Protein AF-A0AAE1PTF6-F1 (afdb_monomer_lite)

Foldseek 3Di:
DVCQPVPLAFDDPVPDDWDKDKDKDKDAFDKAKDWDDPVPDADPDPRQTKIKIKTAGMKIKIWMFGRHDDQDQKGKIKIKIKGAFIWIKIAGGPPFPQLVVLLQCLQAAFDQDPVRDGDRDPDDPRDDDQQDSVNSIHTFKTARMKIKMKMKMDGDDRNDHDDPPDPPQDCVNVCVVCVVVDDPDDDDDVVNVVVPDDPVNDDPVVRFWIKMKMKMKGQAKMFGAAGLVCVLVNHHWDDHHPQAWHTWGKIWGIWIWIWMDTQFKIKIKIKTAKIKTKTAHGPVDDDDPVCPVQRMWIKIWGMKMKMKMWGWACPPHDPPDGTQRQEIEIEIETGEIAIEHAPRRVVNVVNTVVVSVCSNPPPVSDDDDPDPFAAAPNRHTQVPDPPRDPVDTRHHSVVNRHYYYHYDYHYYHYHHDDDPDPPVVQVVCVVLLVVLLVQLVPDPDPVSNLVSLLVNLVCLVVHDPVSCVVCVLSVVVSLLVLLVPQCPVVVPPPDDDDPPPSNVSSVVSLLSSLVSLLVNLQVPVVSCLVVVVSLCVRLLVQLADDPDNSSNVSSVSNVVSNVPDDPVSCVVCVWQNVQQLPDDDAWFPQDDDDDDDTDTIGGGGGDGD

InterPro domains:
  IPR011989 Armadillo-like helical [G3DSA:1.25.10.10] (401-577)
  IPR016024 Armadillo-type fold [SSF48371] (425-565)
  IPR024687 MMS19, C-terminal [PF12460] (422-562)
  IPR033616 Bridge-like lipid transfer protein family member 1 [PTHR31640] (1-238)
  IPR047104 Bridge-like lipid transfer protein family member 1, N-terminal [PF20413] (1-239)
  IPR047104 Bridge-like lipid transfer protein family member 1, N-terminal [PF20413] (240-421)

Secondary structure (DSSP, 8-state):
--HHHHS-SPP-TTT---EEEEEEEEEEEEEEEEE--GGG---SSS----EEEEEEEEEEEEEEEEE-SSS-S-EEEEEEEEEEEEEEEEE--TTSTHHHHHHHHHHH--EE-TTS-EE-TT-S----SS--GGGT-EEEEEEEEEEEEEEEEE---PPPPPP----S--HHHHHHHHGGGS-S-PPPPHHHHHTT--GGG--GGGSPPPEEEEEEEE-S-EEE---TTTGGGS-------TTSPPP-EEEEEEEEEEEEE-SSEEEEEEEEEEEEEEEE--TT----GGGGGGSEEEEEES-EEEEEEEEEE-TT--TTSPPEEEEEEEEEEEEEEEEEE-HHHHHHHHHHHHHHHHHHS-STT-PPPSSSSPBBTTSSBGGG-TT--SS-PPPBHHHHSEEEEEEEEEEEEEEE--SS-SHHHHHHHHHHHHHHHHHHHH---HHHHHHHHHHHHHHGGGS-HHHHHHHHHHHHHHHHHHHHTT-GGGGTTSS-S-TTTHHHHHHHHHHHHHHHHHHHHHH--GGGGGGHHHHHHHHHHHHH--S-HHHHHHHHHHHHHHTTS-HHHHGGGHHHHHHHHT-SSS-------SSS-------------

Sequence (609 aa):
MIEDWSSRVPPDLLHFVPYSWNFIIRMQEFELITLANGYNWVDCEHQANAHIAFCGELFDLRFTLPFTDFLPETVLLKFIIVGENVDLSLFLPPTNTSSNIITALSRNARLIEKEDRPKHSFSSEKWRKFCKLSSGWVDCWHVPELQLSISYTYHPVPPVGPSPQANVSTPEKEEPLLSPIRAPHRKKSPMEIIKNLTPEQFDPTSVTADCINVDLRITKPSEIKLYGSVLRMFINLKDCTEQYPPCPTVALDRLIFEMNKRYSETQLQVVVSPLILTTSDDPNHQRLSAHQHLHTGFLMLSGLQMRGDAMFSAEERSLDEETLEYAWLVELTVGTLSGKLTTPQLQNIITALEAFVFTVEDAENSLRHPRPYLYCYHGTPQPQCPQTTSEHFCPTTDTIKYKMVRASLDGISLNLVESGTILCFQRFFESVVGPLVELFSTTNDIKTKSCALVAIASLLPWLPHIVLNAHIQKLLPVLLQGLYTSDFSKIGEVSINLERHDARCGSETRLSTLTTLASLLKQNASPAERHTSTLISFLMPLTTYHPLQTVGVKALECLAALVTLPVSVILPYRNESWSIFGQPDSGLFVQTVWGTTTTLIYTTPSVGY

Structure (mmCIF, N/CA/C/O backbone):
data_AF-A0AAE1PTF6-F1
#
_entry.id   AF-A0AAE1PTF6-F1
#
loop_
_atom_site.group_PDB
_atom_site.id
_atom_site.type_symbol
_atom_site.label_atom_id
_atom_site.label_alt_id
_atom_site.label_comp_id
_atom_site.label_asym_id
_atom_site.label_entity_id
_atom_site.label_seq_id
_atom_site.pdbx_PDB_ins_code
_atom_site.Cartn_x
_atom_site.Cartn_y
_atom_site.Cartn_z
_atom_site.occupancy
_atom_site.B_iso_or_equiv
_atom_site.auth_seq_id
_atom_site.auth_comp_id
_atom_site.auth_asym_id
_atom_site.auth_atom_id
_atom_site.pdbx_PDB_model_num
ATOM 1 N N . MET A 1 1 ? -8.781 6.251 42.626 1.00 61.22 1 MET A N 1
ATOM 2 C CA . MET A 1 1 ? -8.155 6.830 41.414 1.00 61.22 1 MET A CA 1
ATOM 3 C C . MET A 1 1 ? -8.019 5.870 40.230 1.00 61.22 1 MET A C 1
ATOM 5 O O . MET A 1 1 ? -8.382 6.289 39.143 1.00 61.22 1 MET A O 1
ATOM 9 N N . ILE A 1 2 ? -7.477 4.642 40.353 1.00 72.00 2 ILE A N 1
ATOM 10 C CA . ILE A 1 2 ? -7.522 3.666 39.228 1.00 72.00 2 ILE A CA 1
ATOM 11 C C . ILE A 1 2 ? -8.889 2.971 39.166 1.00 72.00 2 ILE A C 1
ATOM 13 O O . ILE A 1 2 ? -9.478 2.841 38.097 1.00 72.00 2 ILE A O 1
ATOM 17 N N . GLU A 1 3 ? -9.421 2.553 40.316 1.00 73.81 3 GLU A N 1
ATOM 18 C CA . GLU A 1 3 ? -10.745 1.915 40.426 1.00 73.81 3 GLU A CA 1
ATOM 19 C C . GLU A 1 3 ? -11.878 2.826 39.918 1.00 73.81 3 GLU A C 1
ATOM 21 O O . GLU A 1 3 ? -12.851 2.348 39.349 1.00 73.81 3 GLU A O 1
ATOM 26 N N . ASP A 1 4 ? -11.708 4.141 40.022 1.00 70.44 4 ASP A N 1
ATOM 27 C CA . ASP A 1 4 ? -12.671 5.175 39.628 1.00 70.44 4 ASP A CA 1
ATOM 28 C C . ASP A 1 4 ? -13.029 5.139 38.127 1.00 70.44 4 ASP A C 1
ATOM 30 O O . ASP A 1 4 ? -14.103 5.598 37.751 1.00 70.44 4 ASP A O 1
ATOM 34 N N . TRP A 1 5 ? -12.150 4.590 37.276 1.00 74.56 5 TRP A N 1
ATOM 35 C CA . TRP A 1 5 ? -12.386 4.408 35.834 1.00 74.56 5 TRP A CA 1
ATOM 36 C C . TRP A 1 5 ? -12.216 2.962 35.340 1.00 74.56 5 TRP A C 1
ATOM 38 O O . TRP A 1 5 ? -12.544 2.667 34.194 1.00 74.56 5 TRP A O 1
ATOM 48 N N . SER A 1 6 ? -11.712 2.050 36.180 1.00 78.56 6 SER A N 1
ATOM 49 C CA . SER A 1 6 ? -11.577 0.617 35.853 1.00 78.56 6 SER A CA 1
ATOM 50 C C . SER A 1 6 ? -12.618 -0.280 36.533 1.00 78.56 6 SER A C 1
ATOM 52 O O . SER A 1 6 ? -12.822 -1.418 36.104 1.00 78.56 6 SER A O 1
ATOM 54 N N . SER A 1 7 ? -13.295 0.203 37.578 1.00 74.88 7 SER A N 1
ATOM 55 C CA . SER A 1 7 ? -14.404 -0.515 38.204 1.00 74.88 7 SER A CA 1
ATOM 56 C C . SER A 1 7 ? -15.687 -0.385 37.380 1.00 74.88 7 SER A C 1
ATOM 58 O O . SER A 1 7 ? -15.868 0.537 36.590 1.00 74.88 7 SER A O 1
ATOM 60 N N . ARG A 1 8 ? -16.614 -1.323 37.591 1.00 72.62 8 ARG A N 1
ATOM 61 C CA . ARG A 1 8 ? -17.965 -1.290 37.003 1.00 72.62 8 ARG A CA 1
ATOM 62 C C . ARG A 1 8 ? -18.984 -0.600 37.918 1.00 72.62 8 ARG A C 1
ATOM 64 O O . ARG A 1 8 ? -20.182 -0.833 37.778 1.00 72.62 8 ARG A O 1
ATOM 71 N N . VAL A 1 9 ? -18.517 0.171 38.900 1.00 73.88 9 VAL A N 1
ATOM 72 C CA . VAL A 1 9 ? -19.389 0.888 39.836 1.00 73.88 9 VAL A CA 1
ATOM 73 C C . VAL A 1 9 ? -19.980 2.106 39.110 1.00 73.88 9 VAL A C 1
ATOM 75 O O . VAL A 1 9 ? -19.237 2.804 38.420 1.00 73.88 9 VAL A O 1
ATOM 78 N N . PRO A 1 10 ? -21.292 2.377 39.228 1.00 73.25 10 PRO A N 1
ATOM 79 C CA . PRO A 1 10 ? -21.889 3.590 38.678 1.00 73.25 10 PRO A CA 1
ATOM 80 C C . PRO A 1 10 ? -21.211 4.849 39.242 1.00 73.25 10 PRO A C 1
ATOM 82 O O . PRO A 1 10 ? -20.988 4.912 40.454 1.00 73.25 10 PRO A O 1
ATOM 85 N N . PRO A 1 11 ? -20.892 5.853 38.408 1.00 75.31 11 PRO A N 1
ATOM 86 C CA . PRO A 1 11 ? -20.259 7.080 38.877 1.00 75.31 11 PRO A CA 1
ATOM 87 C C . PRO A 1 11 ? -21.213 7.872 39.783 1.00 75.31 11 PRO A C 1
ATOM 89 O O . PRO A 1 11 ? -22.356 8.141 39.415 1.00 75.31 11 PRO A O 1
ATOM 92 N N . ASP A 1 12 ? -20.728 8.274 40.958 1.00 78.25 12 ASP A N 1
ATOM 93 C CA . ASP A 1 12 ? -21.477 9.059 41.945 1.00 78.25 12 ASP A CA 1
ATOM 94 C C . ASP A 1 12 ? -20.922 10.486 42.042 1.00 78.25 12 ASP A C 1
ATOM 96 O O . ASP A 1 12 ? -19.728 10.691 42.265 1.00 78.25 12 ASP A O 1
ATOM 100 N N . LEU A 1 13 ? -21.809 11.475 41.916 1.00 81.62 13 LEU A N 1
ATOM 101 C CA . LEU A 1 13 ? -21.486 12.897 41.998 1.00 81.62 13 LEU A CA 1
ATOM 102 C C . LEU A 1 13 ? -20.914 13.291 43.369 1.00 81.62 13 LEU A C 1
ATOM 104 O O . LEU A 1 13 ? -20.078 14.187 43.436 1.00 81.62 13 LEU A O 1
ATOM 108 N N . LEU A 1 14 ? -21.328 12.628 44.457 1.00 82.31 14 LEU A N 1
ATOM 109 C CA . LEU A 1 14 ? -20.819 12.914 45.808 1.00 82.31 14 LEU A CA 1
ATOM 110 C C . LEU A 1 14 ? -19.364 12.469 46.006 1.00 82.31 14 LEU A C 1
ATOM 112 O O . LEU A 1 14 ? -18.666 13.018 46.859 1.00 82.31 14 LEU A O 1
ATOM 116 N N . HIS A 1 15 ? -18.915 11.491 45.219 1.00 78.56 15 HIS A N 1
ATOM 117 C CA . HIS A 1 15 ? -17.558 10.947 45.252 1.00 78.56 15 HIS A CA 1
ATOM 118 C C . HIS A 1 15 ? -16.704 11.417 44.061 1.00 78.56 15 HIS A C 1
ATOM 120 O O . HIS A 1 15 ? -15.515 11.102 43.998 1.00 78.56 15 HIS A O 1
ATOM 126 N N . PHE A 1 16 ? -17.280 12.179 43.126 1.00 84.12 16 PHE A N 1
ATOM 127 C CA . PHE A 1 16 ? -16.565 12.694 41.967 1.00 84.12 16 PHE A CA 1
ATOM 128 C C . PHE A 1 16 ? -15.564 13.784 42.363 1.00 84.12 16 PHE A C 1
ATOM 130 O O . PHE A 1 16 ? -15.916 14.821 42.926 1.00 84.12 16 PHE A O 1
ATOM 137 N N . VAL A 1 17 ? -14.306 13.563 41.993 1.00 86.50 17 VAL A N 1
ATOM 138 C CA . VAL A 1 17 ? -13.226 14.545 42.075 1.00 86.50 17 VAL A CA 1
ATOM 139 C C . VAL A 1 17 ? -12.642 14.675 40.669 1.00 86.50 17 VAL A C 1
ATOM 141 O O . VAL A 1 17 ? -12.319 13.645 40.081 1.00 86.50 17 VAL A O 1
ATOM 144 N N . PRO A 1 18 ? -12.485 15.887 40.112 1.00 90.12 18 PRO A N 1
ATOM 145 C CA . PRO A 1 18 ? -11.924 16.046 38.779 1.00 90.12 18 PRO A CA 1
ATOM 146 C C . PRO A 1 18 ? -10.424 15.722 38.774 1.00 90.12 18 PRO A C 1
ATOM 148 O O . PRO A 1 18 ? -9.655 16.267 39.569 1.00 90.12 18 PRO A O 1
ATOM 151 N N . TYR A 1 19 ? -9.990 14.853 37.861 1.00 89.38 19 TYR A N 1
ATOM 152 C CA . TYR A 1 19 ? -8.579 14.502 37.670 1.00 89.38 19 TYR A CA 1
ATOM 153 C C . TYR A 1 19 ? -8.259 14.212 36.198 1.00 89.38 19 TYR A C 1
ATOM 155 O O . TYR A 1 19 ? -9.118 14.191 35.319 1.00 89.38 19 TYR A O 1
ATOM 163 N N . SER A 1 20 ? -6.981 14.013 35.882 1.00 91.00 20 SER A N 1
ATOM 164 C CA . SER A 1 20 ? -6.556 13.582 34.548 1.00 91.00 20 SER A CA 1
ATOM 165 C C . SER A 1 20 ? -5.369 12.641 34.660 1.00 91.00 20 SER A C 1
ATOM 167 O O . SER A 1 20 ? -4.411 12.929 35.377 1.00 91.00 20 SER A O 1
ATOM 169 N N . TRP A 1 21 ? -5.426 11.520 33.945 1.00 92.69 21 TRP A N 1
ATOM 170 C CA . TRP A 1 21 ? -4.317 10.570 33.879 1.00 92.69 21 TRP A CA 1
ATOM 171 C C . TRP A 1 21 ? -3.494 10.827 32.629 1.00 92.69 21 TRP A C 1
ATOM 173 O O . TRP A 1 21 ? -4.015 10.707 31.525 1.00 92.69 21 TRP A O 1
ATOM 183 N N . ASN A 1 22 ? -2.211 11.141 32.797 1.00 94.94 22 ASN A N 1
ATOM 184 C CA . ASN A 1 22 ? -1.264 11.269 31.693 1.00 94.94 22 ASN A CA 1
ATOM 185 C C . ASN A 1 22 ? -0.422 9.995 31.611 1.00 94.94 22 ASN A C 1
ATOM 187 O O . ASN A 1 22 ? 0.356 9.707 32.520 1.00 94.94 22 ASN A O 1
ATOM 191 N N . PHE A 1 23 ? -0.572 9.247 30.523 1.00 95.75 23 PHE A N 1
ATOM 192 C CA . PHE A 1 23 ? 0.187 8.035 30.253 1.00 95.75 23 PHE A CA 1
ATOM 193 C C . PHE A 1 23 ? 1.283 8.319 29.228 1.00 95.75 23 PHE A C 1
ATOM 195 O O . PHE A 1 23 ? 1.039 8.926 28.185 1.00 95.75 23 PHE A O 1
ATOM 202 N N . ILE A 1 24 ? 2.495 7.855 29.533 1.00 96.62 24 ILE A N 1
ATOM 203 C CA . ILE A 1 24 ? 3.647 7.856 28.631 1.00 96.62 24 ILE A CA 1
ATOM 204 C C . ILE A 1 24 ? 4.232 6.446 28.685 1.00 96.62 24 ILE A C 1
ATOM 206 O O . ILE A 1 24 ? 4.820 6.051 29.690 1.00 96.62 24 ILE A O 1
ATOM 210 N N . ILE A 1 25 ? 4.031 5.677 27.619 1.00 95.75 25 ILE A N 1
ATOM 211 C CA . ILE A 1 25 ? 4.556 4.323 27.459 1.00 95.75 25 ILE A CA 1
ATOM 212 C C . ILE A 1 25 ? 5.724 4.417 26.487 1.00 95.75 25 ILE A C 1
ATOM 214 O O . ILE A 1 25 ? 5.528 4.630 25.291 1.00 95.75 25 ILE A O 1
ATOM 218 N N . ARG A 1 26 ? 6.942 4.266 27.012 1.00 95.62 26 ARG A N 1
ATOM 219 C CA . ARG A 1 26 ? 8.171 4.282 26.221 1.00 95.62 26 ARG A CA 1
ATOM 220 C C . ARG A 1 26 ? 8.838 2.914 26.250 1.00 95.62 26 ARG A C 1
ATOM 222 O O . ARG A 1 26 ? 9.080 2.376 27.327 1.00 95.62 26 ARG A O 1
ATOM 229 N N . MET A 1 27 ? 9.154 2.383 25.075 1.00 94.44 27 MET A N 1
ATOM 230 C CA . MET A 1 27 ? 9.891 1.133 24.901 1.00 94.44 27 MET A CA 1
ATOM 231 C C . MET A 1 27 ? 11.135 1.406 24.056 1.00 94.44 27 MET A C 1
ATOM 233 O O . MET A 1 27 ? 11.058 2.121 23.059 1.00 94.44 27 MET A O 1
ATOM 237 N N . GLN A 1 28 ? 12.270 0.852 24.475 1.00 92.81 28 GLN A N 1
ATOM 238 C CA . GLN A 1 28 ? 13.488 0.769 23.669 1.00 92.81 28 GLN A CA 1
ATOM 239 C C . GLN A 1 28 ? 13.568 -0.635 23.071 1.00 92.81 28 GLN A C 1
ATOM 241 O O . GLN A 1 28 ? 13.150 -1.576 23.744 1.00 92.81 28 GLN A O 1
ATOM 246 N N . GLU A 1 29 ? 14.090 -0.757 21.849 1.00 92.44 29 GLU A N 1
ATOM 247 C CA . GLU A 1 29 ? 14.264 -2.036 21.138 1.00 92.44 29 GLU A CA 1
ATOM 248 C C . GLU A 1 29 ? 12.973 -2.883 21.160 1.00 92.44 29 GLU A C 1
ATOM 250 O O . GLU A 1 29 ? 12.864 -3.903 21.842 1.00 92.44 29 GLU A O 1
ATOM 255 N N . PHE A 1 30 ? 11.938 -2.414 20.459 1.00 91.75 30 PHE A N 1
ATOM 256 C CA . PHE A 1 30 ? 10.600 -3.009 20.513 1.00 91.75 30 PHE A CA 1
ATOM 257 C C . PHE A 1 30 ? 10.295 -3.886 19.291 1.00 91.75 30 PHE A C 1
ATOM 259 O O . PHE A 1 30 ? 10.755 -3.621 18.183 1.00 91.75 30 PHE A O 1
ATOM 266 N N . GLU A 1 31 ? 9.451 -4.902 19.488 1.00 92.94 31 GLU A N 1
ATOM 267 C CA . GLU A 1 31 ? 8.793 -5.672 18.425 1.00 92.94 31 GLU A CA 1
ATOM 268 C C . GLU A 1 31 ? 7.291 -5.753 18.749 1.00 92.94 31 GLU A C 1
ATOM 270 O O . GLU A 1 31 ? 6.888 -6.440 19.689 1.00 92.94 31 GLU A O 1
ATOM 275 N N . LEU A 1 32 ? 6.455 -5.046 17.986 1.00 91.06 32 LEU A N 1
ATOM 276 C CA . LEU A 1 32 ? 4.996 -5.096 18.086 1.00 91.06 32 LEU A CA 1
ATOM 277 C C . LEU A 1 32 ? 4.447 -5.989 16.970 1.00 91.06 32 LEU A C 1
ATOM 279 O O . LEU A 1 32 ? 4.337 -5.550 15.827 1.00 91.06 32 LEU A O 1
ATOM 283 N N . ILE A 1 33 ? 4.108 -7.235 17.301 1.00 90.38 33 ILE A N 1
ATOM 284 C CA . ILE A 1 33 ? 3.579 -8.222 16.350 1.00 90.38 33 ILE A CA 1
ATOM 285 C C . ILE A 1 33 ? 2.048 -8.171 16.333 1.00 90.38 33 ILE A C 1
ATOM 287 O O . ILE A 1 33 ? 1.398 -8.238 17.375 1.00 90.38 33 ILE A O 1
ATOM 291 N N . THR A 1 34 ? 1.477 -8.105 15.134 1.00 88.00 34 THR A N 1
ATOM 292 C CA . THR A 1 34 ? 0.035 -8.091 14.860 1.00 88.00 34 THR A CA 1
ATOM 293 C C . THR A 1 34 ? -0.352 -9.232 13.913 1.00 88.00 34 THR A C 1
ATOM 295 O O . THR A 1 34 ? 0.494 -9.826 13.238 1.00 88.00 34 THR A O 1
ATOM 298 N N . LEU A 1 35 ? -1.638 -9.579 13.892 1.00 83.94 35 LEU A N 1
ATOM 299 C CA . LEU A 1 35 ? -2.216 -10.530 12.941 1.00 83.94 35 LEU A CA 1
ATOM 300 C C . LEU A 1 35 ? -2.638 -9.781 11.672 1.00 83.94 35 LEU A C 1
ATOM 302 O O . LEU A 1 35 ? -3.240 -8.714 11.761 1.00 83.94 35 LEU A O 1
ATOM 306 N N . ALA A 1 36 ? -2.333 -10.351 10.508 1.00 78.12 36 ALA A N 1
ATOM 307 C CA . ALA A 1 36 ? -2.551 -9.740 9.194 1.00 78.12 36 ALA A CA 1
ATOM 308 C C . ALA A 1 36 ? -3.366 -10.652 8.255 1.00 78.12 36 ALA A C 1
ATOM 310 O O . ALA A 1 36 ? -3.190 -10.648 7.037 1.00 78.12 36 ALA A O 1
ATOM 311 N N . ASN A 1 37 ? -4.244 -11.477 8.829 1.00 73.75 37 ASN A N 1
ATOM 312 C CA . ASN A 1 37 ? -5.060 -12.426 8.079 1.00 73.75 37 ASN A CA 1
ATOM 313 C C . ASN A 1 37 ? -6.193 -11.736 7.311 1.00 73.75 37 ASN A C 1
ATOM 315 O O . ASN A 1 37 ? -6.876 -10.849 7.829 1.00 73.75 37 ASN A O 1
ATOM 319 N N . GLY A 1 38 ? -6.470 -12.229 6.101 1.00 68.12 38 GLY A N 1
ATOM 320 C CA . GLY A 1 38 ? -7.670 -11.846 5.359 1.00 68.12 38 GLY A CA 1
ATOM 321 C C . GLY A 1 38 ? -8.946 -12.174 6.144 1.00 68.12 38 GLY A C 1
ATOM 322 O O . GLY A 1 38 ? -9.007 -13.162 6.876 1.00 68.12 38 GLY A O 1
ATOM 323 N N . TYR A 1 39 ? -9.961 -11.318 6.007 1.00 68.06 39 TYR A N 1
ATOM 324 C CA . TYR A 1 39 ? -11.228 -11.381 6.756 1.00 68.06 39 TYR A CA 1
ATOM 325 C C . TYR A 1 39 ? -11.088 -11.327 8.291 1.00 68.06 39 TYR A C 1
ATOM 327 O O . TYR A 1 39 ? -12.052 -11.624 8.991 1.00 68.06 39 TYR A O 1
ATOM 335 N N . ASN A 1 40 ? -9.913 -10.953 8.820 1.00 67.12 40 ASN A N 1
ATOM 336 C CA . ASN A 1 40 ? -9.607 -10.929 10.257 1.00 67.12 40 ASN A CA 1
ATOM 337 C C . ASN A 1 40 ? -9.859 -12.278 10.976 1.00 67.12 40 ASN A C 1
ATOM 339 O O . ASN A 1 40 ? -10.066 -12.325 12.189 1.00 67.12 40 ASN A O 1
ATOM 343 N N . TRP A 1 41 ? -9.859 -13.395 10.237 1.00 72.06 41 TRP A N 1
ATOM 344 C CA . TRP A 1 41 ? -10.024 -14.729 10.815 1.00 72.06 41 TRP A CA 1
ATOM 345 C C . TRP A 1 41 ? -8.674 -15.237 11.318 1.00 72.06 41 TRP A C 1
ATOM 347 O O . TRP A 1 41 ? -7.728 -15.355 10.547 1.00 72.06 41 TRP A O 1
ATOM 357 N N . VAL A 1 42 ? -8.584 -15.546 12.611 1.00 77.19 42 VAL A N 1
ATOM 358 C CA . VAL A 1 42 ? -7.419 -16.181 13.242 1.00 77.19 42 VAL A CA 1
ATOM 359 C C . VAL A 1 42 ? -7.571 -17.704 13.224 1.00 77.19 42 VAL A C 1
ATOM 361 O O . VAL A 1 42 ? -8.553 -18.231 13.748 1.00 77.19 42 VAL A O 1
ATOM 364 N N . ASP A 1 43 ? -6.593 -18.414 12.659 1.00 69.88 43 ASP A N 1
ATOM 365 C CA . ASP A 1 43 ? -6.468 -19.865 12.809 1.00 69.88 43 ASP A CA 1
ATOM 366 C C . ASP A 1 43 ? -5.740 -20.180 14.123 1.00 69.88 43 ASP A C 1
ATOM 368 O O . ASP A 1 43 ? -4.541 -19.926 14.282 1.00 69.88 43 ASP A O 1
ATOM 372 N N . CYS A 1 44 ? -6.487 -20.728 15.078 1.00 76.56 44 CYS A N 1
ATOM 373 C CA . CYS A 1 44 ? -5.977 -21.129 16.385 1.00 76.56 44 CYS A CA 1
ATOM 374 C C . CYS A 1 44 ? -5.490 -22.588 16.429 1.00 76.56 44 CYS A C 1
ATOM 376 O O . CYS A 1 44 ? -4.853 -22.965 17.411 1.00 76.56 44 CYS A O 1
ATOM 378 N N . GLU A 1 45 ? -5.796 -23.407 15.417 1.00 70.62 45 GLU A N 1
ATOM 379 C CA . GLU A 1 45 ? -5.527 -24.852 15.424 1.00 70.62 45 GLU A CA 1
ATOM 380 C C . GLU A 1 45 ? -4.199 -25.190 14.743 1.00 70.62 45 GLU A C 1
ATOM 382 O O . GLU A 1 45 ? -3.361 -25.868 15.335 1.00 70.62 45 GLU A O 1
ATOM 387 N N . HIS A 1 46 ? -3.986 -24.691 13.521 1.00 67.38 46 HIS A N 1
ATOM 388 C CA . HIS A 1 46 ? -2.790 -24.994 12.722 1.00 67.38 46 HIS A CA 1
ATOM 389 C C . HIS A 1 46 ? -1.789 -23.829 12.705 1.00 67.38 46 HIS A C 1
ATOM 391 O O . HIS A 1 46 ? -0.692 -23.964 12.162 1.00 67.38 46 HIS A O 1
ATOM 397 N N . GLN A 1 47 ? -2.153 -22.699 13.326 1.00 69.25 47 GLN A N 1
ATOM 398 C CA . GLN A 1 47 ? -1.381 -21.454 13.375 1.00 69.25 47 GLN A CA 1
ATOM 399 C C . GLN A 1 47 ? -0.944 -20.951 11.987 1.00 69.25 47 GLN A C 1
ATOM 401 O O . GLN A 1 47 ? 0.093 -20.300 11.853 1.00 69.25 47 GLN A O 1
ATOM 406 N N . ALA A 1 48 ? -1.748 -21.206 10.948 1.00 75.00 48 ALA A N 1
ATOM 407 C CA . ALA A 1 48 ? -1.504 -20.766 9.575 1.00 75.00 48 ALA A CA 1
ATOM 408 C C . ALA A 1 48 ? -1.816 -19.266 9.381 1.00 75.00 48 ALA A C 1
ATOM 410 O O . ALA A 1 48 ? -2.529 -18.870 8.460 1.00 75.00 48 ALA A O 1
ATOM 411 N N . ASN A 1 49 ? -1.277 -18.423 10.263 1.00 78.81 49 ASN A N 1
ATOM 412 C CA . ASN A 1 49 ? -1.540 -16.992 10.321 1.00 78.81 49 ASN A CA 1
ATOM 413 C C . ASN A 1 49 ? -0.428 -16.189 9.632 1.00 78.81 49 ASN A C 1
ATOM 415 O O . ASN A 1 49 ? 0.762 -16.408 9.865 1.00 78.81 49 ASN A O 1
ATOM 419 N N . ALA A 1 50 ? -0.825 -15.221 8.811 1.00 82.50 50 ALA A N 1
ATOM 420 C CA . ALA A 1 50 ? 0.033 -14.134 8.373 1.00 82.50 50 ALA A CA 1
ATOM 421 C C . ALA A 1 50 ? 0.181 -13.111 9.507 1.00 82.50 50 ALA A C 1
ATOM 423 O O . ALA A 1 50 ? -0.783 -12.770 10.202 1.00 82.50 50 ALA A O 1
ATOM 424 N N . HIS A 1 51 ? 1.392 -12.592 9.673 1.00 85.12 51 HIS A N 1
ATOM 425 C CA . HIS A 1 51 ? 1.716 -11.621 10.708 1.00 85.12 51 HIS A CA 1
ATOM 426 C C . HIS A 1 51 ? 2.448 -10.420 10.121 1.00 85.12 51 HIS A C 1
ATOM 428 O O . HIS A 1 51 ? 3.283 -10.558 9.230 1.00 85.12 51 HIS A O 1
ATOM 434 N N . ILE A 1 52 ? 2.165 -9.245 10.674 1.00 87.00 52 ILE A N 1
ATOM 435 C CA . ILE A 1 52 ? 2.909 -8.012 10.415 1.00 87.00 52 ILE A CA 1
ATOM 436 C C . ILE A 1 52 ? 3.489 -7.543 11.744 1.00 87.00 52 ILE A C 1
ATOM 438 O O . ILE A 1 52 ? 2.785 -7.536 12.755 1.00 87.00 52 ILE A O 1
ATOM 442 N N . ALA A 1 53 ? 4.757 -7.150 11.753 1.00 89.44 53 ALA A N 1
ATOM 443 C CA . ALA A 1 53 ? 5.423 -6.613 12.929 1.00 89.44 53 ALA A CA 1
ATOM 444 C C . ALA A 1 53 ? 5.984 -5.216 12.670 1.00 89.44 53 ALA A C 1
ATOM 446 O O . ALA A 1 53 ? 6.481 -4.935 11.583 1.00 89.44 53 ALA A O 1
ATOM 447 N N . PHE A 1 54 ? 5.925 -4.367 13.693 1.00 90.62 54 PHE A N 1
ATOM 448 C CA . PHE A 1 54 ? 6.619 -3.085 13.744 1.00 90.62 54 PHE A CA 1
ATOM 449 C C . PHE A 1 54 ? 7.791 -3.226 14.714 1.00 90.62 54 PHE A C 1
ATOM 451 O O . PHE A 1 54 ? 7.580 -3.501 15.898 1.00 90.62 54 PHE A O 1
ATOM 458 N N . CYS A 1 55 ? 9.016 -3.071 14.223 1.00 92.00 55 CYS A N 1
ATOM 459 C CA . CYS A 1 55 ? 10.239 -3.339 14.974 1.00 92.00 55 CYS A CA 1
ATOM 460 C C . CYS A 1 55 ? 11.156 -2.115 14.935 1.00 92.00 55 CYS A C 1
ATOM 462 O O . CYS A 1 55 ? 11.585 -1.732 13.854 1.00 92.00 55 CYS A O 1
ATOM 464 N N . GLY A 1 56 ? 11.486 -1.494 16.067 1.00 91.75 56 GLY A N 1
ATOM 465 C CA . GLY A 1 56 ? 12.250 -0.239 16.057 1.00 91.75 56 GLY A CA 1
ATOM 466 C C . GLY A 1 56 ? 13.050 0.031 17.325 1.00 91.75 56 GLY A C 1
ATOM 467 O O . GLY A 1 56 ? 12.953 -0.692 18.317 1.00 91.75 56 GLY A O 1
ATOM 468 N N . GLU A 1 57 ? 13.858 1.087 17.284 1.00 91.62 57 GLU A N 1
ATOM 469 C CA . GLU A 1 57 ? 14.780 1.442 18.372 1.00 91.62 57 GLU A CA 1
ATOM 470 C C . GLU A 1 57 ? 14.067 2.171 19.514 1.00 91.62 57 GLU A C 1
ATOM 472 O O . GLU A 1 57 ? 14.361 1.915 20.683 1.00 91.62 57 GLU A O 1
ATOM 477 N N . LEU A 1 58 ? 13.089 3.023 19.188 1.00 92.75 58 LEU A N 1
ATOM 478 C CA . LEU A 1 58 ? 12.272 3.745 20.160 1.00 92.75 58 LEU A CA 1
ATOM 479 C C . LEU A 1 58 ? 10.796 3.725 19.760 1.00 92.75 58 LEU A C 1
ATOM 481 O O . LEU A 1 58 ? 10.448 4.041 18.625 1.00 92.75 58 LEU A O 1
ATOM 485 N N . PHE A 1 59 ? 9.933 3.426 20.728 1.00 95.25 59 PHE A N 1
ATOM 486 C CA . PHE A 1 59 ? 8.488 3.638 20.672 1.00 95.25 59 PHE A CA 1
ATOM 487 C C . PHE A 1 59 ? 8.076 4.536 21.838 1.00 95.25 59 PHE A C 1
ATOM 489 O O . PHE A 1 59 ? 8.443 4.264 22.981 1.00 95.25 59 PHE A O 1
ATOM 496 N N . ASP A 1 60 ? 7.305 5.586 21.567 1.00 96.12 60 ASP A N 1
ATOM 497 C CA . ASP A 1 60 ? 6.794 6.530 22.562 1.00 96.12 60 ASP A CA 1
ATOM 498 C C . ASP A 1 60 ? 5.304 6.800 22.300 1.00 96.12 60 ASP A C 1
ATOM 500 O O . ASP A 1 60 ? 4.944 7.544 21.387 1.00 96.12 60 ASP A O 1
ATOM 504 N N . LEU A 1 61 ? 4.438 6.160 23.089 1.00 96.88 61 LEU A N 1
ATOM 505 C CA . LEU A 1 61 ? 2.989 6.359 23.085 1.00 96.88 61 LEU A CA 1
ATOM 506 C C . LEU A 1 61 ? 2.594 7.277 24.243 1.00 96.88 61 LEU A C 1
ATOM 508 O O . LEU A 1 61 ? 2.813 6.952 25.412 1.00 96.88 61 LEU A O 1
ATOM 512 N N . ARG A 1 62 ? 1.939 8.392 23.921 1.00 97.69 62 ARG A N 1
ATOM 513 C CA . ARG A 1 62 ? 1.444 9.384 24.880 1.00 97.69 62 ARG A CA 1
ATOM 514 C C . ARG A 1 62 ? -0.053 9.579 24.715 1.00 97.69 62 ARG A C 1
ATOM 516 O O . ARG A 1 62 ? -0.522 9.796 23.599 1.00 97.69 62 ARG A O 1
ATOM 523 N N . PHE A 1 63 ? -0.792 9.542 25.817 1.00 96.56 63 PHE A N 1
ATOM 524 C CA . PHE A 1 63 ? -2.217 9.869 25.833 1.00 96.56 63 PHE A CA 1
ATOM 525 C C . PHE A 1 63 ? -2.664 10.372 27.205 1.00 96.56 63 PHE A C 1
ATOM 527 O O . PHE A 1 63 ? -2.029 10.098 28.225 1.00 96.56 63 PHE A O 1
ATOM 534 N N . THR A 1 64 ? -3.781 11.092 27.221 1.00 95.00 64 THR A N 1
ATOM 535 C CA . THR A 1 64 ? -4.404 11.607 28.443 1.00 95.00 64 THR A CA 1
ATOM 536 C C . THR A 1 64 ? -5.835 11.093 28.539 1.00 95.00 64 THR A C 1
ATOM 538 O O . THR A 1 64 ? -6.561 11.131 27.547 1.00 95.00 64 THR A O 1
ATOM 541 N N . LEU A 1 65 ? -6.247 10.638 29.725 1.00 93.12 65 LEU A N 1
ATOM 542 C CA . LEU A 1 65 ? -7.650 10.377 30.056 1.00 93.12 65 LEU A CA 1
ATOM 543 C C . LEU A 1 65 ? -8.195 11.573 30.867 1.00 93.12 65 LEU A C 1
ATOM 545 O O . LEU A 1 65 ? -7.750 11.761 32.009 1.00 93.12 65 LEU A O 1
ATOM 549 N N . PRO A 1 66 ? -9.089 12.407 30.299 1.00 91.44 66 PRO A N 1
ATOM 550 C CA . PRO A 1 66 ? -9.594 13.613 30.950 1.00 91.44 66 PRO A CA 1
ATOM 551 C C . PRO A 1 66 ? -10.883 13.323 31.735 1.00 91.44 66 PRO A C 1
ATOM 553 O O . PRO A 1 66 ? -11.971 13.270 31.171 1.00 91.44 66 PRO A O 1
ATOM 556 N N . PHE A 1 67 ? -10.771 13.170 33.054 1.00 88.75 67 PHE A N 1
ATOM 557 C CA . PHE A 1 67 ? -11.911 13.017 33.968 1.00 88.75 67 PHE A CA 1
ATOM 558 C C . PHE A 1 67 ? -12.195 14.351 34.678 1.00 88.75 67 PHE A C 1
ATOM 560 O O . PHE A 1 67 ? -12.197 14.435 35.905 1.00 88.75 67 PHE A O 1
ATOM 567 N N . THR A 1 68 ? -12.340 15.425 33.898 1.00 89.75 68 THR A N 1
ATOM 568 C CA . THR A 1 68 ? -12.530 16.800 34.396 1.00 89.75 68 THR A CA 1
ATOM 569 C C . THR A 1 68 ? -13.969 17.110 34.782 1.00 89.75 68 THR A C 1
ATOM 571 O O . THR A 1 68 ? -14.199 17.918 35.678 1.00 89.75 68 THR A O 1
ATOM 574 N N . ASP A 1 69 ? -14.923 16.441 34.143 1.00 89.31 69 ASP A N 1
ATOM 575 C CA . ASP A 1 69 ? -16.349 16.725 34.241 1.00 89.31 69 ASP A CA 1
ATOM 576 C C . ASP A 1 69 ? -17.111 15.463 34.664 1.00 89.31 69 ASP A C 1
ATOM 578 O O . ASP A 1 69 ? -16.739 14.342 34.306 1.00 89.31 69 ASP A O 1
ATOM 582 N N . PHE A 1 70 ? -18.177 15.634 35.446 1.00 86.50 70 PHE A N 1
ATOM 583 C CA . PHE A 1 70 ? -19.032 14.524 35.861 1.00 86.50 70 PHE A CA 1
ATOM 584 C C . PHE A 1 70 ? -20.059 14.222 34.767 1.00 86.50 70 PHE A C 1
ATOM 586 O O . PHE A 1 70 ? -20.898 15.073 34.477 1.00 86.50 70 PHE A O 1
ATOM 593 N N . LEU A 1 71 ? -20.008 13.010 34.202 1.00 85.06 71 LEU A N 1
ATOM 594 C CA . LEU A 1 71 ? -20.870 12.563 33.095 1.00 85.06 71 LEU A CA 1
ATOM 595 C C . LEU A 1 71 ? -20.908 13.563 31.914 1.00 85.06 71 LEU A C 1
ATOM 597 O O . LEU A 1 71 ? -21.971 14.105 31.603 1.00 85.06 71 LEU A O 1
ATOM 601 N N . PRO A 1 72 ? -19.762 13.833 31.256 1.00 89.38 72 PRO A N 1
ATOM 602 C CA . PRO A 1 72 ? -19.729 14.696 30.081 1.00 89.38 72 PRO A CA 1
ATOM 603 C C . PRO A 1 72 ? -20.494 14.061 28.914 1.00 89.38 72 PRO A C 1
ATOM 605 O O . PRO A 1 72 ? -20.515 12.842 28.763 1.00 89.38 72 PRO A O 1
ATOM 608 N N . GLU A 1 73 ? -21.074 14.897 28.054 1.00 86.81 73 GLU A N 1
ATOM 609 C CA . GLU A 1 73 ? -21.799 14.460 26.852 1.00 86.81 73 GLU A CA 1
ATOM 610 C C . GLU A 1 73 ? -20.884 13.723 25.860 1.00 86.81 73 GLU A C 1
ATOM 612 O O . GLU A 1 73 ? -21.275 12.710 25.288 1.00 86.81 73 GLU A O 1
ATOM 617 N N . THR A 1 74 ? -19.638 14.187 25.710 1.00 91.12 74 THR A N 1
ATOM 618 C CA . THR A 1 74 ? -18.598 13.528 24.908 1.00 91.12 74 THR A CA 1
ATOM 619 C C . THR A 1 74 ? -17.241 13.569 25.606 1.00 91.12 74 THR A C 1
ATOM 621 O O . THR A 1 74 ? -16.938 14.492 26.364 1.00 91.12 74 THR A O 1
ATOM 624 N N . VAL A 1 75 ? -16.394 12.579 25.324 1.00 92.38 75 VAL A N 1
ATOM 625 C CA . VAL A 1 75 ? -15.003 12.503 25.789 1.00 92.38 75 VAL A CA 1
ATOM 626 C C . VAL A 1 75 ? -14.073 12.409 24.583 1.00 92.38 75 VAL A C 1
ATOM 628 O O . VAL A 1 75 ? -14.230 11.529 23.739 1.00 92.38 75 VAL A O 1
ATOM 631 N N . LEU A 1 76 ? -13.072 13.292 24.524 1.00 93.88 76 LEU A N 1
ATOM 632 C CA . LEU A 1 76 ? -12.001 13.257 23.526 1.00 93.88 76 LEU A CA 1
ATOM 633 C C . LEU A 1 76 ? -10.761 12.555 24.094 1.00 93.88 76 LEU A C 1
ATOM 635 O O . LEU A 1 76 ? -10.119 13.055 25.019 1.00 93.88 76 LEU A O 1
ATOM 639 N N . LEU A 1 77 ? -10.376 11.438 23.483 1.00 95.12 77 LEU A N 1
ATOM 640 C CA . LEU A 1 77 ? -9.104 10.758 23.716 1.00 95.12 77 LEU A CA 1
ATOM 641 C C . LEU A 1 77 ? -8.143 11.063 22.570 1.00 95.12 77 LEU A C 1
ATOM 643 O O . LEU A 1 77 ? -8.469 10.843 21.404 1.00 95.12 77 LEU A O 1
ATOM 647 N N . LYS A 1 78 ? -6.940 11.543 22.897 1.00 96.12 78 LYS A N 1
ATOM 648 C CA . LYS A 1 78 ? -5.877 11.799 21.919 1.00 96.12 78 LYS A CA 1
ATOM 649 C C . LYS A 1 78 ? -4.651 10.951 22.233 1.00 96.12 78 LYS A C 1
ATOM 651 O O . LYS A 1 78 ? -4.014 11.139 23.268 1.00 96.12 78 LYS A O 1
ATOM 656 N N . PHE A 1 79 ? -4.314 10.062 21.308 1.00 97.00 79 PHE A N 1
ATOM 657 C CA . PHE A 1 79 ? -3.121 9.229 21.328 1.00 97.00 79 PHE A CA 1
ATOM 658 C C . PHE A 1 79 ? -2.106 9.788 20.333 1.00 97.00 79 PHE A C 1
ATOM 660 O O . PHE A 1 79 ? -2.442 10.073 19.184 1.00 97.00 79 PHE A O 1
ATOM 667 N N . ILE A 1 80 ? -0.862 9.940 20.774 1.00 96.81 80 ILE A N 1
ATOM 668 C CA . ILE A 1 80 ? 0.273 10.332 19.940 1.00 96.81 80 ILE A CA 1
ATOM 669 C C . ILE A 1 80 ? 1.316 9.231 20.074 1.00 96.81 80 ILE A C 1
ATOM 671 O O . ILE A 1 80 ? 1.811 8.985 21.171 1.00 96.81 80 ILE A O 1
ATOM 675 N N . ILE A 1 81 ? 1.633 8.578 18.965 1.00 95.81 81 ILE A N 1
ATOM 676 C CA . ILE A 1 81 ? 2.665 7.551 18.852 1.00 95.81 81 ILE A CA 1
ATOM 677 C C . ILE A 1 81 ? 3.801 8.140 18.021 1.00 95.81 81 ILE A C 1
ATOM 679 O O . ILE A 1 81 ? 3.576 8.628 16.912 1.00 95.81 81 ILE A O 1
ATOM 683 N N . VAL A 1 82 ? 5.016 8.087 18.557 1.00 95.06 82 VAL A N 1
ATOM 684 C CA . VAL A 1 82 ? 6.252 8.397 17.834 1.00 95.06 82 VAL A CA 1
ATOM 685 C C . VAL A 1 82 ? 7.121 7.145 17.810 1.00 95.06 82 VAL A C 1
ATOM 687 O O . VAL A 1 82 ? 7.287 6.488 18.839 1.00 95.06 82 VAL A O 1
ATOM 690 N N . GLY A 1 83 ? 7.650 6.812 16.636 1.00 93.19 83 GLY A N 1
ATOM 691 C CA . GLY A 1 83 ? 8.578 5.704 16.436 1.00 93.19 83 GLY A CA 1
ATOM 692 C C . GLY A 1 83 ? 9.854 6.165 15.738 1.00 93.19 83 GLY A C 1
ATOM 693 O O . GLY A 1 83 ? 9.783 6.910 14.761 1.00 93.19 83 GLY A O 1
ATOM 694 N N . GLU A 1 84 ? 11.008 5.702 16.215 1.00 92.44 84 GLU A N 1
ATOM 695 C CA . GLU A 1 84 ? 12.319 5.969 15.607 1.00 92.44 84 GLU A CA 1
ATOM 696 C C . GLU A 1 84 ? 12.917 4.677 15.036 1.00 92.44 84 GLU A C 1
ATOM 698 O O . GLU A 1 84 ? 12.858 3.617 15.670 1.00 92.44 84 GLU A O 1
ATOM 703 N N . ASN A 1 85 ? 13.487 4.779 13.830 1.00 90.06 85 ASN A N 1
ATOM 704 C CA . ASN A 1 85 ? 14.109 3.678 13.086 1.00 90.06 85 ASN A CA 1
ATOM 705 C C . ASN A 1 85 ? 13.223 2.417 13.004 1.00 90.06 85 ASN A C 1
ATOM 707 O O . ASN A 1 85 ? 13.688 1.297 13.217 1.00 90.06 85 ASN A O 1
ATOM 711 N N . VAL A 1 86 ? 11.938 2.618 12.696 1.00 90.38 86 VAL A N 1
ATOM 712 C CA . VAL A 1 86 ? 10.912 1.571 12.653 1.00 90.38 86 VAL A CA 1
ATOM 713 C C . VAL A 1 86 ? 10.986 0.804 11.340 1.00 90.38 86 VAL A C 1
ATOM 715 O O . VAL A 1 86 ? 10.910 1.383 10.260 1.00 90.38 86 VAL A O 1
ATOM 718 N N . ASP A 1 87 ? 11.066 -0.513 11.440 1.00 88.81 87 ASP A N 1
ATOM 719 C CA . ASP A 1 87 ? 10.946 -1.444 10.332 1.00 88.81 87 ASP A CA 1
ATOM 720 C C . ASP A 1 87 ? 9.575 -2.138 10.369 1.00 88.81 87 ASP A C 1
ATOM 722 O O . ASP A 1 87 ? 9.107 -2.547 11.433 1.00 88.81 87 ASP A O 1
ATOM 726 N N . LEU A 1 88 ? 8.939 -2.295 9.208 1.00 86.81 88 LEU A N 1
ATOM 727 C CA . LEU A 1 88 ? 7.797 -3.182 9.004 1.00 86.81 88 LEU A CA 1
ATOM 728 C C . LEU A 1 88 ? 8.313 -4.542 8.530 1.00 86.81 88 LEU A C 1
ATOM 730 O O . LEU A 1 88 ? 8.962 -4.625 7.484 1.00 86.81 88 LEU A O 1
ATOM 734 N N . SER A 1 89 ? 7.978 -5.611 9.243 1.00 87.31 89 SER A N 1
ATOM 735 C CA . SER A 1 89 ? 8.340 -6.984 8.884 1.00 87.31 89 SER A CA 1
ATOM 736 C C . SER A 1 89 ? 7.083 -7.802 8.575 1.00 87.31 89 SER A C 1
ATOM 738 O O . SER A 1 89 ? 6.138 -7.810 9.362 1.00 87.31 89 SER A O 1
ATOM 740 N N . LEU A 1 90 ? 7.071 -8.521 7.451 1.00 85.94 90 LEU A N 1
ATOM 741 C CA . LEU A 1 90 ? 6.036 -9.500 7.107 1.00 85.94 90 LEU A CA 1
ATOM 742 C C . LEU A 1 90 ? 6.502 -10.908 7.498 1.00 85.94 90 LEU A C 1
ATOM 744 O O . LEU A 1 90 ? 7.653 -11.275 7.264 1.00 85.94 90 LEU A O 1
ATOM 748 N N . PHE A 1 91 ? 5.584 -11.724 8.003 1.00 85.88 91 PHE A N 1
ATOM 749 C CA . PHE A 1 91 ? 5.715 -13.175 8.054 1.00 85.88 91 PHE A CA 1
ATOM 750 C C . PHE A 1 91 ? 4.495 -13.825 7.399 1.00 85.88 91 PHE A C 1
ATOM 752 O O . PHE A 1 91 ? 3.352 -13.446 7.665 1.00 85.88 91 PHE A O 1
ATOM 759 N N . LEU A 1 92 ? 4.748 -14.832 6.564 1.00 83.94 92 LEU A N 1
ATOM 760 C CA . LEU A 1 92 ? 3.719 -15.691 5.987 1.00 83.94 92 LEU A CA 1
ATOM 761 C C . LEU A 1 92 ? 3.898 -17.125 6.484 1.00 83.94 92 LEU A C 1
ATOM 763 O O . LEU A 1 92 ? 5.032 -17.613 6.523 1.00 83.94 92 LEU A O 1
ATOM 767 N N . PRO A 1 93 ? 2.801 -17.840 6.777 1.00 83.50 93 PRO A N 1
ATOM 768 C CA . PRO A 1 93 ? 2.884 -19.235 7.167 1.00 83.50 93 PRO A CA 1
ATOM 769 C C . PRO A 1 93 ? 3.419 -20.077 5.989 1.00 83.50 93 PRO A C 1
ATOM 771 O O . PRO A 1 93 ? 3.133 -19.754 4.833 1.00 83.50 93 PRO A O 1
ATOM 774 N N . PRO A 1 94 ? 4.144 -21.185 6.235 1.00 82.38 94 PRO A N 1
ATOM 775 C CA . PRO A 1 94 ? 4.668 -22.053 5.170 1.00 82.38 94 PRO A CA 1
ATOM 776 C C . PRO A 1 94 ? 3.600 -22.677 4.254 1.00 82.38 94 PRO A C 1
ATOM 778 O O . PRO A 1 94 ? 3.930 -23.194 3.192 1.00 82.38 94 PRO A O 1
ATOM 781 N N . THR A 1 95 ? 2.331 -22.648 4.668 1.00 78.62 95 THR A N 1
ATOM 782 C CA . THR A 1 95 ? 1.164 -23.081 3.885 1.00 78.62 95 THR A CA 1
ATOM 783 C C . THR A 1 95 ? 0.761 -22.095 2.785 1.00 78.62 95 THR A C 1
ATOM 785 O O . THR A 1 95 ? 0.042 -22.481 1.869 1.00 78.62 95 THR A O 1
ATOM 788 N N . ASN A 1 96 ? 1.201 -20.836 2.859 1.00 76.81 96 ASN A N 1
ATOM 789 C CA . ASN A 1 96 ? 0.931 -19.814 1.852 1.00 76.81 96 ASN A CA 1
ATOM 790 C C . ASN A 1 96 ? 1.931 -19.950 0.691 1.00 76.81 96 ASN A C 1
ATOM 792 O O . ASN A 1 96 ? 3.146 -19.913 0.913 1.00 76.81 96 ASN A O 1
ATOM 796 N N . THR A 1 97 ? 1.446 -20.073 -0.549 1.00 77.31 97 THR A N 1
ATOM 797 C CA . THR A 1 97 ? 2.316 -20.367 -1.705 1.00 77.31 97 THR A CA 1
ATOM 798 C C . THR A 1 97 ? 3.277 -19.217 -2.034 1.00 77.31 97 THR A C 1
ATOM 800 O O . THR A 1 97 ? 4.397 -19.458 -2.492 1.00 77.31 97 THR A O 1
ATOM 803 N N . SER A 1 98 ? 2.930 -17.981 -1.656 1.00 77.44 98 SER A N 1
ATOM 804 C CA . SER A 1 98 ? 3.814 -16.813 -1.764 1.00 77.44 98 SER A CA 1
ATOM 805 C C . SER A 1 98 ? 4.983 -16.818 -0.765 1.00 77.44 98 SER A C 1
ATOM 807 O O . SER A 1 98 ? 5.972 -16.122 -0.997 1.00 77.44 98 SER A O 1
ATOM 809 N N . SER A 1 99 ? 4.931 -17.597 0.327 1.00 79.75 99 SER A N 1
ATOM 810 C CA . SER A 1 99 ? 5.965 -17.595 1.384 1.00 79.75 99 SER A CA 1
ATOM 811 C C . SER A 1 99 ? 7.368 -17.914 0.843 1.00 79.75 99 SER A C 1
ATOM 813 O O . SER A 1 99 ? 8.341 -17.202 1.121 1.00 79.75 99 SER A O 1
ATOM 815 N N . ASN A 1 100 ? 7.466 -18.920 -0.031 1.00 78.56 100 ASN A N 1
ATOM 816 C CA . ASN A 1 100 ? 8.725 -19.298 -0.676 1.00 78.56 100 ASN A CA 1
ATOM 817 C C . ASN A 1 100 ? 9.227 -18.219 -1.648 1.00 78.56 100 ASN A C 1
ATOM 819 O O . ASN A 1 100 ? 10.425 -17.937 -1.683 1.00 78.56 100 ASN A O 1
ATOM 823 N N . ILE A 1 101 ? 8.316 -17.585 -2.395 1.00 75.44 101 ILE A N 1
ATOM 824 C CA . ILE A 1 101 ? 8.632 -16.532 -3.370 1.00 75.44 101 ILE A CA 1
ATOM 825 C C . ILE A 1 101 ? 9.204 -15.306 -2.648 1.00 75.44 101 ILE A C 1
ATOM 827 O O . ILE A 1 101 ? 10.285 -14.837 -2.993 1.00 75.44 101 ILE A O 1
ATOM 831 N N . ILE A 1 102 ? 8.544 -14.830 -1.588 1.00 74.81 102 ILE A N 1
ATOM 832 C CA . ILE A 1 102 ? 9.009 -13.683 -0.789 1.00 74.81 102 ILE A CA 1
ATOM 833 C C . ILE A 1 102 ? 10.344 -13.986 -0.091 1.00 74.81 102 ILE A C 1
ATOM 835 O O . ILE A 1 102 ? 11.232 -13.132 -0.033 1.00 74.81 102 ILE A O 1
ATOM 839 N N . THR A 1 103 ? 10.530 -15.214 0.399 1.00 76.50 103 THR A N 1
ATOM 840 C CA . THR A 1 103 ? 11.792 -15.636 1.026 1.00 76.50 103 THR A CA 1
ATOM 841 C C . THR A 1 103 ? 12.943 -15.721 0.015 1.00 76.50 103 THR A C 1
ATOM 843 O O . THR A 1 103 ? 14.079 -15.396 0.356 1.00 76.50 103 THR A O 1
ATOM 846 N N . ALA A 1 104 ? 12.675 -16.121 -1.231 1.00 75.19 104 ALA A N 1
ATOM 847 C CA . ALA A 1 104 ? 13.667 -16.110 -2.305 1.00 75.19 104 ALA A CA 1
ATOM 848 C C . ALA A 1 104 ? 14.001 -14.676 -2.750 1.00 75.19 104 ALA A C 1
ATOM 850 O O . ALA A 1 104 ? 15.176 -14.309 -2.797 1.00 75.19 104 ALA A O 1
ATOM 851 N N . LEU A 1 105 ? 12.980 -13.844 -2.989 1.00 72.06 105 LEU A N 1
ATOM 852 C CA . LEU A 1 105 ? 13.146 -12.439 -3.371 1.00 72.06 105 LEU A CA 1
ATOM 853 C C . LEU A 1 105 ? 13.936 -11.660 -2.313 1.00 72.06 105 LEU A C 1
ATOM 855 O O . LEU A 1 105 ? 14.896 -10.986 -2.661 1.00 72.06 105 LEU A O 1
ATOM 859 N N . SER A 1 106 ? 13.616 -11.787 -1.023 1.00 72.81 106 SER A N 1
ATOM 860 C CA . SER A 1 106 ? 14.314 -11.033 0.035 1.00 72.81 106 SER A CA 1
ATOM 861 C C . SER A 1 106 ? 15.794 -11.395 0.195 1.00 72.81 106 SER A C 1
ATOM 863 O O . SER A 1 106 ? 16.596 -10.544 0.581 1.00 72.81 106 SER A O 1
ATOM 865 N N . ARG A 1 107 ? 16.175 -12.638 -0.129 1.00 72.75 107 ARG A N 1
ATOM 866 C CA . ARG A 1 107 ? 17.571 -13.108 -0.105 1.00 72.75 107 ARG A CA 1
ATOM 867 C C . ARG A 1 107 ? 18.358 -12.691 -1.345 1.00 72.75 107 ARG A C 1
ATOM 869 O O . ARG A 1 107 ? 19.543 -12.387 -1.225 1.00 72.75 107 ARG A O 1
ATOM 876 N N . ASN A 1 108 ? 17.710 -12.689 -2.510 1.00 67.94 108 ASN A N 1
ATOM 877 C CA . ASN A 1 108 ? 18.370 -12.495 -3.801 1.00 67.94 108 ASN A CA 1
ATOM 878 C C . ASN A 1 108 ? 18.303 -11.045 -4.312 1.00 67.94 108 ASN A C 1
ATOM 880 O O . ASN A 1 108 ? 19.171 -10.643 -5.084 1.00 67.94 108 ASN A O 1
ATOM 884 N N . ALA A 1 109 ? 17.317 -10.249 -3.879 1.00 64.88 109 ALA A N 1
ATOM 885 C CA . ALA A 1 109 ? 17.083 -8.895 -4.375 1.00 64.88 109 ALA A CA 1
ATOM 886 C C . ALA A 1 109 ? 18.310 -7.987 -4.209 1.00 64.88 109 ALA A C 1
ATOM 888 O O . ALA A 1 109 ? 18.754 -7.665 -3.103 1.00 64.88 109 ALA A O 1
ATOM 889 N N . ARG A 1 110 ? 18.819 -7.522 -5.351 1.00 60.66 110 ARG A N 1
ATOM 890 C CA . ARG A 1 110 ? 19.913 -6.555 -5.450 1.00 60.66 110 ARG A CA 1
ATOM 891 C C . ARG A 1 110 ? 19.328 -5.152 -5.534 1.00 60.66 110 ARG A C 1
ATOM 893 O O . ARG A 1 110 ? 18.720 -4.803 -6.544 1.00 60.66 110 ARG A O 1
ATOM 900 N N . LEU A 1 111 ? 19.513 -4.377 -4.468 1.00 59.59 111 LEU A N 1
ATOM 901 C CA . LEU A 1 111 ? 19.142 -2.964 -4.397 1.00 59.59 111 LEU A CA 1
ATOM 902 C C . LEU A 1 111 ? 20.343 -2.079 -4.748 1.00 59.59 111 LEU A C 1
ATOM 904 O O . LEU A 1 111 ? 21.482 -2.393 -4.395 1.00 59.59 111 LEU A O 1
ATOM 908 N N . ILE A 1 112 ? 20.064 -0.967 -5.427 1.00 54.38 112 ILE A N 1
ATOM 909 C CA . ILE A 1 112 ? 21.056 0.009 -5.890 1.00 54.38 112 ILE A CA 1
ATOM 910 C C . ILE A 1 112 ? 21.036 1.231 -4.958 1.00 54.38 112 ILE A C 1
ATOM 912 O O . ILE A 1 112 ? 20.061 1.984 -4.952 1.00 54.38 112 ILE A O 1
ATOM 916 N N . GLU A 1 113 ? 22.104 1.456 -4.188 1.00 51.03 113 GLU A N 1
ATOM 917 C CA . GLU A 1 113 ? 22.351 2.759 -3.545 1.00 51.03 113 GLU A CA 1
ATOM 918 C C . GLU A 1 113 ? 22.933 3.764 -4.561 1.00 51.03 113 GLU A C 1
ATOM 920 O O . GLU A 1 113 ? 23.494 3.381 -5.586 1.00 51.03 113 GLU A O 1
ATOM 925 N N . LYS A 1 114 ? 22.873 5.070 -4.252 1.00 47.09 114 LYS A N 1
ATOM 926 C CA . LYS A 1 114 ? 23.398 6.171 -5.098 1.00 47.09 114 LYS A CA 1
ATOM 927 C C . LYS A 1 114 ? 24.893 6.074 -5.478 1.00 47.09 114 LYS A C 1
ATOM 929 O O . LYS A 1 114 ? 25.341 6.881 -6.286 1.00 47.09 114 LYS A O 1
ATOM 934 N N . GLU A 1 115 ? 25.648 5.130 -4.914 1.00 43.81 115 GLU A N 1
ATOM 935 C CA . GLU A 1 115 ? 27.085 4.917 -5.159 1.00 43.81 115 GLU A CA 1
ATOM 936 C C . GLU A 1 115 ? 27.422 3.580 -5.861 1.00 43.81 115 GLU A C 1
ATOM 938 O O . GLU A 1 115 ? 28.557 3.115 -5.769 1.00 43.81 115 GLU A O 1
ATOM 943 N N . ASP A 1 116 ? 26.464 2.942 -6.549 1.00 46.12 116 ASP A N 1
ATOM 944 C CA . ASP A 1 116 ? 26.677 1.722 -7.367 1.00 46.12 116 ASP A CA 1
ATOM 945 C C . ASP A 1 116 ? 27.215 0.493 -6.583 1.00 46.12 116 ASP A C 1
ATOM 947 O O . ASP A 1 116 ? 27.686 -0.491 -7.160 1.00 46.12 116 ASP A O 1
ATOM 951 N N . ARG A 1 117 ? 27.127 0.508 -5.243 1.00 42.62 117 ARG A N 1
ATOM 952 C CA . ARG A 1 117 ? 27.512 -0.626 -4.386 1.00 42.62 117 ARG A CA 1
ATOM 953 C C . ARG A 1 117 ? 26.306 -1.528 -4.099 1.00 42.62 117 ARG A C 1
ATOM 955 O O . ARG A 1 117 ? 25.323 -1.039 -3.539 1.00 42.62 117 ARG A O 1
ATOM 962 N N . PRO A 1 118 ? 26.374 -2.841 -4.389 1.00 42.97 118 PRO A N 1
ATOM 963 C CA . PRO A 1 118 ? 25.339 -3.777 -3.974 1.00 42.97 118 PRO A CA 1
ATOM 964 C C . PRO A 1 118 ? 25.420 -3.980 -2.458 1.00 42.97 118 PRO A C 1
ATOM 966 O O . PRO A 1 118 ? 26.404 -4.505 -1.934 1.00 42.97 118 PRO A O 1
ATOM 969 N N . LYS A 1 119 ? 24.373 -3.567 -1.746 1.00 49.00 119 LYS A N 1
ATOM 970 C CA . LYS A 1 119 ? 24.256 -3.728 -0.295 1.00 49.00 119 LYS A CA 1
ATOM 971 C C . LYS A 1 119 ? 23.189 -4.769 0.008 1.00 49.00 119 LYS A C 1
ATOM 973 O O . LYS A 1 119 ? 22.087 -4.713 -0.540 1.00 49.00 119 LYS A O 1
ATOM 978 N N . HIS A 1 120 ? 23.479 -5.698 0.915 1.00 49.50 120 HIS A N 1
ATOM 979 C CA . HIS A 1 120 ? 22.428 -6.545 1.465 1.00 49.50 120 HIS A CA 1
ATOM 980 C C . HIS A 1 120 ? 21.483 -5.678 2.312 1.00 49.50 120 HIS A C 1
ATOM 982 O O . HIS A 1 120 ? 21.830 -5.237 3.403 1.00 49.50 120 HIS A O 1
ATOM 988 N N . SER A 1 121 ? 20.289 -5.421 1.771 1.00 50.94 121 SER A N 1
ATOM 989 C CA . SER A 1 121 ? 19.008 -5.436 2.489 1.00 50.94 121 SER A CA 1
ATOM 990 C C . SER A 1 121 ? 19.076 -5.109 3.999 1.00 50.94 121 SER A C 1
ATOM 992 O O . SER A 1 121 ? 19.260 -6.016 4.806 1.00 50.94 121 SER A O 1
ATOM 994 N N . PHE A 1 122 ? 18.854 -3.841 4.381 1.00 55.75 122 PHE A N 1
ATOM 995 C CA . PHE A 1 122 ? 18.742 -3.361 5.780 1.00 55.75 122 PHE A CA 1
ATOM 996 C C . PHE A 1 122 ? 19.858 -3.807 6.754 1.00 55.75 122 PHE A C 1
ATOM 998 O O . PHE A 1 122 ? 19.658 -3.813 7.965 1.00 55.75 122 PHE A O 1
ATOM 1005 N N . SER A 1 123 ? 21.046 -4.143 6.241 1.00 51.75 123 SER A N 1
ATOM 1006 C CA . SER A 1 123 ? 22.186 -4.618 7.031 1.00 51.75 123 SER A CA 1
ATOM 1007 C C . SER A 1 123 ? 22.828 -3.525 7.902 1.00 51.75 123 SER A C 1
ATOM 1009 O O . SER A 1 123 ? 23.889 -2.986 7.576 1.00 51.75 123 SER A O 1
ATOM 1011 N N . SER A 1 124 ? 22.237 -3.283 9.066 1.00 50.66 124 SER A N 1
ATOM 1012 C CA . SER A 1 124 ? 22.971 -3.084 10.319 1.00 50.66 124 SER A CA 1
ATOM 1013 C C . SER A 1 124 ? 22.545 -4.173 11.312 1.00 50.66 124 SER A C 1
ATOM 1015 O O . SER A 1 124 ? 21.500 -4.800 11.134 1.00 50.66 124 SER A O 1
ATOM 1017 N N . GLU A 1 125 ? 23.347 -4.437 12.347 1.00 60.91 125 GLU A N 1
ATOM 1018 C CA . GLU A 1 125 ? 23.002 -5.386 13.419 1.00 60.91 125 GLU A CA 1
ATOM 1019 C C . GLU A 1 125 ? 21.904 -4.801 14.329 1.00 60.91 125 GLU A C 1
ATOM 1021 O O . GLU A 1 125 ? 22.138 -4.468 15.489 1.00 60.91 125 GLU A O 1
ATOM 1026 N N . LYS A 1 126 ? 20.693 -4.627 13.786 1.00 74.19 126 LYS A N 1
ATOM 1027 C CA . LYS A 1 126 ? 19.526 -4.156 14.537 1.00 74.19 126 LYS A CA 1
ATOM 1028 C C . LYS A 1 126 ? 19.053 -5.236 15.504 1.00 74.19 126 LYS A C 1
ATOM 1030 O O . LYS A 1 126 ? 18.992 -6.419 15.155 1.00 74.19 126 LYS A O 1
ATOM 1035 N N . TRP A 1 127 ? 18.648 -4.828 16.703 1.00 83.44 127 TRP A N 1
ATOM 1036 C CA . TRP A 1 127 ? 18.082 -5.749 17.681 1.00 83.44 127 TRP A CA 1
ATOM 1037 C C . TRP A 1 127 ? 16.793 -6.398 17.152 1.00 83.44 127 TRP A C 1
ATOM 1039 O O . TRP A 1 127 ? 15.889 -5.722 16.650 1.00 83.44 127 TRP A O 1
ATOM 1049 N N . ARG A 1 128 ? 16.724 -7.730 17.266 1.00 86.25 128 ARG A N 1
ATOM 1050 C CA . ARG A 1 128 ? 15.564 -8.566 16.928 1.00 86.25 128 ARG A CA 1
ATOM 1051 C C . ARG A 1 128 ? 15.487 -9.759 17.872 1.00 86.25 128 ARG A C 1
ATOM 1053 O O . ARG A 1 128 ? 16.467 -10.496 18.040 1.00 86.25 128 ARG A O 1
ATOM 1060 N N . LYS A 1 129 ? 14.309 -10.027 18.431 1.00 87.44 129 LYS A N 1
ATOM 1061 C CA . LYS A 1 129 ? 14.048 -11.199 19.277 1.00 87.44 129 LYS A CA 1
ATOM 1062 C C . LYS A 1 129 ? 13.325 -12.283 18.487 1.00 87.44 129 LYS A C 1
ATOM 1064 O O . LYS A 1 129 ? 13.873 -13.385 18.360 1.00 87.44 129 LYS A O 1
ATOM 1069 N N . PHE A 1 130 ? 12.158 -11.955 17.941 1.00 87.44 130 PHE A N 1
ATOM 1070 C CA . PHE A 1 130 ? 11.290 -12.841 17.169 1.00 87.44 130 PHE A CA 1
ATOM 1071 C C . PHE A 1 130 ? 11.382 -12.584 15.661 1.00 87.44 130 PHE A C 1
ATOM 1073 O O . PHE A 1 130 ? 11.409 -13.547 14.892 1.00 87.44 130 PHE A O 1
ATOM 1080 N N . CYS A 1 131 ? 11.480 -11.318 15.239 1.00 88.06 131 CYS A N 1
ATOM 1081 C CA . CYS A 1 131 ? 11.326 -10.911 13.838 1.00 88.06 131 CYS A CA 1
ATOM 1082 C C . CYS A 1 131 ? 12.640 -11.075 13.054 1.00 88.06 131 CYS A C 1
ATOM 1084 O O . CYS A 1 131 ? 13.283 -10.112 12.642 1.00 88.06 131 CYS A O 1
ATOM 1086 N N . LYS A 1 132 ? 13.083 -12.331 12.916 1.00 87.12 132 LYS A N 1
ATOM 1087 C CA . LYS A 1 132 ? 14.366 -12.727 12.315 1.00 87.12 132 LYS A CA 1
ATOM 1088 C C . LYS A 1 132 ? 14.179 -13.389 10.953 1.00 87.12 132 LYS A C 1
ATOM 1090 O O . LYS A 1 132 ? 13.356 -14.294 10.814 1.00 87.12 132 LYS A O 1
ATOM 1095 N N . LEU A 1 133 ? 15.053 -13.056 10.001 1.00 82.38 133 LEU A N 1
ATOM 1096 C CA . LEU A 1 133 ? 15.099 -13.681 8.669 1.00 82.38 133 LEU A CA 1
ATOM 1097 C C . LEU A 1 133 ? 15.324 -15.202 8.714 1.00 82.38 133 LEU A C 1
ATOM 1099 O O . LEU A 1 133 ? 14.786 -15.940 7.890 1.00 82.38 133 LEU A O 1
ATOM 1103 N N . SER A 1 134 ? 16.057 -15.697 9.718 1.00 82.56 134 SER A N 1
ATOM 1104 C CA . SER A 1 134 ? 16.213 -17.136 9.983 1.00 82.56 134 SER A CA 1
ATOM 1105 C C . SER A 1 134 ? 14.894 -17.846 10.302 1.00 82.56 134 SER A C 1
ATOM 1107 O O . SER A 1 134 ? 14.784 -19.049 10.099 1.00 82.56 134 SER A O 1
ATOM 1109 N N . SER A 1 135 ? 13.914 -17.102 10.818 1.00 85.88 135 SER A N 1
ATOM 1110 C CA . SER A 1 135 ? 12.604 -17.586 11.258 1.00 85.88 135 SER A CA 1
ATOM 1111 C C . SER A 1 135 ? 11.495 -17.298 10.234 1.00 85.88 135 SER A C 1
ATOM 1113 O O . SER A 1 135 ? 10.323 -17.444 10.562 1.00 85.88 135 SER A O 1
ATOM 1115 N N . GLY A 1 136 ? 11.846 -16.866 9.014 1.00 84.62 136 GLY A N 1
ATOM 1116 C CA . GLY A 1 136 ? 10.893 -16.568 7.936 1.00 84.62 136 GLY A CA 1
ATOM 1117 C C . GLY A 1 136 ? 10.326 -15.144 7.925 1.00 84.62 136 GLY A C 1
ATOM 1118 O O . GLY A 1 136 ? 9.467 -14.852 7.099 1.00 84.62 136 GLY A O 1
ATOM 1119 N N . TRP A 1 137 ? 10.792 -14.250 8.804 1.00 87.19 137 TRP A N 1
ATOM 1120 C CA . TRP A 1 137 ? 10.398 -12.836 8.772 1.00 87.19 137 TRP A CA 1
ATOM 1121 C C . TRP A 1 137 ? 11.158 -12.065 7.699 1.00 87.19 137 TRP A C 1
ATOM 1123 O O . TRP A 1 137 ? 12.363 -12.242 7.535 1.00 87.19 137 TRP A O 1
ATOM 1133 N N . VAL A 1 138 ? 10.468 -11.171 7.001 1.00 84.31 138 VAL A N 1
ATOM 1134 C CA . VAL A 1 138 ? 11.025 -10.402 5.892 1.00 84.31 138 VAL A CA 1
ATOM 1135 C C . VAL A 1 138 ? 10.694 -8.922 6.063 1.00 84.31 138 VAL A C 1
ATOM 1137 O O . VAL A 1 138 ? 9.536 -8.516 5.994 1.00 84.31 138 VAL A O 1
ATOM 1140 N N . ASP A 1 139 ? 11.728 -8.107 6.261 1.00 83.00 139 ASP A N 1
ATOM 1141 C CA . ASP A 1 139 ? 11.600 -6.653 6.366 1.00 83.00 139 ASP A CA 1
ATOM 1142 C C . ASP A 1 139 ? 11.217 -6.024 5.013 1.00 83.00 139 ASP A C 1
ATOM 1144 O O . ASP A 1 139 ? 11.913 -6.196 3.999 1.00 83.00 139 ASP A O 1
ATOM 1148 N N . CYS A 1 140 ? 10.117 -5.270 5.028 1.00 77.00 140 CYS A N 1
ATOM 1149 C CA . CYS A 1 140 ? 9.419 -4.707 3.871 1.00 77.00 140 CYS A CA 1
ATOM 1150 C C . CYS A 1 140 ? 9.278 -3.173 3.890 1.00 77.00 140 CYS A C 1
ATOM 1152 O O . CYS A 1 140 ? 9.082 -2.566 2.846 1.00 77.00 140 CYS A O 1
ATOM 1154 N N . TRP A 1 141 ? 9.470 -2.494 5.017 1.00 81.50 141 TRP A N 1
ATOM 1155 C CA . TRP A 1 141 ? 9.528 -1.024 5.050 1.00 81.50 141 TRP A CA 1
ATOM 1156 C C . TRP A 1 141 ? 10.512 -0.591 6.124 1.00 81.50 141 TRP A C 1
ATOM 1158 O O . TRP A 1 141 ? 10.496 -1.171 7.199 1.00 81.50 141 TRP A O 1
ATOM 1168 N N . HIS A 1 142 ? 11.341 0.411 5.858 1.00 84.75 142 HIS A N 1
ATOM 1169 C CA . HIS A 1 142 ? 12.129 1.109 6.866 1.00 84.75 142 HIS A CA 1
ATOM 1170 C C . HIS A 1 142 ? 11.737 2.589 6.902 1.00 84.75 142 HIS A C 1
ATOM 1172 O O . HIS A 1 142 ? 11.806 3.282 5.884 1.00 84.75 142 HIS A O 1
ATOM 1178 N N . VAL A 1 143 ? 11.353 3.070 8.084 1.00 86.38 143 VAL A N 1
ATOM 1179 C CA . VAL A 1 143 ? 10.947 4.447 8.370 1.00 86.38 143 VAL A CA 1
ATOM 1180 C C . VAL A 1 143 ? 11.849 5.023 9.471 1.00 86.38 143 VAL A C 1
ATOM 1182 O O . VAL A 1 143 ? 11.742 4.604 10.626 1.00 86.38 143 VAL A O 1
ATOM 1185 N N . PRO A 1 144 ? 12.708 6.015 9.170 1.00 87.12 144 PRO A N 1
ATOM 1186 C CA . PRO A 1 144 ? 13.585 6.612 10.181 1.00 87.12 144 PRO A CA 1
ATOM 1187 C C . PRO A 1 144 ? 12.834 7.349 11.300 1.00 87.12 144 PRO A C 1
ATOM 1189 O O . PRO A 1 144 ? 13.289 7.372 12.440 1.00 87.12 144 PRO A O 1
ATOM 1192 N N . GLU A 1 145 ? 11.693 7.967 10.982 1.00 88.88 145 GLU A N 1
ATOM 1193 C CA . GLU A 1 145 ? 10.856 8.703 11.935 1.00 88.88 145 GLU A CA 1
ATOM 1194 C C . GLU A 1 145 ? 9.381 8.619 11.524 1.00 88.88 145 GLU A C 1
ATOM 1196 O O . GLU A 1 145 ? 9.007 9.004 10.412 1.00 88.88 145 GLU A O 1
ATOM 1201 N N . LEU A 1 146 ? 8.558 8.089 12.428 1.00 91.19 146 LEU A N 1
ATOM 1202 C CA . LEU A 1 146 ? 7.134 7.831 12.248 1.00 91.19 146 LEU A CA 1
ATOM 1203 C C . LEU A 1 146 ? 6.343 8.610 13.301 1.00 91.19 146 LEU A C 1
ATOM 1205 O O . LEU A 1 146 ? 6.599 8.454 14.495 1.00 91.19 146 LEU A O 1
ATOM 1209 N N . GLN A 1 147 ? 5.342 9.386 12.885 1.00 93.56 147 GLN A N 1
ATOM 1210 C CA . GLN A 1 147 ? 4.384 10.010 13.798 1.00 93.56 147 GLN A CA 1
ATOM 1211 C C . GLN A 1 147 ? 2.957 9.589 13.436 1.00 93.56 147 GLN A C 1
ATOM 1213 O O . GLN A 1 147 ? 2.489 9.843 12.330 1.00 93.56 147 GLN A O 1
ATOM 1218 N N . LEU A 1 148 ? 2.250 8.986 14.391 1.00 94.31 148 LEU A N 1
ATOM 1219 C CA . LEU A 1 148 ? 0.851 8.578 14.275 1.00 94.31 148 LEU A CA 1
ATOM 1220 C C . LEU A 1 148 ? 0.028 9.274 15.365 1.00 94.31 148 LEU A C 1
ATOM 1222 O O . LEU A 1 148 ? 0.296 9.121 16.556 1.00 94.31 148 LEU A O 1
ATOM 1226 N N . SER A 1 149 ? -0.984 10.038 14.966 1.00 96.00 149 SER A N 1
ATOM 1227 C CA . SER A 1 149 ? -1.950 10.675 15.861 1.00 96.00 149 SER A CA 1
ATOM 1228 C C . SER A 1 149 ? -3.324 10.044 15.661 1.00 96.00 149 SER A C 1
ATOM 1230 O O . SER A 1 149 ? -3.853 10.043 14.552 1.00 96.00 149 SER A O 1
ATOM 1232 N N . ILE A 1 150 ? -3.931 9.557 16.743 1.00 96.50 150 ILE A N 1
ATOM 1233 C CA . ILE A 1 150 ? -5.301 9.031 16.755 1.00 96.50 150 ILE A CA 1
ATOM 1234 C C . ILE A 1 150 ? -6.115 9.894 17.715 1.00 96.50 150 ILE A C 1
ATOM 1236 O O . ILE A 1 150 ? -5.727 10.077 18.868 1.00 96.50 150 ILE A O 1
ATOM 1240 N N . SER A 1 151 ? -7.232 10.442 17.247 1.00 96.38 151 SER A N 1
ATOM 1241 C CA . SER A 1 151 ? -8.175 11.204 18.073 1.00 96.38 151 SER A CA 1
ATOM 1242 C C . SER A 1 151 ? -9.546 10.545 18.006 1.00 96.38 151 SER A C 1
ATOM 1244 O O . SER A 1 151 ? -10.091 10.397 16.915 1.00 96.38 151 SER A O 1
ATOM 1246 N N . TYR A 1 152 ? -10.087 10.157 19.156 1.00 95.88 152 TYR A N 1
ATOM 1247 C CA . TYR A 1 152 ? -11.386 9.505 19.285 1.00 95.88 152 TYR A CA 1
ATOM 1248 C C . TYR A 1 152 ? -12.295 10.342 20.179 1.00 95.88 152 TYR A C 1
ATOM 1250 O O . TYR A 1 152 ? -11.987 10.530 21.356 1.00 95.88 152 TYR A O 1
ATOM 1258 N N . THR A 1 153 ? -13.392 10.845 19.619 1.00 94.06 153 THR A N 1
ATOM 1259 C CA . THR A 1 153 ? -14.467 11.495 20.374 1.00 94.06 153 THR A CA 1
ATOM 1260 C C . THR A 1 153 ? -15.621 10.514 20.492 1.00 94.06 153 THR A C 1
ATOM 1262 O O . THR A 1 153 ? -16.110 10.053 19.460 1.00 94.06 153 THR A O 1
ATOM 1265 N N . TYR A 1 154 ? -16.047 10.210 21.719 1.00 92.75 154 TYR A N 1
ATOM 1266 C CA . TYR A 1 154 ? -17.112 9.239 21.977 1.00 92.75 154 TYR A CA 1
ATOM 1267 C C . TYR A 1 154 ? -18.080 9.682 23.073 1.00 92.75 154 TYR A C 1
ATOM 1269 O O . TYR A 1 154 ? -17.716 10.486 23.935 1.00 92.75 154 TYR A O 1
ATOM 1277 N N . HIS A 1 155 ? -19.290 9.126 23.064 1.00 89.44 155 HIS A N 1
ATOM 1278 C CA . HIS A 1 155 ? -20.299 9.353 24.102 1.00 89.44 155 HIS A CA 1
ATOM 1279 C C . HIS A 1 155 ? -20.135 8.313 25.226 1.00 89.44 155 HIS A C 1
ATOM 1281 O O . HIS A 1 155 ? -20.254 7.109 24.975 1.00 89.44 155 HIS A O 1
ATOM 1287 N N . PRO A 1 156 ? -19.832 8.714 26.475 1.00 86.19 156 PRO A N 1
ATOM 1288 C CA . PRO A 1 156 ? -19.632 7.761 27.559 1.00 86.19 156 PRO A CA 1
ATOM 1289 C C . PRO A 1 156 ? -20.967 7.157 28.012 1.00 86.19 156 PRO A C 1
ATOM 1291 O O . PRO A 1 156 ? -21.874 7.867 28.438 1.00 86.19 156 PRO A O 1
ATOM 1294 N N . VAL A 1 157 ? -21.063 5.826 27.985 1.00 79.62 157 VAL A N 1
ATOM 1295 C CA . VAL A 1 157 ? -22.227 5.080 28.487 1.00 79.62 157 VAL A CA 1
ATOM 1296 C C . VAL A 1 157 ? -21.902 4.527 29.883 1.00 79.62 157 VAL A C 1
ATOM 1298 O O . VAL A 1 157 ? -21.261 3.477 29.986 1.00 79.62 157 VAL A O 1
ATOM 1301 N N . PRO A 1 158 ? -22.278 5.215 30.981 1.00 71.56 158 PRO A N 1
ATOM 1302 C CA . PRO A 1 158 ? -22.033 4.714 32.329 1.00 71.56 158 PRO A CA 1
ATOM 1303 C C . PRO A 1 158 ? -22.869 3.451 32.605 1.00 71.56 158 PRO A C 1
ATOM 1305 O O . PRO A 1 158 ? -23.988 3.329 32.097 1.00 71.56 158 PRO A O 1
ATOM 1308 N N . PRO A 1 159 ? -22.381 2.514 33.441 1.00 70.12 159 PRO A N 1
ATOM 1309 C CA . PRO A 1 159 ? -23.176 1.362 33.843 1.00 70.12 159 PRO A CA 1
ATOM 1310 C C . PRO A 1 159 ? -24.431 1.824 34.593 1.00 70.12 159 PRO A C 1
ATOM 1312 O O . PRO A 1 159 ? -24.364 2.684 35.475 1.00 70.12 159 PRO A O 1
ATOM 1315 N N . VAL A 1 160 ? -25.578 1.239 34.237 1.00 64.25 160 VAL A N 1
ATOM 1316 C CA . VAL A 1 160 ? -26.879 1.588 34.821 1.00 64.25 160 VAL A CA 1
ATOM 1317 C C . VAL A 1 160 ? -26.830 1.397 36.338 1.00 64.25 160 VAL A C 1
ATOM 1319 O O . VAL A 1 160 ? -26.427 0.341 36.832 1.00 64.25 160 VAL A O 1
ATOM 1322 N N . GLY A 1 161 ? -27.237 2.431 37.077 1.00 59.47 161 GLY A N 1
ATOM 1323 C CA . GLY A 1 161 ? -27.275 2.397 38.536 1.00 59.47 161 GLY A CA 1
ATOM 1324 C C . GLY A 1 161 ? -28.181 1.285 39.080 1.00 59.47 161 GLY A C 1
ATOM 1325 O O . GLY A 1 161 ? -29.129 0.878 38.403 1.00 59.47 161 GLY A O 1
ATOM 1326 N N . PRO A 1 162 ? -27.944 0.795 40.313 1.00 60.72 162 PRO A N 1
ATOM 1327 C CA . PRO A 1 162 ? -28.896 -0.097 40.962 1.00 60.72 162 PRO A CA 1
ATOM 1328 C C . PRO A 1 162 ? -30.270 0.578 41.034 1.00 60.72 162 PRO A C 1
ATOM 1330 O O . PRO A 1 162 ? -30.365 1.778 41.300 1.00 60.72 162 PRO A O 1
ATOM 1333 N N . SER A 1 163 ? -31.339 -0.202 40.848 1.00 53.94 163 SER A N 1
ATOM 1334 C CA . SER A 1 163 ? -32.712 0.268 41.072 1.00 53.94 163 SER A CA 1
ATOM 1335 C C . SER A 1 163 ? -32.800 0.977 42.430 1.00 53.94 163 SER A C 1
ATOM 1337 O O . SER A 1 163 ? -32.292 0.404 43.402 1.00 53.94 163 SER A O 1
ATOM 1339 N N . PRO A 1 164 ? -33.414 2.173 42.530 1.00 53.78 164 PRO A N 1
ATOM 1340 C CA . PRO A 1 164 ? -33.334 3.018 43.719 1.00 53.78 164 PRO A CA 1
ATOM 1341 C C . PRO A 1 164 ? -33.722 2.247 44.986 1.00 53.78 164 PRO A C 1
ATOM 1343 O O . PRO A 1 164 ? -34.882 1.910 45.207 1.00 53.78 164 PRO A O 1
ATOM 1346 N N . GLN A 1 165 ? -32.719 1.950 45.818 1.00 51.94 165 GLN A N 1
ATOM 1347 C CA . GLN A 1 165 ? -32.860 1.072 46.989 1.00 51.94 165 GLN A CA 1
ATOM 1348 C C . GLN A 1 165 ? -33.571 1.758 48.164 1.00 51.94 165 GLN A C 1
ATOM 1350 O O . GLN A 1 165 ? -33.973 1.111 49.131 1.00 51.94 165 GLN A O 1
ATOM 1355 N N . ALA A 1 166 ? -33.728 3.079 48.089 1.00 48.97 166 ALA A N 1
ATOM 1356 C CA . ALA A 1 166 ? -34.371 3.882 49.105 1.00 48.97 166 ALA A CA 1
ATOM 1357 C C . ALA A 1 166 ? -35.859 4.075 48.782 1.00 48.97 166 ALA A C 1
ATOM 1359 O O . ALA A 1 166 ? -36.222 4.825 47.883 1.00 48.97 166 ALA A O 1
ATOM 1360 N N . ASN A 1 167 ? -36.725 3.499 49.619 1.00 48.41 167 ASN A N 1
ATOM 1361 C CA . ASN A 1 167 ? -38.129 3.917 49.745 1.00 48.41 167 ASN A CA 1
ATOM 1362 C C . ASN A 1 167 ? -38.262 5.209 50.594 1.00 48.41 167 ASN A C 1
ATOM 1364 O O . ASN A 1 167 ? -39.339 5.530 51.100 1.00 48.41 167 ASN A O 1
ATOM 1368 N N . VAL A 1 168 ? -37.146 5.927 50.786 1.00 46.06 168 VAL A N 1
ATOM 1369 C CA . VAL A 1 168 ? -37.106 7.290 51.321 1.00 46.06 168 VAL A CA 1
ATOM 1370 C C . VAL A 1 168 ? -37.792 8.181 50.298 1.00 46.06 168 VAL A C 1
ATOM 1372 O O . VAL A 1 168 ? -37.569 8.014 49.101 1.00 46.06 168 VAL A O 1
ATOM 1375 N N . SER A 1 169 ? -38.660 9.062 50.789 1.00 53.28 169 SER A N 1
ATOM 1376 C CA . SER A 1 169 ? -39.453 10.033 50.038 1.00 53.28 169 SER A CA 1
ATOM 1377 C C . SER A 1 169 ? -38.777 10.473 48.737 1.00 53.28 169 SER A C 1
ATOM 1379 O O . SER A 1 169 ? -37.899 11.331 48.735 1.00 53.28 169 SER A O 1
ATOM 1381 N N . THR A 1 170 ? -39.180 9.859 47.614 1.00 53.06 170 THR A N 1
ATOM 1382 C CA . THR A 1 170 ? -38.627 10.236 46.311 1.00 53.06 170 THR A CA 1
ATOM 1383 C C . THR A 1 170 ? -38.886 11.723 46.082 1.00 53.06 170 THR A C 1
ATOM 1385 O O . THR A 1 170 ? -39.883 12.246 46.595 1.00 53.06 170 THR A O 1
ATOM 1388 N N . PRO A 1 171 ? -38.057 12.424 45.289 1.00 53.69 171 PRO A N 1
ATOM 1389 C CA . PRO A 1 171 ? -38.334 13.811 44.947 1.00 53.69 171 PRO A CA 1
ATOM 1390 C C . PRO A 1 171 ? -39.765 14.004 44.418 1.00 53.69 171 PRO A C 1
ATOM 1392 O O . PRO A 1 171 ? -40.383 15.000 44.759 1.00 53.69 171 PRO A O 1
ATOM 1395 N N . GLU A 1 172 ? -40.361 13.020 43.722 1.00 52.31 172 GLU A N 1
ATOM 1396 C CA . GLU A 1 172 ? -41.781 13.065 43.314 1.00 52.31 172 GLU A CA 1
ATOM 1397 C C . GLU A 1 172 ? -42.799 13.100 44.472 1.00 52.31 172 GLU A C 1
ATOM 1399 O O . GLU A 1 172 ? -43.917 13.572 44.277 1.00 52.31 172 GLU A O 1
ATOM 1404 N N . LYS A 1 173 ? -42.460 12.585 45.660 1.00 53.09 173 LYS A N 1
ATOM 1405 C CA . LYS A 1 173 ? -43.302 12.642 46.869 1.00 53.09 173 LYS A CA 1
ATOM 1406 C C . LYS A 1 173 ? -43.043 13.899 47.703 1.00 53.09 173 LYS A C 1
ATOM 1408 O O . LYS A 1 173 ? -43.971 14.388 48.343 1.00 53.09 173 LYS A O 1
ATOM 1413 N N . GLU A 1 174 ? -41.824 14.438 47.695 1.00 57.47 174 GLU A N 1
ATOM 1414 C CA . GLU A 1 174 ? -41.497 15.686 48.409 1.00 57.47 174 GLU A CA 1
ATOM 1415 C C . GLU A 1 174 ? -41.878 16.941 47.622 1.00 57.47 174 GLU A C 1
ATOM 1417 O O . GLU A 1 174 ? -42.311 17.933 48.201 1.00 57.47 174 GLU A O 1
ATOM 1422 N N . GLU A 1 175 ? -41.766 16.908 46.297 1.00 58.94 175 GLU A N 1
ATOM 1423 C CA . GLU A 1 175 ? -42.094 18.017 45.405 1.00 58.94 175 GLU A CA 1
ATOM 1424 C C . GLU A 1 175 ? -43.537 18.532 45.563 1.00 58.94 175 GLU A C 1
ATOM 1426 O O . GLU A 1 175 ? -43.680 19.740 45.750 1.00 58.94 175 GLU A O 1
ATOM 1431 N N . PRO A 1 176 ? -44.605 17.707 45.623 1.00 57.16 176 PRO A N 1
ATOM 1432 C CA . PRO A 1 176 ? -45.947 18.205 45.930 1.00 57.16 176 PRO A CA 1
ATOM 1433 C C . PRO A 1 176 ? -46.067 18.779 47.352 1.00 57.16 176 PRO A C 1
ATOM 1435 O O . PRO A 1 176 ? -46.797 19.750 47.533 1.00 57.16 176 PRO A O 1
ATOM 1438 N N . LEU A 1 177 ? -45.326 18.257 48.340 1.00 58.41 177 LEU A N 1
ATOM 1439 C CA . LEU A 1 177 ? -45.333 18.757 49.726 1.00 58.41 177 LEU A CA 1
ATOM 1440 C C . LEU A 1 177 ? -44.587 20.095 49.884 1.00 58.41 177 LEU A C 1
ATOM 1442 O O . LEU A 1 177 ? -44.966 20.922 50.711 1.00 58.41 177 LEU A O 1
ATOM 1446 N N . LEU A 1 178 ? -43.544 20.323 49.082 1.00 56.72 178 LEU A N 1
ATOM 1447 C CA . LEU A 1 178 ? -42.719 21.535 49.093 1.00 56.72 178 LEU A CA 1
ATOM 1448 C C . LEU A 1 178 ? -43.155 22.570 48.041 1.00 56.72 178 LEU A C 1
ATOM 1450 O O . LEU A 1 178 ? -42.779 23.741 48.143 1.00 56.72 178 LEU A O 1
ATOM 1454 N N . SER A 1 179 ? -43.970 22.175 47.057 1.00 58.62 179 SER A N 1
ATOM 1455 C CA . SER A 1 179 ? -44.529 23.062 46.028 1.00 58.62 179 SER A CA 1
ATOM 1456 C C . SER A 1 179 ? -45.278 24.290 46.573 1.00 58.62 179 SER A C 1
ATOM 1458 O O . SER A 1 179 ? -45.076 25.359 45.999 1.00 58.62 179 SER A O 1
ATOM 1460 N N . PRO A 1 180 ? -46.037 24.238 47.695 1.00 58.62 180 PRO A N 1
ATOM 1461 C CA . PRO A 1 180 ? -46.736 25.416 48.219 1.00 58.62 180 PRO A CA 1
ATOM 1462 C C . PRO A 1 180 ? -45.796 26.417 48.910 1.00 58.62 180 PRO A C 1
ATOM 1464 O O . PRO A 1 180 ? -46.193 27.546 49.186 1.00 58.62 180 PRO A O 1
ATOM 1467 N N . ILE A 1 181 ? -44.563 25.999 49.221 1.00 59.31 181 ILE A N 1
ATOM 1468 C CA . ILE A 1 181 ? -43.557 26.783 49.954 1.00 59.31 181 ILE A CA 1
ATOM 1469 C C . ILE A 1 181 ? -42.597 27.492 48.975 1.00 59.31 181 ILE A C 1
ATOM 1471 O O . ILE A 1 181 ? -41.911 28.447 49.342 1.00 59.31 181 ILE A O 1
ATOM 1475 N N . ARG A 1 182 ? -42.543 27.058 47.707 1.00 60.00 182 ARG A N 1
ATOM 1476 C CA . ARG A 1 182 ? -41.692 27.645 46.658 1.00 60.00 182 ARG A CA 1
ATOM 1477 C C . ARG A 1 182 ? -42.465 28.686 45.835 1.00 60.00 182 ARG A C 1
ATOM 1479 O O . ARG A 1 182 ? -43.659 28.556 45.599 1.00 60.00 182 ARG A O 1
ATOM 1486 N N . ALA A 1 183 ? -41.770 29.731 45.382 1.00 51.28 183 ALA A N 1
ATOM 1487 C CA . ALA A 1 183 ? -42.392 30.845 44.663 1.00 51.28 183 ALA A CA 1
ATOM 1488 C C . ALA A 1 183 ? -43.031 30.406 43.319 1.00 51.28 183 ALA A C 1
ATOM 1490 O O . ALA A 1 183 ? -42.387 29.680 42.556 1.00 51.28 183 ALA A O 1
ATOM 1491 N N . PRO A 1 184 ? -44.240 30.894 42.965 1.00 53.97 184 PRO A N 1
ATOM 1492 C CA . PRO A 1 184 ? -45.083 30.337 41.891 1.00 53.97 184 PRO A CA 1
ATOM 1493 C C . PRO A 1 184 ? -44.611 30.604 40.446 1.00 53.97 184 PRO A C 1
ATOM 1495 O O . PRO A 1 184 ? -45.316 30.275 39.492 1.00 53.97 184 PRO A O 1
ATOM 1498 N N . HIS A 1 185 ? -43.433 31.201 40.249 1.00 49.31 185 HIS A N 1
ATOM 1499 C CA . HIS A 1 185 ? -42.907 31.583 38.933 1.00 49.31 185 HIS A CA 1
ATOM 1500 C C . HIS A 1 185 ? -41.464 31.117 38.709 1.00 49.31 185 HIS A C 1
ATOM 1502 O O . HIS A 1 185 ? -40.576 31.902 38.372 1.00 49.31 185 HIS A O 1
ATOM 1508 N N . ARG A 1 186 ? -41.228 29.807 38.836 1.00 50.31 186 ARG A N 1
ATOM 1509 C CA . ARG A 1 186 ? -40.060 29.163 38.221 1.00 50.31 186 ARG A CA 1
ATOM 1510 C C . ARG A 1 186 ? -40.468 28.607 36.856 1.00 50.31 186 ARG A C 1
ATOM 1512 O O . ARG A 1 186 ? -41.434 27.856 36.763 1.00 50.31 186 ARG A O 1
ATOM 1519 N N . LYS A 1 187 ? -39.745 28.975 35.791 1.00 54.31 187 LYS A N 1
ATOM 1520 C CA . LYS A 1 187 ? -39.837 28.248 34.513 1.00 54.31 187 LYS A CA 1
ATOM 1521 C C . LYS A 1 187 ? -39.417 26.800 34.772 1.00 54.31 187 LYS A C 1
ATOM 1523 O O . LYS A 1 187 ? -38.432 26.597 35.484 1.00 54.31 187 LYS A O 1
ATOM 1528 N N . LYS A 1 188 ? -40.150 25.840 34.197 1.00 47.78 188 LYS A N 1
ATOM 1529 C CA . LYS A 1 188 ? -39.825 24.412 34.292 1.00 47.78 188 LYS A CA 1
ATOM 1530 C C . LYS A 1 188 ? -38.365 24.188 33.918 1.00 47.78 188 LYS A C 1
ATOM 1532 O O . LYS A 1 188 ? -37.901 24.710 32.901 1.00 47.78 188 LYS A O 1
ATOM 1537 N N . SER A 1 189 ? -37.641 23.460 34.756 1.00 47.47 189 SER A N 1
ATOM 1538 C CA . SER A 1 189 ? -36.248 23.114 34.480 1.00 47.47 189 SER A CA 1
ATOM 1539 C C . SER A 1 189 ? -36.158 22.140 33.292 1.00 47.47 189 SER A C 1
ATOM 1541 O O . SER A 1 189 ? -37.095 21.371 33.075 1.00 47.47 189 SER A O 1
ATOM 1543 N N . PRO A 1 190 ? -35.046 22.100 32.529 1.00 47.03 190 PRO A N 1
ATOM 1544 C CA . PRO A 1 190 ? -34.869 21.101 31.467 1.00 47.03 190 PRO A CA 1
ATOM 1545 C C . PRO A 1 190 ? -35.047 19.653 31.962 1.00 47.03 190 PRO A C 1
ATOM 1547 O O . PRO A 1 190 ? -35.603 18.821 31.251 1.00 47.03 190 PRO A O 1
ATOM 1550 N N . MET A 1 191 ? -34.688 19.374 33.222 1.00 45.50 191 MET A N 1
ATOM 1551 C CA . MET A 1 191 ? -34.924 18.080 33.879 1.00 45.50 191 MET A CA 1
ATOM 1552 C C . MET A 1 191 ? -36.412 17.704 34.009 1.00 45.50 191 MET A C 1
ATOM 1554 O O . MET A 1 191 ? -36.737 16.524 33.922 1.00 45.50 191 MET A O 1
ATOM 1558 N N . GLU A 1 192 ? -37.332 18.662 34.170 1.00 46.34 192 GLU A N 1
ATOM 1559 C CA . GLU A 1 192 ? -38.782 18.382 34.181 1.00 46.34 192 GLU A CA 1
ATOM 1560 C C . GLU A 1 192 ? -39.326 18.010 32.796 1.00 46.34 192 GLU A C 1
ATOM 1562 O O . GLU A 1 192 ? -40.368 17.366 32.702 1.00 46.34 192 GLU A O 1
ATOM 1567 N N . ILE A 1 193 ? -38.648 18.420 31.720 1.00 49.81 193 ILE A N 1
ATOM 1568 C CA . ILE A 1 193 ? -38.992 18.011 30.353 1.00 49.81 193 ILE A CA 1
ATOM 1569 C C . ILE A 1 193 ? -38.497 16.578 30.133 1.00 49.81 193 ILE A C 1
ATOM 1571 O O . ILE A 1 193 ? -39.274 15.722 29.715 1.00 49.81 193 ILE A O 1
ATOM 1575 N N . ILE A 1 194 ? -37.248 16.299 30.520 1.00 51.94 194 ILE A N 1
ATOM 1576 C CA . ILE A 1 194 ? -36.617 14.976 30.391 1.00 51.94 194 ILE A CA 1
ATOM 1577 C C . ILE A 1 194 ? -37.349 13.911 31.226 1.00 51.94 194 ILE A C 1
ATOM 1579 O O . ILE A 1 194 ? -37.538 12.798 30.752 1.00 51.94 194 ILE A O 1
ATOM 1583 N N . LYS A 1 195 ? -37.861 14.252 32.419 1.00 48.66 195 LYS A N 1
ATOM 1584 C CA . LYS A 1 195 ? -38.651 13.334 33.267 1.00 48.66 195 LYS A CA 1
ATOM 1585 C C . LYS A 1 195 ? -39.932 12.776 32.622 1.00 48.66 195 LYS A C 1
ATOM 1587 O O . LYS A 1 195 ? -40.471 11.809 33.150 1.00 48.66 195 LYS A O 1
ATOM 1592 N N . ASN A 1 196 ? -40.436 13.382 31.544 1.00 47.03 196 ASN A N 1
ATOM 1593 C CA . ASN A 1 196 ? -41.637 12.912 30.842 1.00 47.03 196 ASN A CA 1
ATOM 1594 C C . ASN A 1 196 ? -41.332 12.038 29.613 1.00 47.03 196 ASN A C 1
ATOM 1596 O O . ASN A 1 196 ? -42.269 11.494 29.033 1.00 47.03 196 ASN A O 1
ATOM 1600 N N . LEU A 1 197 ? -40.060 11.898 29.220 1.00 50.38 197 LEU A N 1
ATOM 1601 C CA . LEU A 1 197 ? -39.647 10.966 28.173 1.00 50.38 197 LEU A CA 1
ATOM 1602 C C . LEU A 1 197 ? -39.580 9.557 28.770 1.00 50.38 197 LEU A C 1
ATOM 1604 O O . LEU A 1 197 ? -38.760 9.284 29.649 1.00 50.38 197 LEU A O 1
ATOM 1608 N N . THR A 1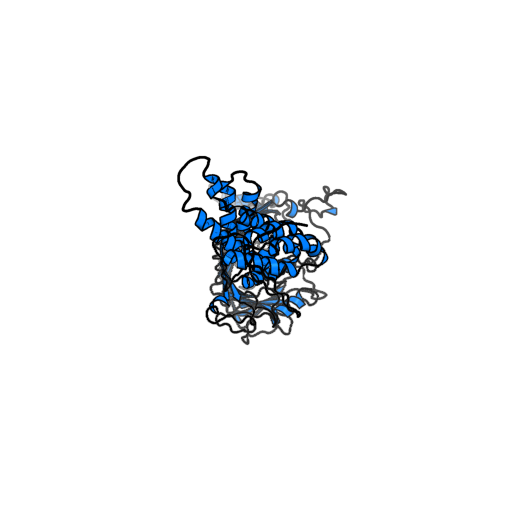 198 ? -40.438 8.650 28.301 1.00 53.72 198 THR A N 1
ATOM 1609 C CA . THR A 1 198 ? -40.238 7.217 28.562 1.00 53.72 198 THR A CA 1
ATOM 1610 C C . THR A 1 198 ? -39.015 6.724 27.774 1.00 53.72 198 THR A C 1
ATOM 1612 O O . THR A 1 198 ? -38.665 7.330 26.760 1.00 53.72 198 THR A O 1
ATOM 1615 N N . PRO A 1 199 ? -38.358 5.614 28.170 1.00 54.50 199 PRO A N 1
ATOM 1616 C CA . PRO A 1 199 ? -37.258 5.039 27.385 1.00 54.50 199 PRO A CA 1
ATOM 1617 C C . PRO A 1 199 ? -37.644 4.732 25.927 1.00 54.50 199 PRO A C 1
ATOM 1619 O O . PRO A 1 199 ? -36.807 4.785 25.038 1.00 54.50 199 PRO A O 1
ATOM 1622 N N . GLU A 1 200 ? -38.932 4.481 25.685 1.00 55.91 200 GLU A N 1
ATOM 1623 C CA . GLU A 1 200 ? -39.557 4.241 24.377 1.00 55.91 200 GLU A CA 1
ATOM 1624 C C . GLU A 1 200 ? -39.654 5.505 23.493 1.00 55.91 200 GLU A C 1
ATOM 1626 O O . GLU A 1 200 ? -40.005 5.406 22.321 1.00 55.91 200 GLU A O 1
ATOM 1631 N N . GLN A 1 201 ? -39.382 6.693 24.048 1.00 59.66 201 GLN A N 1
ATOM 1632 C CA . GLN A 1 201 ? -39.377 7.987 23.349 1.00 59.66 201 GLN A CA 1
ATOM 1633 C C . GLN A 1 201 ? -37.964 8.551 23.134 1.00 59.66 201 GLN A C 1
ATOM 1635 O O . GLN A 1 201 ? -37.821 9.623 22.546 1.00 59.66 201 GLN A O 1
ATOM 1640 N N . PHE A 1 202 ? -36.921 7.868 23.615 1.00 68.38 202 PHE A N 1
ATOM 1641 C CA . PHE A 1 202 ? -35.546 8.233 23.298 1.00 68.38 202 PHE A CA 1
ATOM 1642 C C . PHE A 1 202 ? -35.194 7.719 21.900 1.00 68.38 202 PHE A C 1
ATOM 1644 O O . PHE A 1 202 ? -35.102 6.514 21.686 1.00 68.38 202 PHE A O 1
ATOM 1651 N N . ASP A 1 203 ? -34.995 8.641 20.961 1.00 69.94 203 ASP A N 1
ATOM 1652 C CA . ASP A 1 203 ? -34.483 8.347 19.624 1.00 69.94 203 ASP A CA 1
ATOM 1653 C C . ASP A 1 203 ? -32.942 8.323 19.660 1.00 69.94 203 ASP A C 1
ATOM 1655 O O . ASP A 1 203 ? -32.333 9.385 19.837 1.00 69.94 203 ASP A O 1
ATOM 1659 N N . PRO A 1 204 ? -32.279 7.163 19.477 1.00 67.69 204 PRO A N 1
ATOM 1660 C CA . PRO A 1 204 ? -30.819 7.087 19.490 1.00 67.69 204 PRO A CA 1
ATOM 1661 C C . PRO A 1 204 ? -30.162 7.902 18.369 1.00 67.69 204 PRO A C 1
ATOM 1663 O O . PRO A 1 204 ? -29.012 8.307 18.512 1.00 67.69 204 PRO A O 1
ATOM 1666 N N . THR A 1 205 ? -30.885 8.190 17.279 1.00 69.81 205 THR A N 1
ATOM 1667 C CA . THR A 1 205 ? -30.381 8.997 16.154 1.00 69.81 205 THR A CA 1
ATOM 1668 C C . THR A 1 205 ? -30.347 10.500 16.455 1.00 69.81 205 THR A C 1
ATOM 1670 O O . THR A 1 205 ? -29.772 11.270 15.687 1.00 69.81 205 THR A O 1
ATOM 1673 N N . SER A 1 206 ? -30.908 10.928 17.595 1.00 77.25 206 SER A N 1
ATOM 1674 C CA . SER A 1 206 ? -30.836 12.318 18.068 1.00 77.25 206 SER A CA 1
ATOM 1675 C C . SER A 1 206 ? -29.466 12.713 18.640 1.00 77.25 206 SER A C 1
ATOM 1677 O O . SER A 1 206 ? -29.171 13.906 18.745 1.00 77.25 206 SER A O 1
ATOM 1679 N N . VAL A 1 207 ? -28.630 11.735 19.003 1.00 78.94 207 VAL A N 1
ATOM 1680 C CA . VAL A 1 207 ? -27.282 11.950 19.549 1.00 78.94 207 VAL A CA 1
ATOM 1681 C C . VAL A 1 207 ? -26.273 12.052 18.404 1.00 78.94 207 VAL A C 1
ATOM 1683 O O . VAL A 1 207 ? -26.418 11.402 17.369 1.00 78.94 207 VAL A O 1
ATOM 1686 N N . THR A 1 208 ? -25.232 12.876 18.561 1.00 84.56 208 THR A N 1
ATOM 1687 C CA . THR A 1 208 ? -24.175 12.946 17.541 1.00 84.56 208 THR A CA 1
ATOM 1688 C C . THR A 1 208 ? -23.402 11.630 17.443 1.00 84.56 208 THR A C 1
ATOM 1690 O O . THR A 1 208 ? -23.303 10.873 18.399 1.00 84.56 208 THR A O 1
ATOM 1693 N N . ALA A 1 209 ? -22.832 11.343 16.276 1.00 84.19 209 ALA A N 1
ATOM 1694 C CA . ALA A 1 209 ? -22.012 10.154 16.094 1.00 84.19 209 ALA A CA 1
ATOM 1695 C C . ALA A 1 209 ? -20.635 10.275 16.762 1.00 84.19 209 ALA A C 1
ATOM 1697 O O . ALA A 1 209 ? -19.986 11.323 16.686 1.00 84.19 209 ALA A O 1
ATOM 1698 N N . ASP A 1 210 ? -20.138 9.159 17.294 1.00 89.62 210 ASP A N 1
ATOM 1699 C CA . ASP A 1 210 ? -18.724 9.000 17.634 1.00 89.62 210 ASP A CA 1
ATOM 1700 C C . ASP A 1 210 ? -17.841 9.227 16.390 1.00 89.62 210 ASP A C 1
ATOM 1702 O O . ASP A 1 210 ? -18.205 8.877 15.261 1.00 89.62 210 ASP A O 1
ATOM 1706 N N . CYS A 1 211 ? -16.670 9.834 16.589 1.00 89.19 211 CYS A N 1
ATOM 1707 C CA . CYS A 1 211 ? -15.778 10.259 15.508 1.00 89.19 211 CYS A CA 1
ATOM 1708 C C . CYS A 1 211 ? -14.338 9.797 15.762 1.00 89.19 211 CYS A C 1
ATOM 1710 O O . CYS A 1 211 ? -13.762 10.091 16.813 1.00 89.19 211 CYS A O 1
ATOM 1712 N N . ILE A 1 212 ? -13.727 9.135 14.774 1.00 92.94 212 ILE A N 1
ATOM 1713 C CA . ILE A 1 212 ? -12.322 8.699 14.814 1.00 92.94 212 ILE A CA 1
ATOM 1714 C C . ILE A 1 212 ? -11.539 9.418 13.715 1.00 92.94 212 ILE A C 1
ATOM 1716 O O . ILE A 1 212 ? -11.829 9.260 12.531 1.00 92.94 212 ILE A O 1
ATOM 1720 N N . ASN A 1 213 ? -10.503 10.158 14.110 1.00 91.12 213 ASN A N 1
ATOM 1721 C CA . ASN A 1 213 ? -9.533 10.766 13.203 1.00 91.12 213 ASN A CA 1
ATOM 1722 C C . ASN A 1 213 ? -8.168 10.087 13.359 1.00 91.12 213 ASN A C 1
ATOM 1724 O O . ASN A 1 213 ? -7.646 10.004 14.474 1.00 91.12 213 ASN A O 1
ATOM 1728 N N . VAL A 1 214 ? -7.579 9.644 12.250 1.00 91.81 214 VAL A N 1
ATOM 1729 C CA . VAL A 1 214 ? -6.246 9.028 12.182 1.00 91.81 214 VAL A CA 1
ATOM 1730 C C . VAL A 1 214 ? -5.376 9.835 11.223 1.00 91.81 214 VAL A C 1
ATOM 1732 O O . VAL A 1 214 ? -5.787 10.098 10.097 1.00 91.81 214 VAL A O 1
ATOM 1735 N N . ASP A 1 215 ? -4.185 10.220 11.670 1.00 91.88 215 ASP A N 1
ATOM 1736 C CA . ASP A 1 215 ? -3.211 11.025 10.925 1.00 91.88 215 ASP A CA 1
ATOM 1737 C C . ASP A 1 215 ? -1.824 10.388 11.081 1.00 91.88 215 ASP A C 1
ATOM 1739 O O . ASP A 1 215 ? -1.280 10.326 12.186 1.00 91.88 215 ASP A O 1
ATOM 1743 N N . LEU A 1 216 ? -1.284 9.860 9.982 1.00 89.31 216 LEU A N 1
ATOM 1744 C CA . LEU A 1 216 ? 0.015 9.200 9.900 1.00 89.31 216 LEU A CA 1
ATOM 1745 C C . LEU A 1 216 ? 0.956 10.031 9.031 1.00 89.31 216 LEU A C 1
ATOM 1747 O O . LEU A 1 216 ? 0.656 10.312 7.867 1.00 89.31 216 LEU A O 1
ATOM 1751 N N . ARG A 1 217 ? 2.121 10.376 9.582 1.00 86.56 217 ARG A N 1
ATOM 1752 C CA . ARG A 1 217 ? 3.120 11.230 8.938 1.00 86.56 217 ARG A CA 1
ATOM 1753 C C . ARG A 1 217 ? 4.501 10.608 9.005 1.00 86.56 217 ARG A C 1
ATOM 1755 O O . ARG A 1 217 ? 4.954 10.171 10.062 1.00 86.56 217 ARG A O 1
ATOM 1762 N N . ILE A 1 218 ? 5.176 10.647 7.864 1.00 86.12 218 ILE A N 1
ATOM 1763 C CA . ILE A 1 218 ? 6.581 10.284 7.711 1.00 86.12 218 ILE A CA 1
ATOM 1764 C C . ILE A 1 218 ? 7.320 11.534 7.229 1.00 86.12 218 ILE A C 1
ATOM 1766 O O . ILE A 1 218 ? 6.977 12.109 6.194 1.00 86.12 218 ILE A O 1
ATOM 1770 N N . THR A 1 219 ? 8.271 11.997 8.041 1.00 72.19 219 THR A N 1
ATOM 1771 C CA . THR A 1 219 ? 8.967 13.292 7.899 1.00 72.19 219 THR A CA 1
ATOM 1772 C C . THR A 1 219 ? 10.351 13.179 7.260 1.00 72.19 219 THR A C 1
ATOM 1774 O O . THR A 1 219 ? 10.911 14.188 6.830 1.00 72.19 219 THR A O 1
ATOM 1777 N N . LYS A 1 220 ? 10.904 11.964 7.194 1.00 79.69 220 LYS A N 1
ATOM 1778 C CA . LYS A 1 220 ? 12.209 11.633 6.607 1.00 79.69 220 LYS A CA 1
ATOM 1779 C C . LYS A 1 220 ? 12.026 10.600 5.487 1.00 79.69 220 LYS A C 1
ATOM 1781 O O . LYS A 1 220 ? 11.117 9.779 5.603 1.00 79.69 220 LYS A O 1
ATOM 1786 N N . PRO A 1 221 ? 12.904 10.578 4.464 1.00 76.25 221 PRO A N 1
ATOM 1787 C CA . PRO A 1 221 ? 12.844 9.574 3.407 1.00 76.25 221 PRO A CA 1
ATOM 1788 C C . PRO A 1 221 ? 12.813 8.151 3.959 1.00 76.25 221 PRO A C 1
ATOM 1790 O O . PRO A 1 221 ? 13.557 7.824 4.884 1.00 76.25 221 PRO A O 1
ATOM 1793 N N . SER A 1 222 ? 11.936 7.325 3.392 1.00 74.75 222 SER A N 1
ATOM 1794 C CA . SER A 1 222 ? 11.700 5.948 3.834 1.00 74.75 222 SER A CA 1
ATOM 1795 C C . SER A 1 222 ? 11.932 4.965 2.688 1.00 74.75 222 SER A C 1
ATOM 1797 O O . SER A 1 222 ? 11.680 5.279 1.522 1.00 74.75 222 SER A O 1
ATOM 1799 N N . GLU A 1 223 ? 12.419 3.772 3.018 1.00 69.44 223 GLU A N 1
ATOM 1800 C CA . GLU A 1 223 ? 12.775 2.737 2.045 1.00 69.44 223 GLU A CA 1
ATOM 1801 C C . GLU A 1 223 ? 11.743 1.612 2.094 1.00 69.44 223 GLU A C 1
ATOM 1803 O O . GLU A 1 223 ? 11.640 0.915 3.105 1.00 69.44 223 GLU A O 1
ATOM 1808 N N . ILE A 1 224 ? 10.979 1.405 1.016 1.00 69.62 224 ILE A N 1
ATOM 1809 C CA . ILE A 1 224 ? 9.995 0.315 0.953 1.00 69.62 224 ILE A CA 1
ATOM 1810 C C . ILE A 1 224 ? 10.520 -0.815 0.066 1.00 69.62 224 ILE A C 1
ATOM 1812 O O . ILE A 1 224 ? 10.792 -0.620 -1.119 1.00 69.62 224 ILE A O 1
ATOM 1816 N N . LYS A 1 225 ? 10.625 -2.016 0.642 1.00 62.34 225 LYS A N 1
ATOM 1817 C CA . LYS A 1 225 ? 10.764 -3.271 -0.096 1.00 62.34 225 LYS A CA 1
ATOM 1818 C C . LYS A 1 225 ? 9.414 -3.942 -0.227 1.00 62.34 225 LYS A C 1
ATOM 1820 O O . LYS A 1 225 ? 8.736 -4.320 0.720 1.00 62.34 225 LYS A O 1
ATOM 1825 N N . LEU A 1 226 ? 9.072 -4.109 -1.473 1.00 54.03 226 LEU A N 1
ATOM 1826 C CA . LEU A 1 226 ? 7.743 -4.369 -1.945 1.00 54.03 226 LEU A CA 1
ATOM 1827 C C . LEU A 1 226 ? 7.718 -5.868 -2.295 1.00 54.03 226 LEU A C 1
ATOM 1829 O O . LEU A 1 226 ? 8.623 -6.313 -2.996 1.00 54.03 226 LEU A O 1
ATOM 1833 N N . TYR A 1 227 ? 6.762 -6.650 -1.765 1.00 53.72 227 TYR A N 1
ATOM 1834 C CA . TYR A 1 227 ? 6.709 -8.124 -1.881 1.00 53.72 227 TYR A CA 1
ATOM 1835 C C . TYR A 1 227 ? 5.297 -8.654 -2.167 1.00 53.72 227 TYR A C 1
ATOM 1837 O O . TYR A 1 227 ? 4.320 -8.093 -1.696 1.00 53.72 227 TYR A O 1
ATOM 1845 N N . GLY A 1 228 ? 5.178 -9.797 -2.850 1.00 46.78 228 GLY A N 1
ATOM 1846 C CA . GLY A 1 228 ? 3.924 -10.358 -3.389 1.00 46.78 228 GLY A CA 1
ATOM 1847 C C . GLY A 1 228 ? 2.683 -10.404 -2.483 1.00 46.78 228 GLY A C 1
ATOM 1848 O O . GLY A 1 228 ? 1.574 -10.159 -2.945 1.00 46.78 228 GLY A O 1
ATOM 1849 N N . SER A 1 229 ? 2.847 -10.654 -1.186 1.00 48.50 229 SER A N 1
ATOM 1850 C CA . SER A 1 229 ? 1.726 -10.658 -0.228 1.00 48.50 229 SER A CA 1
ATOM 1851 C C . SER A 1 229 ? 1.675 -9.416 0.655 1.00 48.50 229 SER A C 1
ATOM 1853 O O . SER A 1 229 ? 0.603 -9.098 1.160 1.00 48.50 229 SER A O 1
ATOM 1855 N N . VAL A 1 230 ? 2.779 -8.658 0.750 1.00 45.78 230 VAL A N 1
ATOM 1856 C CA . V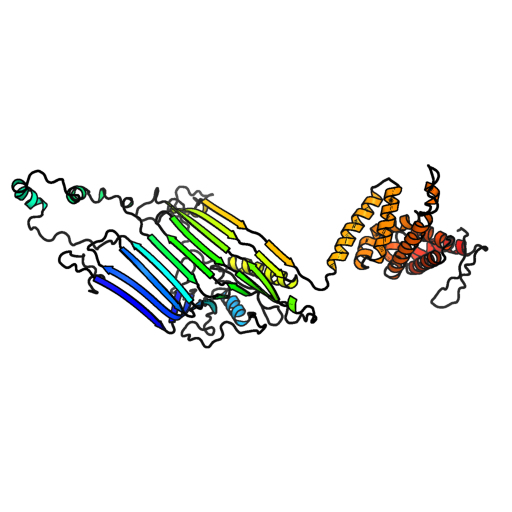AL A 1 230 ? 2.688 -7.227 1.086 1.00 45.78 230 VAL A CA 1
ATOM 1857 C C . VAL A 1 230 ? 1.846 -6.534 0.013 1.00 45.78 230 VAL A C 1
ATOM 1859 O O . VAL A 1 230 ? 1.137 -5.609 0.329 1.00 45.78 230 VAL A O 1
ATOM 1862 N N . LEU A 1 231 ? 1.805 -7.040 -1.223 1.00 42.00 231 LEU A N 1
ATOM 1863 C CA . LEU A 1 231 ? 1.178 -6.428 -2.395 1.00 42.00 231 LEU A CA 1
ATOM 1864 C C . LEU A 1 231 ? -0.344 -6.318 -2.375 1.00 42.00 231 LEU A C 1
ATOM 1866 O O . LEU A 1 231 ? -0.899 -5.306 -2.804 1.00 42.00 231 LEU A O 1
ATOM 1870 N N . ARG A 1 232 ? -1.030 -7.319 -1.815 1.00 48.84 232 ARG A N 1
ATOM 1871 C CA . ARG A 1 232 ? -2.457 -7.184 -1.479 1.00 48.84 232 ARG A CA 1
ATOM 1872 C C . ARG A 1 232 ? -2.703 -6.033 -0.484 1.00 48.84 232 ARG A C 1
ATOM 1874 O O . ARG A 1 232 ? -3.840 -5.611 -0.335 1.00 48.84 232 ARG A O 1
ATOM 1881 N N . MET A 1 233 ? -1.632 -5.507 0.121 1.00 44.38 233 MET A N 1
ATOM 1882 C CA . MET A 1 233 ? -1.507 -4.301 0.946 1.00 44.38 233 MET A CA 1
ATOM 1883 C C . MET A 1 233 ? -0.364 -3.358 0.429 1.00 44.38 233 MET A C 1
ATOM 1885 O O . MET A 1 233 ? 0.323 -2.749 1.245 1.00 44.38 233 MET A O 1
ATOM 1889 N N . PHE A 1 234 ? -0.159 -3.255 -0.906 1.00 41.12 234 PHE A N 1
ATOM 1890 C CA . PHE A 1 234 ? 0.775 -2.384 -1.684 1.00 41.12 234 PHE A CA 1
ATOM 1891 C C . PHE A 1 234 ? 2.201 -2.898 -2.125 1.00 41.12 234 PHE A C 1
ATOM 1893 O O . PHE A 1 234 ? 3.087 -3.122 -1.313 1.00 41.12 234 PHE A O 1
ATOM 1900 N N . ILE A 1 235 ? 2.389 -2.971 -3.469 1.00 42.16 235 ILE A N 1
ATOM 1901 C CA . ILE A 1 235 ? 3.551 -3.095 -4.428 1.00 42.16 235 ILE A CA 1
ATOM 1902 C C . ILE A 1 235 ? 4.607 -4.254 -4.271 1.00 42.16 235 ILE A C 1
ATOM 1904 O O . ILE A 1 235 ? 4.864 -4.725 -3.168 1.00 42.16 235 ILE A O 1
ATOM 1908 N N . ASN A 1 236 ? 5.182 -4.790 -5.386 1.00 34.34 236 ASN A N 1
ATOM 1909 C CA . ASN A 1 236 ? 6.295 -5.793 -5.463 1.00 34.34 236 ASN A CA 1
ATOM 1910 C C . ASN A 1 236 ? 7.199 -5.619 -6.711 1.00 34.34 236 ASN A C 1
ATOM 1912 O O . ASN A 1 236 ? 6.805 -4.976 -7.681 1.00 34.34 236 ASN A O 1
ATOM 1916 N N . LEU A 1 237 ? 8.393 -6.223 -6.669 1.00 42.09 237 LEU A N 1
ATOM 1917 C CA . LEU A 1 237 ? 9.463 -6.214 -7.667 1.00 42.09 237 LEU A CA 1
ATOM 1918 C C . LEU A 1 237 ? 9.704 -7.566 -8.369 1.00 42.09 237 LEU A C 1
ATOM 1920 O O . LEU A 1 237 ? 9.225 -8.622 -7.960 1.00 42.09 237 LEU A O 1
ATOM 1924 N N . LYS A 1 238 ? 10.479 -7.483 -9.456 1.00 42.50 238 LYS A N 1
ATOM 1925 C CA . LYS A 1 238 ? 10.939 -8.577 -10.326 1.00 42.50 238 LYS A CA 1
ATOM 1926 C C . LYS A 1 238 ? 11.948 -9.503 -9.623 1.00 42.50 238 LYS A C 1
ATOM 1928 O O . LYS A 1 238 ? 12.642 -9.077 -8.707 1.00 42.50 238 LYS A O 1
ATOM 1933 N N . ASP A 1 239 ? 12.076 -10.740 -10.104 1.00 48.25 239 ASP A N 1
ATOM 1934 C CA . ASP A 1 239 ? 13.162 -11.646 -9.705 1.00 48.25 239 ASP A CA 1
ATOM 1935 C C . ASP A 1 239 ? 14.526 -11.153 -10.235 1.00 48.25 239 ASP A C 1
ATOM 1937 O O . ASP A 1 239 ? 14.683 -10.865 -11.425 1.00 48.25 239 ASP A O 1
ATOM 1941 N N . CYS A 1 240 ? 15.506 -11.040 -9.339 1.00 52.22 240 CYS A N 1
ATOM 1942 C CA . CYS A 1 240 ? 16.813 -10.432 -9.587 1.00 52.22 240 CYS A CA 1
ATOM 1943 C C . CYS A 1 240 ? 17.916 -11.383 -9.101 1.00 52.22 240 CYS A C 1
ATOM 1945 O O . CYS A 1 240 ? 18.373 -11.291 -7.963 1.00 52.22 240 CYS A O 1
ATOM 1947 N N . THR A 1 241 ? 18.339 -12.314 -9.959 1.00 53.25 241 THR A N 1
ATOM 1948 C CA . THR A 1 241 ? 19.457 -13.232 -9.676 1.00 53.25 241 THR A CA 1
ATOM 1949 C C . THR A 1 241 ? 20.790 -12.672 -10.189 1.00 53.25 241 THR A C 1
ATOM 1951 O O . THR A 1 241 ? 20.846 -11.603 -10.795 1.00 53.25 241 THR A O 1
ATOM 1954 N N . GLU A 1 242 ? 21.891 -13.398 -9.974 1.00 54.56 242 GLU A N 1
ATOM 1955 C CA . GLU A 1 242 ? 23.242 -12.996 -10.398 1.00 54.56 242 GLU A CA 1
ATOM 1956 C C . GLU A 1 242 ? 23.418 -12.701 -11.893 1.00 54.56 242 GLU A C 1
ATOM 1958 O O . GLU A 1 242 ? 24.365 -12.012 -12.264 1.00 54.56 242 GLU A O 1
ATOM 1963 N N . GLN A 1 243 ? 22.513 -13.207 -12.730 1.00 55.16 243 GLN A N 1
ATOM 1964 C CA . GLN A 1 243 ? 22.563 -13.110 -14.190 1.00 55.16 243 GLN A CA 1
ATOM 1965 C C . GLN A 1 243 ? 21.648 -12.010 -14.756 1.00 55.16 243 GLN A C 1
ATOM 1967 O O . GLN A 1 243 ? 21.575 -11.855 -15.971 1.00 55.16 243 GLN A O 1
ATOM 1972 N N . TYR A 1 244 ? 20.939 -11.266 -13.901 1.00 60.72 244 TYR A N 1
ATOM 1973 C CA . TYR A 1 244 ? 19.944 -10.270 -14.304 1.00 60.72 244 TYR A CA 1
ATOM 1974 C C . TYR A 1 244 ? 20.275 -8.866 -13.769 1.00 60.72 244 TYR A C 1
ATOM 1976 O O . TYR A 1 244 ? 20.983 -8.738 -12.763 1.00 60.72 244 TYR A O 1
ATOM 1984 N N . PRO A 1 245 ? 19.766 -7.795 -14.415 1.00 63.19 245 PRO A N 1
ATOM 1985 C CA . PRO A 1 245 ? 19.859 -6.445 -13.870 1.00 63.19 245 PRO A CA 1
ATOM 1986 C C . PRO A 1 245 ? 19.217 -6.366 -12.473 1.00 63.19 245 PRO A C 1
ATOM 1988 O O . PRO A 1 245 ? 18.246 -7.080 -12.202 1.00 63.19 245 PRO A O 1
ATOM 1991 N N . PRO A 1 246 ? 19.725 -5.490 -11.589 1.00 65.94 246 PRO A N 1
ATOM 1992 C CA . PRO A 1 246 ? 19.138 -5.261 -10.274 1.00 65.94 246 PRO A CA 1
ATOM 1993 C C . PRO A 1 246 ? 17.694 -4.746 -10.359 1.00 65.94 246 PRO A C 1
ATOM 1995 O O . PRO A 1 246 ? 17.220 -4.248 -11.388 1.00 65.94 246 PRO A O 1
ATOM 1998 N N . CYS A 1 247 ? 16.985 -4.887 -9.243 1.00 67.50 247 CYS A N 1
ATOM 1999 C CA . CYS A 1 247 ? 15.568 -4.572 -9.168 1.00 67.50 247 CYS A CA 1
ATOM 2000 C C . CYS A 1 247 ? 15.354 -3.046 -9.199 1.00 67.50 247 CYS A C 1
ATOM 2002 O O . CYS A 1 247 ? 16.115 -2.327 -8.548 1.00 67.50 247 CYS A O 1
ATOM 2004 N N . PRO A 1 248 ? 14.328 -2.528 -9.905 1.00 71.19 248 PRO A N 1
ATOM 2005 C CA . PRO A 1 248 ? 14.057 -1.095 -9.911 1.00 71.19 248 PRO A CA 1
ATOM 2006 C C . PRO A 1 248 ? 13.626 -0.611 -8.515 1.00 71.19 248 PRO A C 1
ATOM 2008 O O . PRO A 1 248 ? 12.584 -1.015 -8.013 1.00 71.19 248 PRO A O 1
ATOM 2011 N N . THR A 1 249 ? 14.406 0.246 -7.861 1.00 68.94 249 THR A N 1
ATOM 2012 C CA . THR A 1 249 ? 14.132 0.680 -6.481 1.00 68.94 249 THR A CA 1
ATOM 2013 C C . THR A 1 249 ? 13.248 1.923 -6.477 1.00 68.94 249 THR A C 1
ATOM 2015 O O . THR A 1 249 ? 13.555 2.890 -7.168 1.00 68.94 249 THR A O 1
ATOM 2018 N N . VAL A 1 250 ? 12.185 1.940 -5.666 1.00 73.00 250 VAL A N 1
ATOM 2019 C CA . VAL A 1 250 ? 11.339 3.128 -5.463 1.00 73.00 250 VAL A CA 1
ATOM 2020 C C . VAL A 1 250 ? 11.638 3.751 -4.101 1.00 73.00 250 VAL A C 1
ATOM 2022 O O . VAL A 1 250 ? 11.399 3.134 -3.066 1.00 73.00 250 VAL A O 1
ATOM 2025 N N . ALA A 1 251 ? 12.138 4.984 -4.106 1.00 68.94 251 ALA A N 1
ATOM 2026 C CA . ALA A 1 251 ? 12.287 5.821 -2.920 1.00 68.94 251 ALA A CA 1
ATOM 2027 C C . ALA A 1 251 ? 11.109 6.800 -2.802 1.00 68.94 251 ALA A C 1
ATOM 2029 O O . ALA A 1 251 ? 10.606 7.301 -3.815 1.00 68.94 251 ALA A O 1
ATOM 2030 N N . LEU A 1 252 ? 10.695 7.099 -1.566 1.00 74.06 252 LEU A N 1
ATOM 2031 C CA . LEU A 1 252 ? 9.698 8.127 -1.269 1.00 74.06 252 LEU A CA 1
ATOM 2032 C C . LEU A 1 252 ? 10.152 9.000 -0.097 1.00 74.06 252 LEU A C 1
ATOM 2034 O O . LEU A 1 252 ? 10.629 8.483 0.917 1.00 74.06 252 LEU A O 1
ATOM 2038 N N . ASP A 1 253 ? 9.962 10.315 -0.219 1.00 72.12 253 ASP A N 1
ATOM 2039 C CA . ASP A 1 253 ? 10.343 11.250 0.850 1.00 72.12 253 ASP A CA 1
ATOM 2040 C C . ASP A 1 253 ? 9.221 11.444 1.876 1.00 72.12 253 ASP A C 1
ATOM 2042 O O . ASP A 1 253 ? 9.488 11.594 3.066 1.00 72.12 253 ASP A O 1
ATOM 2046 N N . ARG A 1 254 ? 7.961 11.450 1.418 1.00 74.94 254 ARG A N 1
ATOM 2047 C CA . ARG A 1 254 ? 6.791 11.729 2.253 1.00 74.94 254 ARG A CA 1
ATOM 2048 C C . ARG A 1 254 ? 5.615 10.832 1.888 1.00 74.94 254 ARG A C 1
ATOM 2050 O O . ARG A 1 254 ? 5.130 10.860 0.755 1.00 74.94 254 ARG A O 1
ATOM 2057 N N . LEU A 1 255 ? 5.118 10.118 2.894 1.00 83.19 255 LEU A N 1
ATOM 2058 C CA . LEU A 1 255 ? 3.813 9.465 2.903 1.00 83.19 255 LEU A CA 1
ATOM 2059 C C . LEU A 1 255 ? 2.965 10.121 3.998 1.00 83.19 255 LEU A C 1
ATOM 2061 O O . LEU A 1 255 ? 3.407 10.255 5.141 1.00 83.19 255 LEU A O 1
ATOM 2065 N N . ILE A 1 256 ? 1.762 10.550 3.623 1.00 81.50 256 ILE A N 1
ATOM 2066 C CA . ILE A 1 256 ? 0.719 11.035 4.529 1.00 81.50 256 ILE A CA 1
ATOM 2067 C C . ILE A 1 256 ? -0.506 10.148 4.330 1.00 81.50 256 ILE A C 1
ATOM 2069 O O . ILE A 1 256 ? -0.932 9.942 3.191 1.00 81.50 256 ILE A O 1
ATOM 2073 N N . PHE A 1 257 ? -1.077 9.665 5.429 1.00 87.69 257 PHE A N 1
ATOM 2074 C CA . PHE A 1 257 ? -2.402 9.053 5.458 1.00 87.69 257 PHE A CA 1
ATOM 2075 C C . PHE A 1 257 ? -3.262 9.800 6.478 1.00 87.69 257 PHE A C 1
ATOM 2077 O O . PHE A 1 257 ? -2.890 9.913 7.644 1.00 87.69 257 PHE A O 1
ATOM 2084 N N . GLU A 1 258 ? -4.411 10.293 6.036 1.00 87.38 258 GLU A N 1
ATOM 2085 C CA . GLU A 1 258 ? -5.424 10.947 6.861 1.00 87.38 258 GLU A CA 1
ATOM 2086 C C . GLU A 1 258 ? -6.747 10.193 6.683 1.00 87.38 258 GLU A C 1
ATOM 2088 O O . GLU A 1 258 ? -7.134 9.874 5.560 1.00 87.38 258 GLU A O 1
ATOM 2093 N N . MET A 1 259 ? -7.457 9.911 7.774 1.00 90.56 259 MET A N 1
ATOM 2094 C CA . MET A 1 259 ? -8.789 9.305 7.743 1.00 90.56 259 MET A CA 1
ATOM 2095 C C . MET A 1 259 ? -9.679 9.921 8.819 1.00 90.56 259 MET A C 1
ATOM 2097 O O . MET A 1 259 ? -9.310 9.943 9.991 1.00 90.56 259 MET A O 1
ATOM 2101 N N . ASN A 1 260 ? -10.866 10.370 8.417 1.00 87.81 260 ASN A N 1
ATOM 2102 C CA . ASN A 1 260 ? -11.945 10.830 9.282 1.00 87.81 260 ASN A CA 1
ATOM 2103 C C . ASN A 1 260 ? -13.129 9.871 9.112 1.00 87.81 260 ASN A C 1
ATOM 2105 O O . ASN A 1 260 ? -13.780 9.863 8.066 1.00 87.81 260 ASN A O 1
ATOM 2109 N N . LYS A 1 261 ? -13.376 9.040 10.127 1.00 88.44 261 LYS A N 1
ATOM 2110 C CA . LYS A 1 261 ? -14.499 8.103 10.168 1.00 88.44 261 LYS A CA 1
ATOM 2111 C C . LYS A 1 261 ? -15.603 8.646 11.071 1.00 88.44 261 LYS A C 1
ATOM 2113 O O . LYS A 1 261 ? -15.382 8.876 12.263 1.00 88.44 261 LYS A O 1
ATOM 2118 N N . ARG A 1 262 ? -16.791 8.786 10.484 1.00 85.00 262 ARG A N 1
ATOM 2119 C CA . ARG A 1 262 ? -18.063 9.146 11.120 1.00 85.00 262 ARG A CA 1
ATOM 2120 C C . ARG A 1 262 ? -19.083 8.028 10.877 1.00 85.00 262 ARG A C 1
ATOM 2122 O O . ARG A 1 262 ? -18.795 7.045 10.199 1.00 85.00 262 ARG A O 1
ATOM 2129 N N . TYR A 1 263 ? -20.292 8.194 11.405 1.00 84.44 263 TYR A N 1
ATOM 2130 C CA . TYR A 1 263 ? -21.396 7.244 11.220 1.00 84.44 263 TYR A CA 1
ATOM 2131 C C . TYR A 1 263 ? -21.958 7.206 9.788 1.00 84.44 263 TYR A C 1
ATOM 2133 O O . TYR A 1 263 ? -22.265 6.130 9.282 1.00 84.44 263 TYR A O 1
ATOM 2141 N N . SER A 1 264 ? -22.073 8.369 9.135 1.00 87.00 264 SER A N 1
ATOM 2142 C CA . SER A 1 264 ? -22.649 8.524 7.787 1.00 87.00 264 SER A CA 1
ATOM 2143 C C . SER A 1 264 ? -21.616 8.590 6.660 1.00 87.00 264 SER A C 1
ATOM 2145 O O . SER A 1 264 ? -21.972 8.441 5.495 1.00 87.00 264 SER A O 1
ATOM 2147 N N . GLU A 1 265 ? -20.346 8.848 6.975 1.00 91.75 265 GLU A N 1
ATOM 2148 C CA . GLU A 1 265 ? -19.273 8.996 5.987 1.00 91.75 265 GLU A CA 1
ATOM 2149 C C . GLU A 1 265 ? -17.919 8.533 6.546 1.00 91.75 265 GLU A C 1
ATOM 2151 O O . GLU A 1 265 ? -17.649 8.630 7.745 1.00 91.75 265 GLU A O 1
ATOM 2156 N N . THR A 1 266 ? -17.038 8.040 5.679 1.00 91.50 266 THR A N 1
ATOM 2157 C CA . THR A 1 266 ? -15.611 7.863 5.972 1.00 91.50 266 THR A CA 1
ATOM 2158 C C . THR A 1 266 ? -14.803 8.467 4.838 1.00 91.50 266 THR A C 1
ATOM 2160 O O . THR A 1 266 ? -14.739 7.917 3.740 1.00 91.50 266 THR A O 1
ATOM 2163 N N . GLN A 1 267 ? -14.164 9.592 5.138 1.00 92.56 267 GLN A N 1
ATOM 2164 C CA . GLN A 1 267 ? -13.287 10.304 4.221 1.00 92.56 267 GLN A CA 1
ATOM 2165 C C . GLN A 1 267 ? -11.844 9.904 4.516 1.00 92.56 267 GLN A C 1
ATOM 2167 O O . GLN A 1 267 ? -11.403 9.959 5.666 1.00 92.56 267 GLN A O 1
ATOM 2172 N N . LEU A 1 268 ? -11.094 9.515 3.488 1.00 92.56 268 LEU A N 1
ATOM 2173 C CA . LEU A 1 268 ? -9.668 9.222 3.592 1.00 92.56 268 LEU A CA 1
ATOM 2174 C C . LEU A 1 268 ? -8.861 9.926 2.505 1.00 92.56 268 LEU A C 1
ATOM 2176 O O . LEU A 1 268 ? -9.343 10.182 1.401 1.00 92.56 268 LEU A O 1
ATOM 2180 N N . GLN A 1 269 ? -7.610 10.231 2.819 1.00 92.31 269 GLN A N 1
ATOM 2181 C CA . GLN A 1 269 ? -6.653 10.839 1.912 1.00 92.31 269 GLN A CA 1
ATOM 2182 C C . GLN A 1 269 ? -5.287 10.179 2.092 1.00 92.31 269 GLN A C 1
ATOM 2184 O O . GLN A 1 269 ? -4.758 10.099 3.197 1.00 92.31 269 GLN A O 1
ATOM 2189 N N . VAL A 1 270 ? -4.694 9.752 0.982 1.00 90.19 270 VAL A N 1
ATOM 2190 C CA . VAL A 1 270 ? -3.321 9.255 0.901 1.00 90.19 270 VAL A CA 1
ATOM 2191 C C . VAL A 1 270 ? -2.546 10.181 -0.021 1.00 90.19 270 VAL A C 1
ATOM 2193 O O . VAL A 1 270 ? -2.996 10.459 -1.131 1.00 90.19 270 VAL A O 1
ATOM 2196 N N . VAL A 1 271 ? -1.384 10.660 0.419 1.00 87.75 271 VAL A N 1
ATOM 2197 C CA . VAL A 1 271 ? -0.465 11.456 -0.407 1.00 87.75 271 VAL A CA 1
ATOM 2198 C C . VAL A 1 271 ? 0.924 10.844 -0.323 1.00 87.75 271 VAL A C 1
ATOM 2200 O O . VAL A 1 271 ? 1.501 10.766 0.759 1.00 87.75 271 VAL A O 1
ATOM 2203 N N . VAL A 1 272 ? 1.477 10.458 -1.471 1.00 87.00 272 VAL A N 1
ATOM 2204 C CA . VAL A 1 272 ? 2.838 9.929 -1.607 1.00 87.00 272 VAL A CA 1
ATOM 2205 C C . VAL A 1 272 ? 3.600 10.818 -2.586 1.00 87.00 272 VAL A C 1
ATOM 2207 O O . VAL A 1 272 ? 3.196 10.953 -3.739 1.00 87.00 272 VAL A O 1
ATOM 2210 N N . SER A 1 273 ? 4.647 11.513 -2.136 1.00 84.62 273 SER A N 1
ATOM 2211 C CA . SER A 1 273 ? 5.309 12.539 -2.960 1.00 84.62 273 SER A CA 1
ATOM 2212 C C . SER A 1 273 ? 6.692 12.947 -2.428 1.00 84.62 273 SER A C 1
ATOM 2214 O O . SER A 1 273 ? 6.819 13.152 -1.220 1.00 84.62 273 SER A O 1
ATOM 2216 N N . PRO A 1 274 ? 7.686 13.169 -3.311 1.00 85.25 274 PRO A N 1
ATOM 2217 C CA . PRO A 1 274 ? 7.795 12.581 -4.648 1.00 85.25 274 PRO A CA 1
ATOM 2218 C C . PRO A 1 274 ? 7.996 11.059 -4.561 1.00 85.25 274 PRO A C 1
ATOM 2220 O O . PRO A 1 274 ? 8.348 10.519 -3.512 1.00 85.25 274 PRO A O 1
ATOM 2223 N N . LEU A 1 275 ? 7.785 10.373 -5.683 1.00 82.56 275 LEU A N 1
ATOM 2224 C CA . LEU A 1 275 ? 8.158 8.972 -5.874 1.00 82.56 275 LEU A CA 1
ATOM 2225 C C . LEU A 1 275 ? 9.278 8.910 -6.912 1.00 82.56 275 LEU A C 1
ATOM 2227 O O . LEU A 1 275 ? 9.078 9.323 -8.056 1.00 82.56 275 LEU A O 1
ATOM 2231 N N . ILE A 1 276 ? 10.450 8.414 -6.517 1.00 81.62 276 ILE A N 1
ATOM 2232 C CA . ILE A 1 276 ? 11.637 8.327 -7.375 1.00 81.62 276 ILE A CA 1
ATOM 2233 C C . ILE A 1 276 ? 11.962 6.852 -7.597 1.00 81.62 276 ILE A C 1
ATOM 2235 O O . ILE A 1 276 ? 12.407 6.168 -6.680 1.00 81.62 276 ILE A O 1
ATOM 2239 N N . LEU A 1 277 ? 11.756 6.373 -8.821 1.00 81.69 277 LEU A N 1
ATOM 2240 C CA . LEU A 1 277 ? 12.153 5.040 -9.258 1.00 81.69 277 LEU A CA 1
ATOM 2241 C C . LEU A 1 277 ? 13.527 5.115 -9.933 1.00 81.69 277 LEU A C 1
ATOM 2243 O O . LEU A 1 277 ? 13.718 5.857 -10.900 1.00 81.69 277 LEU A O 1
ATOM 2247 N N . THR A 1 278 ? 14.470 4.312 -9.450 1.00 79.69 278 THR A N 1
ATOM 2248 C CA . THR A 1 278 ? 15.786 4.099 -10.060 1.00 79.69 278 THR A CA 1
ATOM 2249 C C . THR A 1 278 ? 15.858 2.708 -10.685 1.00 79.69 278 THR A C 1
ATOM 2251 O O . THR A 1 278 ? 15.267 1.756 -10.187 1.00 79.69 278 THR A O 1
ATOM 2254 N N . THR A 1 279 ? 16.578 2.565 -11.792 1.00 81.69 279 THR A N 1
ATOM 2255 C CA . THR A 1 279 ? 16.910 1.267 -12.403 1.00 81.69 279 THR A CA 1
ATOM 2256 C C . THR A 1 279 ? 18.298 1.368 -13.018 1.00 81.69 279 THR A C 1
ATOM 2258 O O . THR A 1 279 ? 18.693 2.455 -13.434 1.00 81.69 279 THR A O 1
ATOM 2261 N N . SER A 1 280 ? 19.036 0.266 -13.127 1.00 78.75 280 SER A N 1
ATOM 2262 C CA . SER A 1 280 ? 20.252 0.223 -13.950 1.00 78.75 280 SER A CA 1
ATOM 2263 C C . SER A 1 280 ? 20.107 -0.732 -15.128 1.00 78.75 280 SER A C 1
ATOM 2265 O O . SER A 1 280 ? 19.101 -1.433 -15.264 1.00 78.75 280 SER A O 1
ATOM 2267 N N . ASP A 1 281 ? 21.126 -0.738 -15.981 1.00 75.12 281 ASP A N 1
ATOM 2268 C CA . ASP A 1 281 ? 21.349 -1.803 -16.952 1.00 75.12 281 ASP A CA 1
ATOM 2269 C C . ASP A 1 281 ? 21.840 -3.104 -16.277 1.00 75.12 281 ASP A C 1
ATOM 2271 O O . ASP A 1 281 ? 22.078 -3.166 -15.067 1.00 75.12 281 ASP A O 1
ATOM 2275 N N . ASP A 1 282 ? 21.984 -4.153 -17.090 1.00 69.56 282 ASP A N 1
ATOM 2276 C CA . ASP A 1 282 ? 22.621 -5.423 -16.729 1.00 69.56 282 ASP A CA 1
ATOM 2277 C C . ASP A 1 282 ? 24.107 -5.195 -16.365 1.00 69.56 282 ASP A C 1
ATOM 2279 O O . ASP A 1 282 ? 24.824 -4.585 -17.165 1.00 69.56 282 ASP A O 1
ATOM 2283 N N . PRO A 1 283 ? 24.608 -5.699 -15.217 1.00 64.12 283 PRO A N 1
ATOM 2284 C CA . PRO A 1 283 ? 26.014 -5.556 -14.819 1.00 64.12 283 PRO A CA 1
ATOM 2285 C C . PRO A 1 283 ? 27.024 -6.144 -15.823 1.00 64.12 283 PRO A C 1
ATOM 2287 O O . PRO A 1 283 ? 28.194 -5.760 -15.814 1.00 64.12 283 PRO A O 1
ATOM 2290 N N . ASN A 1 284 ? 26.601 -7.048 -16.712 1.00 61.47 284 ASN A N 1
ATOM 2291 C CA . ASN A 1 284 ? 27.435 -7.584 -17.791 1.00 61.47 284 ASN A CA 1
ATOM 2292 C C . ASN A 1 284 ? 27.534 -6.634 -19.004 1.00 61.47 284 ASN A C 1
ATOM 2294 O O . ASN A 1 284 ? 28.403 -6.805 -19.863 1.00 61.47 284 ASN A O 1
ATOM 2298 N N . HIS A 1 285 ? 26.663 -5.624 -19.098 1.00 65.44 285 HIS A N 1
ATOM 2299 C CA . HIS A 1 285 ? 26.590 -4.702 -20.228 1.00 65.44 285 HIS A CA 1
ATOM 2300 C C . HIS A 1 285 ? 27.570 -3.526 -20.074 1.00 65.44 285 HIS A C 1
ATOM 2302 O O . HIS A 1 285 ? 27.208 -2.410 -19.697 1.00 65.44 285 HIS A O 1
ATOM 2308 N N . GLN A 1 286 ? 28.840 -3.764 -20.407 1.00 61.59 286 GLN A N 1
ATOM 2309 C CA . GLN A 1 286 ? 29.878 -2.730 -20.367 1.00 61.59 286 GLN A CA 1
ATOM 2310 C C . GLN A 1 286 ? 29.643 -1.633 -21.421 1.00 61.59 286 GLN A C 1
ATOM 2312 O O . GLN A 1 286 ? 30.024 -1.764 -22.587 1.00 61.59 286 GLN A O 1
ATOM 2317 N N . ARG A 1 287 ? 29.057 -0.504 -21.002 1.00 68.44 287 ARG A N 1
ATOM 2318 C CA . ARG A 1 287 ? 28.989 0.711 -21.827 1.00 68.44 287 ARG A CA 1
ATOM 2319 C C . ARG A 1 287 ? 30.378 1.328 -22.009 1.00 68.44 287 ARG A C 1
ATOM 2321 O O . ARG A 1 287 ? 31.168 1.414 -21.069 1.00 68.44 287 ARG A O 1
ATOM 2328 N N . LEU A 1 288 ? 30.643 1.841 -23.214 1.00 67.19 288 LEU A N 1
ATOM 2329 C CA . LEU A 1 288 ? 31.815 2.678 -23.499 1.00 67.19 288 LEU A CA 1
ATOM 2330 C C . LEU A 1 288 ? 31.861 3.886 -22.546 1.00 67.19 288 LEU A C 1
ATOM 2332 O O . LEU A 1 288 ? 30.816 4.406 -22.157 1.00 67.19 288 LEU A O 1
ATOM 2336 N N . SER A 1 289 ? 33.062 4.380 -22.229 1.00 64.75 289 SER A N 1
ATOM 2337 C CA . SER A 1 289 ? 33.282 5.462 -21.249 1.00 64.75 289 SER A CA 1
ATOM 2338 C C . SER A 1 289 ? 32.412 6.707 -21.482 1.00 64.75 289 SER A C 1
ATOM 2340 O O . SER A 1 289 ? 31.855 7.256 -20.536 1.00 64.75 289 SER A O 1
ATOM 2342 N N . ALA A 1 290 ? 32.195 7.103 -22.741 1.00 65.62 290 ALA A N 1
ATOM 2343 C CA . ALA A 1 290 ? 31.324 8.226 -23.112 1.00 65.62 290 ALA A CA 1
ATOM 2344 C C . ALA A 1 290 ? 29.837 8.045 -22.718 1.00 65.62 290 ALA A C 1
ATOM 2346 O O . ALA A 1 290 ? 29.099 9.024 -22.590 1.00 65.62 290 AL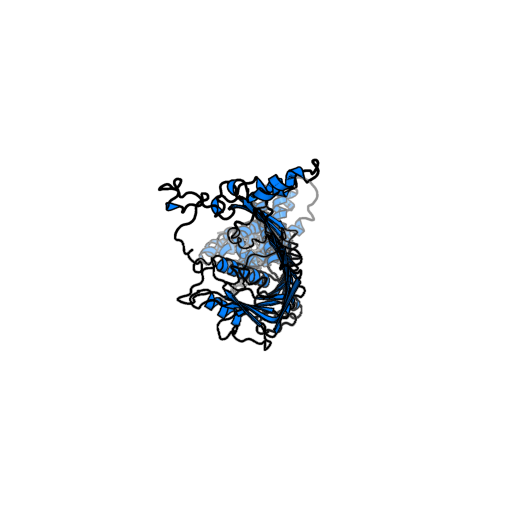A A O 1
ATOM 2347 N N . HIS A 1 291 ? 29.386 6.805 -22.513 1.00 74.31 291 HIS A N 1
ATOM 2348 C CA . HIS A 1 291 ? 27.992 6.435 -22.246 1.00 74.31 291 HIS A CA 1
ATOM 2349 C C . HIS A 1 291 ? 27.761 5.866 -20.837 1.00 74.31 291 HIS A C 1
ATOM 2351 O O . HIS A 1 291 ? 26.653 5.425 -20.547 1.00 74.31 291 HIS A O 1
ATOM 2357 N N . GLN A 1 292 ? 28.752 5.917 -19.936 1.00 72.56 292 GLN A N 1
ATOM 2358 C CA . GLN A 1 292 ? 28.598 5.474 -18.537 1.00 72.56 292 GLN A CA 1
ATOM 2359 C C . GLN A 1 292 ? 27.436 6.173 -17.812 1.00 72.56 292 GLN A C 1
ATOM 2361 O O . GLN A 1 292 ? 26.730 5.556 -17.026 1.00 72.56 292 GLN A O 1
ATOM 2366 N N . HIS A 1 293 ? 27.156 7.432 -18.157 1.00 73.56 293 HIS A N 1
ATOM 2367 C CA . HIS A 1 293 ? 26.030 8.209 -17.628 1.00 73.56 293 HIS A CA 1
ATOM 2368 C C . HIS A 1 293 ? 24.628 7.689 -18.036 1.00 73.56 293 HIS A C 1
ATOM 2370 O O . HIS A 1 293 ? 23.626 8.296 -17.660 1.00 73.56 293 HIS A O 1
ATOM 2376 N N . LEU A 1 294 ? 24.544 6.637 -18.862 1.00 79.69 294 LEU A N 1
ATOM 2377 C CA . LEU A 1 294 ? 23.303 5.929 -19.200 1.00 79.69 294 LEU A CA 1
ATOM 2378 C C . LEU A 1 294 ? 23.127 4.624 -18.408 1.00 79.69 294 LEU A C 1
ATOM 2380 O O . LEU A 1 294 ? 22.080 4.001 -18.545 1.00 79.69 294 LEU A O 1
ATOM 2384 N N . HIS A 1 295 ? 24.114 4.223 -17.591 1.00 77.56 295 HIS A N 1
ATOM 2385 C CA . HIS A 1 295 ? 24.054 3.008 -16.768 1.00 77.56 295 HIS A CA 1
ATOM 2386 C C . HIS A 1 295 ? 22.868 3.021 -15.797 1.00 77.56 295 HIS A C 1
ATOM 2388 O O . HIS A 1 295 ? 22.283 1.974 -15.536 1.00 77.56 295 HIS A O 1
ATOM 2394 N N . THR A 1 296 ? 22.496 4.204 -15.299 1.00 81.06 296 THR A N 1
ATOM 2395 C CA . THR A 1 296 ? 21.374 4.421 -14.383 1.00 81.06 296 THR A CA 1
ATOM 2396 C C . THR A 1 296 ? 20.276 5.264 -15.035 1.00 81.06 296 THR A C 1
ATOM 2398 O O . THR A 1 296 ? 20.510 6.352 -15.567 1.00 81.06 296 THR A O 1
ATOM 2401 N N . GLY A 1 297 ? 19.057 4.733 -14.991 1.00 83.56 297 GLY A N 1
ATOM 2402 C CA . GLY A 1 297 ? 17.819 5.371 -15.414 1.00 83.56 297 GLY A CA 1
ATOM 2403 C C . GLY A 1 297 ? 16.997 5.835 -14.216 1.00 83.56 297 GLY A C 1
ATOM 2404 O O . GLY A 1 297 ? 17.005 5.208 -13.153 1.00 83.56 297 GLY A O 1
ATOM 2405 N N . PHE A 1 298 ? 16.266 6.933 -14.400 1.00 85.81 298 PHE A N 1
ATOM 2406 C CA . PHE A 1 298 ? 15.485 7.579 -13.348 1.00 85.81 298 PHE A CA 1
ATOM 2407 C C . PHE A 1 298 ? 14.096 7.950 -13.871 1.00 85.81 298 PHE A C 1
ATOM 2409 O O . PHE A 1 298 ? 13.979 8.650 -14.882 1.00 85.81 298 PHE A O 1
ATOM 2416 N N . LEU A 1 299 ? 13.055 7.533 -13.150 1.00 87.88 299 LEU A N 1
ATOM 2417 C CA . LEU A 1 299 ? 11.697 8.064 -13.256 1.00 87.88 299 LEU A CA 1
ATOM 2418 C C . LEU A 1 299 ? 11.339 8.783 -11.955 1.00 87.88 299 LEU A C 1
ATOM 2420 O O . LEU A 1 299 ? 11.611 8.291 -10.866 1.00 87.88 299 LEU A O 1
ATOM 2424 N N . MET A 1 300 ? 10.680 9.926 -12.070 1.00 87.56 300 MET A N 1
ATOM 2425 C CA . MET A 1 300 ? 10.139 10.693 -10.958 1.00 87.56 300 MET A CA 1
ATOM 2426 C C . MET A 1 300 ? 8.665 10.983 -11.225 1.00 87.56 300 MET A C 1
ATOM 2428 O O . MET A 1 300 ? 8.321 11.610 -12.229 1.00 87.56 300 MET A O 1
ATOM 2432 N N . LEU A 1 301 ? 7.806 10.575 -10.299 1.00 90.12 301 LEU A N 1
ATOM 2433 C CA . LEU A 1 301 ? 6.427 11.034 -10.207 1.00 90.12 301 LEU A CA 1
ATOM 2434 C C . LEU A 1 301 ? 6.369 12.133 -9.138 1.00 90.12 301 LEU A C 1
ATOM 2436 O O . LEU A 1 301 ? 6.712 11.892 -7.979 1.00 90.12 301 LEU A O 1
ATOM 2440 N N . SER A 1 302 ? 5.957 13.347 -9.523 1.00 90.44 302 SER A N 1
ATOM 2441 C CA . SER A 1 302 ? 5.959 14.508 -8.614 1.00 90.44 302 SER A CA 1
ATOM 2442 C C . SER A 1 302 ? 5.072 14.303 -7.379 1.00 90.44 302 SER A C 1
ATOM 2444 O O . SER A 1 302 ? 5.404 14.757 -6.282 1.00 90.44 302 SER A O 1
ATOM 2446 N N . GLY A 1 303 ? 3.974 13.567 -7.532 1.00 89.81 303 GLY A N 1
ATOM 2447 C CA . GLY A 1 303 ? 3.146 13.100 -6.432 1.00 89.81 303 GLY A CA 1
ATOM 2448 C C . GLY A 1 303 ? 2.040 12.167 -6.907 1.00 89.81 303 GLY A C 1
ATOM 2449 O O . GLY A 1 303 ? 1.636 12.196 -8.067 1.00 89.81 303 GLY A O 1
ATOM 2450 N N . LEU A 1 304 ? 1.555 11.347 -5.986 1.00 91.12 304 LEU A N 1
ATOM 2451 C CA . LEU A 1 304 ? 0.371 10.519 -6.123 1.00 91.12 304 LEU A CA 1
ATOM 2452 C C . LEU A 1 304 ? -0.552 10.848 -4.954 1.00 91.12 304 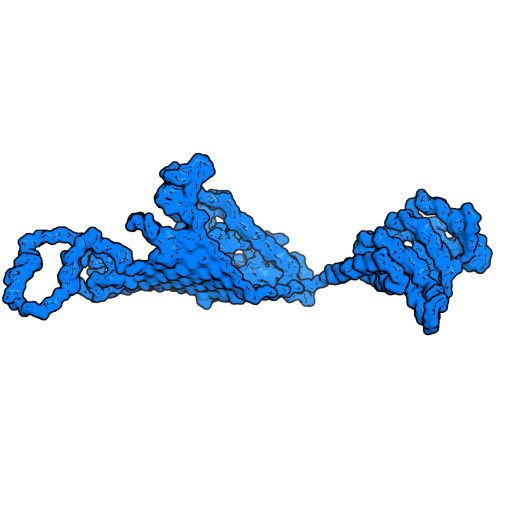LEU A C 1
ATOM 2454 O O . LEU A 1 304 ? -0.157 10.701 -3.796 1.00 91.12 304 LEU A O 1
ATOM 2458 N N . GLN A 1 305 ? -1.765 11.297 -5.248 1.00 93.25 305 GLN A N 1
ATOM 2459 C CA . GLN A 1 305 ? -2.780 11.575 -4.242 1.00 93.25 305 GLN A CA 1
ATOM 2460 C C . GLN A 1 305 ? -4.026 10.746 -4.530 1.00 93.25 305 GLN A C 1
ATOM 2462 O O . GLN A 1 305 ? -4.571 10.800 -5.627 1.00 93.25 305 GLN A O 1
ATOM 2467 N N . MET A 1 306 ? -4.491 10.006 -3.531 1.00 93.88 306 MET A N 1
ATOM 2468 C CA . MET A 1 306 ? -5.768 9.304 -3.556 1.00 93.88 306 MET A CA 1
ATOM 2469 C C . MET A 1 306 ? -6.667 9.902 -2.479 1.00 93.88 306 MET A C 1
ATOM 2471 O O . MET A 1 306 ? -6.258 10.016 -1.326 1.00 93.88 306 MET A O 1
ATOM 2475 N N . ARG A 1 307 ? -7.896 10.258 -2.835 1.00 94.06 307 ARG A N 1
ATOM 2476 C CA . ARG A 1 307 ? -8.977 10.560 -1.895 1.00 94.06 307 ARG A CA 1
ATOM 2477 C C . ARG A 1 307 ? -10.054 9.502 -2.035 1.00 94.06 307 ARG A C 1
ATOM 2479 O O . ARG A 1 307 ? -10.397 9.138 -3.156 1.00 94.06 307 ARG A O 1
ATOM 2486 N N . GLY A 1 308 ? -10.557 9.018 -0.910 1.00 94.50 308 GLY A N 1
ATOM 2487 C CA . GLY A 1 308 ? -11.671 8.085 -0.830 1.00 94.50 308 GLY A CA 1
ATOM 2488 C C . GLY A 1 308 ? -12.787 8.683 0.014 1.00 94.50 308 GLY A C 1
ATOM 2489 O O . GLY A 1 308 ? -12.507 9.306 1.036 1.00 94.50 308 GLY A O 1
ATOM 2490 N N . ASP A 1 309 ? -14.028 8.493 -0.411 1.00 95.25 309 ASP A N 1
ATOM 2491 C CA . ASP A 1 309 ? -15.224 8.915 0.313 1.00 95.25 309 ASP A CA 1
ATOM 2492 C C . ASP A 1 309 ? -16.245 7.769 0.293 1.00 95.25 309 ASP A C 1
ATOM 2494 O O . ASP A 1 309 ? -16.803 7.428 -0.756 1.00 95.25 309 ASP A O 1
ATOM 2498 N N . ALA A 1 310 ? -16.409 7.114 1.443 1.00 92.94 310 ALA A N 1
ATOM 2499 C CA . ALA A 1 310 ? -17.399 6.066 1.669 1.00 92.94 310 ALA A CA 1
ATOM 2500 C C . ALA A 1 310 ? -18.622 6.673 2.345 1.00 92.94 310 ALA A C 1
ATOM 2502 O O . ALA A 1 310 ? -18.483 7.286 3.401 1.00 92.94 310 ALA A O 1
ATOM 2503 N N . MET A 1 311 ? -19.810 6.456 1.788 1.00 93.38 311 MET A N 1
ATOM 2504 C CA . MET A 1 311 ? -21.063 6.971 2.343 1.00 93.38 311 MET A CA 1
ATOM 2505 C C . MET A 1 311 ? -21.920 5.827 2.878 1.00 93.38 311 MET A C 1
ATOM 2507 O O . MET A 1 311 ? -22.108 4.803 2.214 1.00 93.38 311 MET A O 1
ATOM 2511 N N . PHE A 1 312 ? -22.454 6.029 4.079 1.00 90.50 312 PHE A N 1
ATOM 2512 C CA . PHE A 1 312 ? -23.178 5.036 4.860 1.00 90.50 312 PHE A CA 1
ATOM 2513 C C . PHE A 1 312 ? -24.594 5.524 5.180 1.00 90.50 312 PHE A C 1
ATOM 2515 O O . PHE A 1 312 ? -24.806 6.710 5.435 1.00 90.50 312 PHE A O 1
ATOM 2522 N N . SER A 1 313 ? -25.562 4.609 5.189 1.00 88.50 313 SER A N 1
ATOM 2523 C CA . SER A 1 313 ? -26.941 4.880 5.606 1.00 88.50 313 SER A CA 1
ATOM 2524 C C . SER A 1 313 ? -27.420 3.849 6.625 1.00 88.50 313 SER A C 1
ATOM 2526 O O . SER A 1 313 ? -27.079 2.670 6.544 1.00 88.50 313 SER A O 1
ATOM 2528 N N . ALA A 1 314 ? -28.226 4.305 7.580 1.00 85.06 314 ALA A N 1
ATOM 2529 C CA . ALA A 1 314 ? -28.952 3.469 8.536 1.00 85.06 314 ALA A CA 1
ATOM 2530 C C . ALA A 1 314 ? -30.439 3.310 8.164 1.00 85.06 314 ALA A C 1
ATOM 2532 O O . ALA A 1 314 ? -31.212 2.721 8.915 1.00 85.06 314 ALA A O 1
ATOM 2533 N N . GLU A 1 315 ? -30.858 3.862 7.023 1.00 83.81 315 GLU A N 1
ATOM 2534 C CA . GLU A 1 315 ? -32.237 3.772 6.551 1.00 83.81 315 GLU A CA 1
ATOM 2535 C C . GLU A 1 315 ? -32.637 2.301 6.334 1.00 83.81 315 GLU A C 1
ATOM 2537 O O . GLU A 1 315 ? -31.859 1.501 5.811 1.00 83.81 315 GLU A O 1
ATOM 2542 N N . GLU A 1 316 ? -33.833 1.941 6.808 1.00 80.62 316 GLU A N 1
ATOM 2543 C CA . GLU A 1 316 ? -34.356 0.564 6.856 1.00 80.62 316 GLU A CA 1
ATOM 2544 C C . GLU A 1 316 ? -33.509 -0.448 7.666 1.00 80.62 316 GLU A C 1
ATOM 2546 O O . GLU A 1 316 ? -33.713 -1.656 7.534 1.00 80.62 316 GLU A O 1
ATOM 2551 N N . ARG A 1 317 ? -32.590 0.004 8.538 1.00 78.56 317 ARG A N 1
ATOM 2552 C CA . ARG A 1 317 ? -31.793 -0.869 9.427 1.00 78.56 317 ARG A CA 1
ATOM 2553 C C . ARG A 1 317 ? -32.297 -0.879 10.866 1.00 78.56 317 ARG A C 1
ATOM 2555 O O . ARG A 1 317 ? -32.823 0.114 11.365 1.00 78.56 317 ARG A O 1
ATOM 2562 N N . SER A 1 318 ? -32.129 -2.016 11.543 1.00 79.50 318 SER A N 1
ATOM 2563 C CA . SER A 1 318 ? -32.341 -2.109 12.991 1.00 79.50 318 SER A CA 1
ATOM 2564 C C . SER A 1 318 ? -31.152 -1.530 13.774 1.00 79.50 318 SER A C 1
ATOM 2566 O O . SER A 1 318 ? -30.055 -1.384 13.241 1.00 79.50 318 SER A O 1
ATOM 2568 N N . LEU A 1 319 ? -31.356 -1.200 15.055 1.00 74.56 319 LEU A N 1
ATOM 2569 C CA . LEU A 1 319 ? -30.302 -0.641 15.921 1.00 74.56 319 LEU A CA 1
ATOM 2570 C C . LEU A 1 319 ? -29.152 -1.626 16.205 1.00 74.56 319 LEU A C 1
ATOM 2572 O O . LEU A 1 319 ? -28.064 -1.193 16.575 1.00 74.56 319 LEU A O 1
ATOM 2576 N N . ASP A 1 320 ? -29.392 -2.927 16.024 1.00 76.12 320 ASP A N 1
ATOM 2577 C CA . ASP A 1 320 ? -28.397 -3.993 16.190 1.00 76.12 320 ASP A CA 1
ATOM 2578 C C . ASP A 1 320 ? -27.594 -4.265 14.896 1.00 76.12 320 ASP A C 1
ATOM 2580 O O . ASP A 1 320 ? -26.720 -5.135 14.875 1.00 76.12 320 ASP A O 1
ATOM 2584 N N . GLU A 1 321 ? -27.886 -3.552 13.801 1.00 76.25 321 GLU A N 1
ATOM 2585 C CA . GLU A 1 321 ? -27.223 -3.703 12.503 1.00 76.25 321 GLU A CA 1
ATOM 2586 C C . GLU A 1 321 ? -26.188 -2.605 12.219 1.00 76.25 321 GLU A C 1
ATOM 2588 O O . GLU A 1 321 ? -26.338 -1.439 12.581 1.00 76.25 321 GLU A O 1
ATOM 2593 N N . GLU A 1 322 ? -25.139 -2.978 11.483 1.00 79.00 322 GLU A N 1
ATOM 2594 C CA . GLU A 1 322 ? -24.157 -2.029 10.954 1.00 79.00 322 GLU A CA 1
ATOM 2595 C C . GLU A 1 322 ? -24.759 -1.153 9.839 1.00 79.00 322 GLU A C 1
ATOM 2597 O O . GLU A 1 322 ? -25.631 -1.585 9.072 1.00 79.00 322 GLU A O 1
ATOM 2602 N N . THR A 1 323 ? -24.252 0.079 9.710 1.00 84.19 323 THR A N 1
ATOM 2603 C CA . THR A 1 323 ? -24.676 1.003 8.654 1.00 84.19 323 THR A CA 1
ATOM 2604 C C . THR A 1 323 ? -24.267 0.498 7.268 1.00 84.19 323 THR A C 1
ATOM 2606 O O . THR A 1 323 ? -23.162 0.004 7.042 1.00 84.19 323 THR A O 1
ATOM 2609 N N . LEU A 1 324 ? -25.181 0.624 6.308 1.00 87.50 324 LEU A N 1
ATOM 2610 C CA . LEU A 1 324 ? -24.995 0.168 4.937 1.00 87.50 324 LEU A CA 1
ATOM 2611 C C . LEU A 1 324 ? -24.118 1.148 4.155 1.00 87.50 324 LEU A C 1
ATOM 2613 O O . LEU A 1 324 ? -24.555 2.259 3.859 1.00 87.50 324 LEU A O 1
ATOM 2617 N N . GLU A 1 325 ? -22.929 0.717 3.737 1.00 89.50 325 GLU A N 1
ATOM 2618 C CA . GLU A 1 325 ? -22.115 1.461 2.770 1.00 89.50 325 GLU A CA 1
ATOM 2619 C C . GLU A 1 325 ? -22.754 1.398 1.370 1.00 89.50 325 GLU A C 1
ATOM 2621 O O . GLU A 1 325 ? -22.686 0.376 0.679 1.00 89.50 325 GLU A O 1
ATOM 2626 N N . TYR A 1 326 ? -23.394 2.489 0.945 1.00 91.19 326 TYR A N 1
ATOM 2627 C CA . TYR A 1 326 ? -24.150 2.548 -0.311 1.00 91.19 326 TYR A CA 1
ATOM 2628 C C . TYR A 1 326 ? -23.372 3.201 -1.461 1.00 91.19 326 TYR A C 1
ATOM 2630 O O . TYR A 1 326 ? -23.691 2.952 -2.627 1.00 91.19 326 TYR A O 1
ATOM 2638 N N . ALA A 1 327 ? -22.339 3.997 -1.162 1.00 94.56 327 ALA A N 1
ATOM 2639 C CA . ALA A 1 327 ? -21.484 4.620 -2.168 1.00 94.56 327 ALA A CA 1
ATOM 2640 C C . ALA A 1 327 ? -20.004 4.625 -1.762 1.00 94.56 327 ALA A C 1
ATOM 2642 O O . ALA A 1 327 ? -19.671 4.777 -0.591 1.00 94.56 327 ALA A O 1
ATOM 2643 N N . TRP A 1 328 ? -19.126 4.491 -2.758 1.00 94.38 328 TRP A N 1
ATOM 2644 C CA . TRP A 1 328 ? -17.675 4.634 -2.643 1.00 94.38 328 TRP A CA 1
ATOM 2645 C C . TRP A 1 328 ? -17.141 5.456 -3.817 1.00 94.38 328 TRP A C 1
ATOM 2647 O O . TRP A 1 328 ? -17.224 5.041 -4.980 1.00 94.38 328 TRP A O 1
ATOM 2657 N N . LEU A 1 329 ? -16.611 6.636 -3.510 1.00 95.69 329 LEU A N 1
ATOM 2658 C CA . LEU A 1 329 ? -16.022 7.557 -4.475 1.00 95.69 329 LEU A CA 1
ATOM 2659 C C . LEU A 1 329 ? -14.504 7.564 -4.293 1.00 95.69 329 LEU A C 1
ATOM 2661 O O . LEU A 1 329 ? -14.015 7.694 -3.175 1.00 95.69 329 LEU A O 1
ATOM 2665 N N . VAL A 1 330 ? -13.757 7.467 -5.391 1.00 95.12 330 VAL A N 1
ATOM 2666 C CA . VAL A 1 330 ? -12.295 7.595 -5.399 1.00 95.12 330 VAL A CA 1
ATOM 2667 C C . VAL A 1 330 ? -11.887 8.694 -6.368 1.00 95.12 330 VAL A C 1
ATOM 2669 O O . VAL A 1 330 ? -12.260 8.664 -7.541 1.00 95.12 330 VAL A O 1
ATOM 2672 N N . GLU A 1 331 ? -11.083 9.642 -5.897 1.00 96.06 331 GLU A N 1
ATOM 2673 C CA . GLU A 1 331 ? -10.404 10.636 -6.727 1.00 96.06 331 GLU A CA 1
ATOM 2674 C C . GLU A 1 331 ? -8.892 10.393 -6.662 1.00 96.06 331 GLU A C 1
ATOM 2676 O O . GLU A 1 331 ? -8.273 10.496 -5.603 1.00 96.06 331 GLU A O 1
ATOM 2681 N N . LEU A 1 332 ? -8.306 10.030 -7.801 1.00 95.19 332 LEU A N 1
ATOM 2682 C CA . LEU A 1 332 ? -6.888 9.745 -7.968 1.00 95.19 332 LEU A CA 1
ATOM 2683 C C . LEU A 1 332 ? -6.237 10.868 -8.782 1.00 95.19 332 LEU A C 1
ATOM 2685 O O . LEU A 1 332 ? -6.441 10.954 -9.990 1.00 95.19 332 LEU A O 1
ATOM 2689 N N . THR A 1 333 ? -5.425 11.691 -8.130 1.00 94.38 333 THR A N 1
ATOM 2690 C CA . THR A 1 333 ? -4.618 12.729 -8.778 1.00 94.38 333 THR A CA 1
ATOM 2691 C C . THR A 1 333 ? -3.189 12.230 -8.933 1.00 94.38 333 THR A C 1
ATOM 2693 O O . THR A 1 333 ? -2.452 12.078 -7.954 1.00 94.38 333 THR A O 1
ATOM 2696 N N . VAL A 1 334 ? -2.798 11.968 -10.177 1.00 94.06 334 VAL A N 1
ATOM 2697 C CA . VAL A 1 334 ? -1.441 11.578 -10.558 1.00 94.06 334 VAL A CA 1
ATOM 2698 C C . VAL A 1 334 ? -0.710 12.818 -11.065 1.00 94.06 334 VAL A C 1
ATOM 2700 O O . VAL A 1 334 ? -1.130 13.452 -12.030 1.00 94.06 334 VAL A O 1
ATOM 2703 N N . GLY A 1 335 ? 0.394 13.165 -10.409 1.00 93.00 335 GLY A N 1
ATOM 2704 C CA . GLY A 1 335 ? 1.244 14.280 -10.807 1.00 93.00 335 GLY A CA 1
ATOM 2705 C C . GLY A 1 335 ? 1.968 14.044 -12.136 1.00 93.00 335 GLY A C 1
ATOM 2706 O O . GLY A 1 335 ? 1.713 13.087 -12.869 1.00 93.00 335 GLY A O 1
ATOM 2707 N N . THR A 1 336 ? 2.938 14.902 -12.448 1.00 93.50 336 THR A N 1
ATOM 2708 C CA . THR A 1 336 ? 3.751 14.722 -13.655 1.00 93.50 336 THR A CA 1
ATOM 2709 C C . THR A 1 336 ? 4.709 13.545 -13.474 1.00 93.50 336 THR A C 1
ATOM 2711 O O . THR A 1 336 ? 5.570 13.572 -12.590 1.00 93.50 336 THR A O 1
ATOM 2714 N N . LEU A 1 337 ? 4.594 12.535 -14.340 1.00 92.38 337 LEU A N 1
ATOM 2715 C CA . LEU A 1 337 ? 5.584 11.468 -14.481 1.00 92.38 337 LEU A CA 1
ATOM 2716 C C . LEU A 1 337 ? 6.661 11.925 -15.468 1.00 92.38 337 LEU A C 1
ATOM 2718 O O . LEU A 1 337 ? 6.384 12.134 -16.648 1.00 92.38 337 LEU A O 1
ATOM 2722 N N . SER A 1 338 ? 7.897 12.072 -15.006 1.00 92.69 338 SER A N 1
ATOM 2723 C CA . SER A 1 338 ? 9.013 12.551 -15.825 1.00 92.69 338 SER A CA 1
ATOM 2724 C C . SER A 1 338 ? 10.270 11.722 -15.606 1.00 92.69 338 SER A C 1
ATOM 2726 O O . SER A 1 338 ? 10.484 11.200 -14.517 1.00 92.69 338 SER A O 1
ATOM 2728 N N . GLY A 1 339 ? 11.119 11.579 -16.622 1.00 90.31 339 GLY A N 1
ATOM 2729 C CA . GLY A 1 339 ? 12.368 10.846 -16.432 1.00 90.31 339 GLY A CA 1
ATOM 2730 C C . GLY A 1 339 ? 13.191 10.608 -17.685 1.00 90.31 339 GLY A C 1
ATOM 2731 O O . GLY A 1 339 ? 12.827 11.025 -18.788 1.00 90.31 339 GLY A O 1
ATOM 2732 N N . LYS A 1 340 ? 14.321 9.927 -17.490 1.00 88.94 340 LYS A N 1
ATOM 2733 C CA . LYS A 1 340 ? 15.253 9.505 -18.538 1.00 88.94 340 LYS A CA 1
ATOM 2734 C C . LYS A 1 340 ? 15.573 8.025 -18.354 1.00 88.94 340 LYS A C 1
ATOM 2736 O O . LYS A 1 340 ? 16.016 7.625 -17.280 1.00 88.94 340 LYS A O 1
ATOM 2741 N N . LEU A 1 341 ? 15.366 7.244 -19.411 1.00 88.81 341 LEU A N 1
ATOM 2742 C CA . LEU A 1 341 ? 15.556 5.793 -19.435 1.00 88.81 341 LEU A CA 1
ATOM 2743 C C . LEU A 1 341 ? 16.203 5.347 -20.749 1.00 88.81 341 LEU A C 1
ATOM 2745 O O . LEU A 1 341 ? 16.076 6.017 -21.775 1.00 88.81 341 LEU A O 1
ATOM 2749 N N . THR A 1 342 ? 16.829 4.177 -20.726 1.00 85.19 342 THR A N 1
ATOM 2750 C CA . THR A 1 342 ? 17.144 3.385 -21.924 1.00 85.19 342 THR A CA 1
ATOM 2751 C C . THR A 1 342 ? 16.006 2.390 -22.208 1.00 85.19 342 THR A C 1
ATOM 2753 O O . THR A 1 342 ? 15.154 2.134 -21.353 1.00 85.19 342 THR A O 1
ATOM 2756 N N . THR A 1 343 ? 15.953 1.804 -23.404 1.00 82.38 343 THR A N 1
ATOM 2757 C CA . THR A 1 343 ? 14.941 0.794 -23.769 1.00 82.38 343 THR A CA 1
ATOM 2758 C C . THR A 1 343 ? 15.069 -0.485 -22.926 1.00 82.38 343 THR A C 1
ATOM 2760 O O . THR A 1 343 ? 14.039 -0.961 -22.445 1.00 82.38 343 THR A O 1
ATOM 2763 N N . PRO A 1 344 ? 16.281 -1.025 -22.650 1.00 80.38 344 PRO A N 1
ATOM 2764 C CA . PRO A 1 344 ? 16.447 -2.136 -21.708 1.00 80.38 344 PRO A CA 1
ATOM 2765 C C . PRO A 1 344 ? 15.941 -1.815 -20.293 1.00 80.38 344 PRO A C 1
ATOM 2767 O O . PRO A 1 344 ? 15.278 -2.647 -19.675 1.00 80.38 344 PRO A O 1
ATOM 2770 N N . GLN A 1 345 ? 16.185 -0.597 -19.800 1.00 82.75 345 GLN A N 1
ATOM 2771 C CA . GLN A 1 345 ? 15.686 -0.133 -18.499 1.00 82.75 345 GLN A CA 1
ATOM 2772 C C . GLN A 1 345 ? 14.157 -0.031 -18.472 1.00 82.75 345 GLN A C 1
ATOM 2774 O O . GLN A 1 345 ? 13.527 -0.496 -17.523 1.00 82.75 345 GLN A O 1
ATOM 2779 N N . LEU A 1 346 ? 13.541 0.514 -19.528 1.00 83.88 346 LEU A N 1
ATOM 2780 C CA . LEU A 1 346 ? 12.083 0.554 -19.657 1.00 83.88 346 LEU A CA 1
ATOM 2781 C C . LEU A 1 346 ? 11.483 -0.863 -19.678 1.00 83.88 346 LEU A C 1
ATOM 2783 O O . LEU A 1 346 ? 10.514 -1.118 -18.967 1.00 83.88 346 LEU A O 1
ATOM 2787 N N . GLN A 1 347 ? 12.084 -1.801 -20.417 1.00 80.88 347 GLN A N 1
ATOM 2788 C CA . GLN A 1 347 ? 11.650 -3.202 -20.419 1.00 80.88 347 GLN A CA 1
ATOM 2789 C C . GLN A 1 347 ? 11.779 -3.846 -19.028 1.00 80.88 347 GLN A C 1
ATOM 2791 O O . GLN A 1 347 ? 10.909 -4.626 -18.633 1.00 80.88 347 GLN A O 1
ATOM 2796 N N . ASN A 1 348 ? 12.829 -3.515 -18.265 1.00 78.69 348 ASN A N 1
ATOM 2797 C CA . ASN A 1 348 ? 13.005 -4.000 -16.894 1.00 78.69 348 ASN A CA 1
ATOM 2798 C C . ASN A 1 348 ? 11.851 -3.544 -15.984 1.00 78.69 348 ASN A C 1
ATOM 2800 O O . ASN A 1 348 ? 11.296 -4.360 -15.248 1.00 78.69 348 ASN A O 1
ATOM 2804 N N . ILE A 1 349 ? 11.449 -2.273 -16.100 1.00 79.38 349 ILE A N 1
ATOM 2805 C CA . ILE A 1 349 ? 10.316 -1.686 -15.368 1.00 79.38 349 ILE A CA 1
ATOM 2806 C C . ILE A 1 349 ? 8.988 -2.330 -15.792 1.00 79.38 349 ILE A C 1
ATOM 2808 O O . ILE A 1 349 ? 8.214 -2.728 -14.926 1.00 79.38 349 ILE A O 1
ATOM 2812 N N . ILE A 1 350 ? 8.733 -2.491 -17.096 1.00 81.19 350 ILE A N 1
ATOM 2813 C CA . ILE A 1 350 ? 7.500 -3.126 -17.601 1.00 81.19 350 ILE A CA 1
ATOM 2814 C C . ILE A 1 350 ? 7.383 -4.565 -17.086 1.00 81.19 350 ILE A C 1
ATOM 2816 O O . ILE A 1 350 ? 6.362 -4.922 -16.511 1.00 81.19 350 ILE A O 1
ATOM 2820 N N . THR A 1 351 ? 8.456 -5.355 -17.182 1.00 77.06 351 THR A N 1
ATOM 2821 C CA . THR A 1 351 ? 8.469 -6.748 -16.694 1.00 77.06 351 THR A CA 1
ATOM 2822 C C . THR A 1 351 ? 8.233 -6.823 -15.176 1.00 77.06 351 THR A C 1
ATOM 2824 O O . THR A 1 351 ? 7.598 -7.756 -14.688 1.00 77.06 351 THR A O 1
ATOM 2827 N N . ALA A 1 352 ? 8.727 -5.842 -14.407 1.00 74.06 352 ALA A N 1
ATOM 2828 C CA . ALA A 1 352 ? 8.452 -5.749 -12.972 1.00 74.06 352 ALA A CA 1
ATOM 2829 C C . ALA A 1 352 ? 6.974 -5.423 -12.684 1.00 74.06 352 ALA A C 1
ATOM 2831 O O . ALA A 1 352 ? 6.387 -6.016 -11.782 1.00 74.06 352 ALA A O 1
ATOM 2832 N N . LEU A 1 353 ? 6.361 -4.529 -13.469 1.00 75.88 353 LEU A N 1
ATOM 2833 C CA . LEU A 1 353 ? 4.939 -4.188 -13.361 1.00 75.88 353 LEU A CA 1
ATOM 2834 C C . LEU A 1 353 ? 4.025 -5.358 -13.764 1.00 75.88 353 LEU A C 1
ATOM 2836 O O . LEU A 1 353 ? 3.029 -5.606 -13.091 1.00 75.88 353 LEU A O 1
ATOM 2840 N N . GLU A 1 354 ? 4.372 -6.112 -14.807 1.00 73.88 354 GLU A N 1
ATOM 2841 C CA . GLU A 1 354 ? 3.639 -7.320 -15.213 1.00 73.88 354 GLU A CA 1
ATOM 2842 C C . GLU A 1 354 ? 3.665 -8.383 -14.103 1.00 73.88 354 GLU A C 1
ATOM 2844 O O . GLU A 1 354 ? 2.616 -8.883 -13.697 1.00 73.88 354 GLU A O 1
ATOM 2849 N N . ALA A 1 355 ? 4.846 -8.670 -13.539 1.00 71.38 355 ALA A N 1
ATOM 2850 C CA . ALA A 1 355 ? 4.988 -9.587 -12.405 1.00 71.38 355 ALA A CA 1
ATOM 2851 C C . ALA A 1 355 ? 4.203 -9.120 -11.160 1.00 71.38 355 ALA A C 1
ATOM 2853 O O . ALA A 1 355 ? 3.641 -9.944 -10.433 1.00 71.38 355 ALA A O 1
ATOM 2854 N N . PHE A 1 356 ? 4.112 -7.804 -10.932 1.00 70.31 356 PHE A N 1
ATOM 2855 C CA . PHE A 1 356 ? 3.256 -7.211 -9.901 1.00 70.31 356 PHE A CA 1
ATOM 2856 C C . PHE A 1 356 ? 1.782 -7.588 -10.101 1.00 70.31 356 PHE A C 1
ATOM 2858 O O . PHE A 1 356 ? 1.181 -8.124 -9.168 1.00 70.31 356 PHE A O 1
ATOM 2865 N N . VAL A 1 357 ? 1.218 -7.362 -11.294 1.00 70.31 357 VAL A N 1
ATOM 2866 C CA . VAL A 1 357 ? -0.203 -7.644 -11.580 1.00 70.31 357 VAL A CA 1
ATOM 2867 C C . VAL A 1 357 ? -0.524 -9.119 -11.333 1.00 70.31 357 VAL A C 1
ATOM 2869 O O . VAL A 1 357 ? -1.440 -9.420 -10.567 1.00 70.31 357 VAL A O 1
ATOM 2872 N N . PHE A 1 358 ? 0.296 -10.036 -11.861 1.00 71.06 358 PHE A N 1
ATOM 2873 C CA . PHE A 1 358 ? 0.122 -11.477 -11.637 1.00 71.06 358 PHE A CA 1
ATOM 2874 C C . PHE A 1 358 ? 0.146 -11.883 -10.157 1.00 71.06 358 PHE A C 1
ATOM 2876 O O . PHE A 1 358 ? -0.526 -12.839 -9.783 1.00 71.06 358 PHE A O 1
ATOM 2883 N N . THR A 1 359 ? 0.894 -11.171 -9.307 1.00 66.25 359 THR A N 1
ATOM 2884 C CA . THR A 1 359 ? 0.976 -11.506 -7.876 1.00 66.25 359 THR A CA 1
ATOM 2885 C C . THR A 1 359 ? -0.181 -10.914 -7.058 1.00 66.25 359 THR A C 1
ATOM 2887 O O . THR A 1 359 ? -0.546 -11.469 -6.024 1.00 66.25 359 THR A O 1
ATOM 2890 N N . VAL A 1 360 ? -0.800 -9.812 -7.504 1.00 65.69 360 VAL A N 1
ATOM 2891 C CA . VAL A 1 360 ? -2.034 -9.278 -6.885 1.00 65.69 360 VAL A CA 1
ATOM 2892 C C . VAL A 1 360 ? -3.218 -10.189 -7.148 1.00 65.69 360 VAL A C 1
ATOM 2894 O O . VAL A 1 360 ? -3.970 -10.515 -6.227 1.00 65.69 360 VAL A O 1
ATOM 2897 N N . GLU A 1 361 ? -3.377 -10.572 -8.413 1.00 69.38 361 GLU A N 1
ATOM 2898 C CA . GLU A 1 361 ? -4.517 -11.337 -8.916 1.00 69.38 361 GLU A CA 1
ATOM 2899 C C . GLU A 1 361 ? -4.408 -12.840 -8.622 1.00 69.38 361 GLU A C 1
ATOM 2901 O O . GLU A 1 361 ? -5.253 -13.619 -9.063 1.00 69.38 361 GLU A O 1
ATOM 2906 N N . ASP A 1 362 ? -3.403 -13.257 -7.845 1.00 69.19 362 ASP A N 1
ATOM 2907 C CA . ASP A 1 362 ? -3.218 -14.638 -7.415 1.00 69.19 362 ASP A CA 1
ATOM 2908 C C . ASP A 1 362 ? -4.449 -15.147 -6.649 1.00 69.19 362 ASP A C 1
ATOM 2910 O O . ASP A 1 362 ? -4.655 -14.855 -5.469 1.00 69.19 362 ASP A O 1
ATOM 2914 N N . ALA A 1 363 ? -5.277 -15.929 -7.338 1.00 68.81 363 ALA A N 1
ATOM 2915 C CA . ALA A 1 363 ? -6.489 -16.516 -6.793 1.00 68.81 363 ALA A CA 1
ATOM 2916 C C . ALA A 1 363 ? -6.225 -17.728 -5.880 1.00 68.81 363 ALA A C 1
ATOM 2918 O O . ALA A 1 363 ? -7.125 -18.110 -5.132 1.00 68.81 363 ALA A O 1
ATOM 2919 N N . GLU A 1 364 ? -5.027 -18.328 -5.905 1.00 69.75 364 GLU A N 1
ATOM 2920 C CA . GLU A 1 364 ? -4.686 -19.491 -5.074 1.00 69.75 364 GLU A CA 1
ATOM 2921 C C . GLU A 1 364 ? -4.613 -19.097 -3.594 1.00 69.75 364 GLU A C 1
ATOM 2923 O O . GLU A 1 364 ? -5.189 -19.766 -2.735 1.00 69.75 364 GLU A O 1
ATOM 2928 N N . ASN A 1 365 ? -4.006 -17.943 -3.299 1.00 64.12 365 ASN A N 1
ATOM 2929 C CA . ASN A 1 365 ? -3.927 -17.388 -1.947 1.00 64.12 365 ASN A CA 1
ATOM 2930 C C . ASN A 1 365 ? -5.201 -16.627 -1.508 1.00 64.12 365 ASN A C 1
ATOM 2932 O O . ASN A 1 365 ? -5.203 -15.941 -0.480 1.00 64.12 365 ASN A O 1
ATOM 2936 N N . SER A 1 366 ? -6.310 -16.693 -2.255 1.00 66.19 366 SER A N 1
ATOM 2937 C CA . SER A 1 366 ? -7.600 -16.132 -1.819 1.00 66.19 366 SER A CA 1
ATOM 2938 C C . SER A 1 366 ? -8.251 -17.013 -0.754 1.00 66.19 366 SER A C 1
ATOM 2940 O O . SER A 1 366 ? -8.837 -18.053 -1.057 1.00 66.19 366 SER A O 1
ATOM 2942 N N . LEU A 1 367 ? -8.180 -16.571 0.507 1.00 62.81 367 LEU A N 1
ATOM 2943 C CA . LEU A 1 367 ? -8.881 -17.223 1.612 1.00 62.81 367 LEU A CA 1
ATOM 2944 C C . LEU A 1 367 ? -10.376 -17.339 1.291 1.00 62.81 367 LEU A C 1
ATOM 2946 O O . LEU A 1 367 ? -11.016 -16.379 0.861 1.00 62.81 367 LEU A O 1
ATOM 2950 N N . ARG A 1 368 ? -10.954 -18.518 1.524 1.00 63.25 368 ARG A N 1
ATOM 2951 C CA . ARG A 1 368 ? -12.405 -18.687 1.436 1.00 63.25 368 ARG A CA 1
ATOM 2952 C C . ARG A 1 368 ? -13.034 -18.067 2.675 1.00 63.25 368 ARG A C 1
ATOM 2954 O O . ARG A 1 368 ? -12.633 -18.380 3.793 1.00 63.25 368 ARG A O 1
ATOM 2961 N N . HIS A 1 369 ? -14.024 -17.206 2.468 1.00 66.06 369 HIS A N 1
ATOM 2962 C CA . HIS A 1 369 ? -14.784 -16.618 3.562 1.00 66.06 369 HIS A CA 1
ATOM 2963 C C . HIS A 1 369 ? -15.414 -17.732 4.433 1.00 66.06 369 HIS A C 1
ATOM 2965 O O . HIS A 1 369 ? -15.992 -18.669 3.875 1.00 66.06 369 HIS A O 1
ATOM 2971 N N . PRO A 1 370 ? -15.327 -17.666 5.778 1.00 68.31 370 PRO A N 1
ATOM 2972 C CA . PRO A 1 370 ? -15.745 -18.766 6.655 1.00 68.31 370 PRO A CA 1
ATOM 2973 C C . PRO A 1 370 ? -17.253 -19.053 6.608 1.00 68.31 370 PRO A C 1
ATOM 2975 O O . PRO A 1 370 ? -17.675 -20.179 6.867 1.00 68.31 370 PRO A O 1
ATOM 2978 N N . ARG A 1 371 ? -18.085 -18.061 6.253 1.00 75.62 371 ARG A N 1
ATOM 2979 C CA . ARG A 1 371 ? -19.507 -18.297 5.954 1.00 75.62 371 ARG A CA 1
ATOM 2980 C C . ARG A 1 371 ? -19.639 -18.700 4.477 1.00 75.62 371 ARG A C 1
ATOM 2982 O O . ARG A 1 371 ? -19.234 -17.901 3.632 1.00 75.62 371 ARG A O 1
ATOM 2989 N N . PRO A 1 372 ? -20.261 -19.851 4.146 1.00 78.94 372 PRO A N 1
ATOM 2990 C CA . PRO A 1 372 ? -20.442 -20.324 2.766 1.00 78.94 372 PRO A CA 1
ATOM 2991 C C . PRO A 1 372 ? -21.560 -19.584 2.004 1.00 78.94 372 PRO A C 1
ATOM 2993 O O . PRO A 1 372 ? -21.983 -20.017 0.937 1.00 78.94 372 PRO A O 1
ATOM 2996 N N . TYR A 1 373 ? -22.072 -18.491 2.570 1.00 81.88 373 TYR A N 1
ATOM 2997 C CA . TYR A 1 373 ? -23.120 -17.644 2.020 1.00 81.88 373 TYR A CA 1
ATOM 2998 C C . TYR A 1 373 ? -22.730 -16.177 2.204 1.00 81.88 373 TYR A C 1
ATOM 3000 O O . TYR A 1 373 ? -22.068 -15.815 3.181 1.00 81.88 373 TYR A O 1
ATOM 3008 N N . LEU A 1 374 ? -23.185 -15.331 1.283 1.00 84.00 374 LEU A N 1
ATOM 3009 C CA . LEU A 1 374 ? -23.129 -13.880 1.427 1.00 84.00 374 LEU A CA 1
ATOM 3010 C C . LEU A 1 374 ? -24.467 -13.369 1.969 1.00 84.00 374 LEU A C 1
ATOM 3012 O O . LEU A 1 374 ? -25.491 -14.056 1.896 1.00 84.00 374 LEU A O 1
ATOM 3016 N N . TYR A 1 375 ? -24.458 -12.153 2.501 1.00 85.62 375 TYR A N 1
ATOM 3017 C CA . TYR A 1 375 ? -25.673 -11.438 2.875 1.00 85.62 375 TYR A CA 1
ATOM 3018 C C . TYR A 1 375 ? -26.157 -10.612 1.684 1.00 85.62 375 TYR A C 1
ATOM 3020 O O . TYR A 1 375 ? -25.368 -9.938 1.017 1.00 85.62 375 TYR A O 1
ATOM 3028 N N . CYS A 1 376 ? -27.454 -10.683 1.399 1.00 88.00 376 CYS A N 1
ATOM 3029 C CA . CYS A 1 376 ? -28.076 -9.772 0.448 1.00 88.00 376 CYS A CA 1
ATOM 3030 C C . CYS A 1 376 ? -28.234 -8.370 1.062 1.00 88.00 376 CYS A C 1
ATOM 3032 O O . CYS A 1 376 ? -28.047 -8.184 2.267 1.00 88.00 376 CYS A O 1
ATOM 3034 N N . TYR A 1 377 ? -28.617 -7.378 0.257 1.00 84.62 377 TYR A N 1
ATOM 3035 C CA . TYR A 1 377 ? -28.803 -6.008 0.755 1.00 84.62 377 TYR A CA 1
ATOM 3036 C C . TYR A 1 377 ? -29.890 -5.861 1.842 1.00 84.62 377 TYR A C 1
ATOM 3038 O O . TYR A 1 377 ? -29.809 -4.927 2.638 1.00 84.62 377 TYR A O 1
ATOM 3046 N N . HIS A 1 378 ? -30.825 -6.818 1.945 1.00 82.88 378 HIS A N 1
ATOM 3047 C CA . HIS A 1 378 ? -31.834 -6.924 3.013 1.00 82.88 378 HIS A CA 1
ATOM 3048 C C . HIS A 1 378 ? -31.311 -7.529 4.338 1.00 82.88 378 HIS A C 1
ATOM 3050 O O . HIS A 1 378 ? -32.112 -7.969 5.159 1.00 82.88 378 HIS A O 1
ATOM 3056 N N . GLY A 1 379 ? -29.998 -7.709 4.523 1.00 81.31 379 GLY A N 1
ATOM 3057 C CA . GLY A 1 379 ? -29.442 -8.259 5.771 1.00 81.31 379 GLY A CA 1
ATOM 3058 C C . GLY A 1 379 ? -29.717 -9.754 6.020 1.00 81.31 379 GLY A C 1
ATOM 3059 O O . GLY A 1 379 ? -29.357 -10.280 7.070 1.00 81.31 379 GLY A O 1
ATOM 3060 N N . THR A 1 380 ? -30.292 -10.481 5.055 1.00 87.56 380 THR A N 1
ATOM 3061 C CA . THR A 1 380 ? -30.512 -11.940 5.141 1.00 87.56 380 THR A CA 1
ATOM 3062 C C . THR A 1 380 ? -29.483 -12.728 4.320 1.00 87.56 380 THR A C 1
ATOM 3064 O O . THR A 1 380 ? -29.035 -12.240 3.273 1.00 87.56 380 THR A O 1
ATOM 3067 N N . PRO A 1 381 ? -29.101 -13.956 4.732 1.00 89.19 381 PRO A N 1
ATOM 3068 C CA . PRO A 1 381 ? -28.294 -14.854 3.906 1.00 89.19 381 PRO A CA 1
ATOM 3069 C C . PRO A 1 381 ? -28.941 -15.066 2.535 1.00 89.19 381 PRO A C 1
ATOM 3071 O O . PRO A 1 381 ? -30.124 -15.393 2.462 1.00 89.19 381 PRO A O 1
ATOM 3074 N N . GLN A 1 382 ? -28.180 -14.929 1.444 1.00 89.88 382 GLN A N 1
ATOM 3075 C CA . GLN A 1 382 ? -28.715 -15.036 0.079 1.00 89.88 382 GLN A CA 1
ATOM 3076 C C . GLN A 1 382 ? -29.599 -16.279 -0.160 1.00 89.88 382 GLN A C 1
ATOM 3078 O O . GLN A 1 382 ? -30.675 -16.099 -0.727 1.00 89.88 382 GLN A O 1
ATOM 3083 N N . PRO A 1 383 ? -29.258 -17.506 0.297 1.00 88.19 383 PRO A N 1
ATOM 3084 C CA . PRO A 1 383 ? -30.113 -18.685 0.097 1.00 88.19 383 PRO A CA 1
ATOM 3085 C C . PRO A 1 383 ? -31.444 -18.663 0.870 1.00 88.19 383 PRO A C 1
ATOM 3087 O O . PRO A 1 383 ? -32.310 -19.489 0.607 1.00 88.19 383 PRO A O 1
ATOM 3090 N N . GLN A 1 384 ? -31.588 -17.765 1.849 1.00 90.50 384 GLN A N 1
ATOM 3091 C CA . GLN A 1 384 ? -32.765 -17.618 2.715 1.00 90.50 384 GLN A CA 1
ATOM 3092 C C . GLN A 1 384 ? -33.582 -16.357 2.385 1.00 90.50 384 GLN A C 1
ATOM 3094 O O . GLN A 1 384 ? -34.653 -16.151 2.953 1.00 90.50 384 GLN A O 1
ATOM 3099 N N . CYS A 1 385 ? -33.088 -15.501 1.487 1.00 89.31 385 CYS A N 1
ATOM 3100 C CA . CYS A 1 385 ? -33.772 -14.276 1.096 1.00 89.31 385 CYS A CA 1
ATOM 3101 C C . CYS A 1 385 ? -35.017 -14.598 0.245 1.00 89.31 385 CYS A C 1
ATOM 3103 O O . CYS A 1 385 ? -34.885 -15.314 -0.749 1.00 89.31 385 CYS A O 1
ATOM 3105 N N . PRO A 1 386 ? -36.206 -14.032 0.536 1.00 89.88 386 PRO A N 1
ATOM 3106 C CA . PRO A 1 386 ? -37.420 -14.283 -0.249 1.00 89.88 386 PRO A CA 1
ATOM 3107 C C . PRO A 1 386 ? -37.357 -13.745 -1.689 1.00 89.88 386 PRO A C 1
ATOM 3109 O O . PRO A 1 386 ? -38.193 -14.117 -2.507 1.00 89.88 386 PRO A O 1
ATOM 3112 N N . GLN A 1 387 ? -36.384 -12.883 -2.011 1.00 86.50 387 GLN A N 1
ATOM 3113 C CA . GLN A 1 387 ? -36.130 -12.410 -3.378 1.00 86.50 387 GLN A CA 1
ATOM 3114 C C . GLN A 1 387 ? -35.104 -13.261 -4.147 1.00 86.50 387 GLN A C 1
ATOM 3116 O O . GLN A 1 387 ? -34.861 -13.013 -5.326 1.00 86.50 387 GLN A O 1
ATOM 3121 N N . THR A 1 388 ? -34.503 -14.273 -3.515 1.00 88.69 388 THR A N 1
ATOM 3122 C CA . THR A 1 388 ? -33.678 -15.261 -4.218 1.00 88.69 388 THR A CA 1
ATOM 3123 C C . THR A 1 388 ? -34.574 -16.267 -4.933 1.00 88.69 388 THR A C 1
ATOM 3125 O O . THR A 1 388 ? -35.456 -16.882 -4.338 1.00 88.69 388 THR A O 1
ATOM 3128 N N . THR A 1 389 ? -34.311 -16.463 -6.220 1.00 87.12 389 THR A N 1
ATOM 3129 C CA . THR A 1 389 ? -34.960 -17.466 -7.072 1.00 87.12 389 THR A CA 1
ATOM 3130 C C . THR A 1 389 ? -33.981 -18.595 -7.398 1.00 87.12 389 THR A C 1
ATOM 3132 O O . THR A 1 389 ? -32.787 -18.493 -7.126 1.00 87.12 389 THR A O 1
ATOM 3135 N N . SER A 1 390 ? -34.462 -19.674 -8.021 1.00 81.75 390 SER A N 1
ATOM 3136 C CA . SER A 1 390 ? -33.611 -20.790 -8.466 1.00 81.75 390 SER A CA 1
ATOM 3137 C C . SER A 1 390 ? -32.574 -20.411 -9.531 1.00 81.75 390 SER A C 1
ATOM 3139 O O . SER A 1 390 ? -31.617 -21.153 -9.723 1.00 81.75 390 SER A O 1
ATOM 3141 N N . GLU A 1 391 ? -32.766 -19.287 -10.227 1.00 85.31 391 GLU A N 1
ATOM 3142 C CA . GLU A 1 391 ? -31.872 -18.808 -11.291 1.00 85.31 391 GLU A CA 1
ATOM 3143 C C . GLU A 1 391 ? -31.049 -17.578 -10.874 1.00 85.31 391 GLU A C 1
ATOM 3145 O O . GLU A 1 391 ? -29.957 -17.369 -11.394 1.00 85.31 391 GLU A O 1
ATOM 3150 N N . HIS A 1 392 ? -31.547 -16.772 -9.927 1.00 86.50 392 HIS A N 1
ATOM 3151 C CA . HIS A 1 392 ? -30.934 -15.504 -9.528 1.00 86.50 392 HIS A CA 1
ATOM 3152 C C . HIS A 1 392 ? -30.934 -15.340 -8.003 1.00 86.50 392 HIS A C 1
ATOM 3154 O O . HIS A 1 392 ? -31.995 -15.284 -7.376 1.00 86.50 392 HIS A O 1
ATOM 3160 N N . PHE A 1 393 ? -29.747 -15.193 -7.412 1.00 87.44 393 PHE A N 1
ATOM 3161 C CA . PHE A 1 393 ? -29.597 -14.784 -6.014 1.00 87.44 393 PHE A CA 1
ATOM 3162 C C . PHE A 1 393 ? -29.923 -13.300 -5.836 1.00 87.44 393 PHE A C 1
ATOM 3164 O O . PHE A 1 393 ? -29.526 -12.472 -6.656 1.00 87.44 393 PHE A O 1
ATOM 3171 N N . CYS A 1 394 ? -30.580 -12.953 -4.726 1.00 90.56 394 CYS A N 1
ATOM 3172 C CA . CYS A 1 394 ? -30.768 -11.559 -4.332 1.00 90.56 394 CYS A CA 1
ATOM 3173 C C . CYS A 1 394 ? -29.397 -10.854 -4.228 1.00 90.56 394 CYS A C 1
ATOM 3175 O O . CYS A 1 394 ? -28.494 -11.404 -3.585 1.00 90.56 394 CYS A O 1
ATOM 3177 N N . PRO A 1 395 ? -29.206 -9.662 -4.826 1.00 89.81 395 PRO A N 1
ATOM 3178 C CA . PRO A 1 395 ? -27.897 -9.017 -4.879 1.00 89.81 395 PRO A CA 1
ATOM 3179 C C . PRO A 1 395 ? -27.335 -8.691 -3.489 1.00 89.81 395 PRO A C 1
ATOM 3181 O O . PRO A 1 395 ? -28.075 -8.456 -2.528 1.00 89.81 395 PRO A O 1
ATOM 3184 N N . THR A 1 396 ? -26.007 -8.675 -3.382 1.00 88.19 396 THR A N 1
ATOM 3185 C CA . THR A 1 396 ? -25.306 -8.193 -2.184 1.00 88.19 396 THR A CA 1
ATOM 3186 C C . THR A 1 396 ? -25.187 -6.675 -2.220 1.00 88.19 396 THR A C 1
ATOM 3188 O O . THR A 1 396 ? -25.238 -6.060 -3.289 1.00 88.19 396 THR A O 1
ATOM 3191 N N . THR A 1 397 ? -24.965 -6.072 -1.055 1.00 84.94 397 THR A N 1
ATOM 3192 C CA . THR A 1 397 ? -24.665 -4.639 -0.906 1.00 84.94 397 THR A CA 1
ATOM 3193 C C . THR A 1 397 ? -23.580 -4.190 -1.891 1.00 84.94 397 THR A C 1
ATOM 3195 O O . THR A 1 397 ? -23.790 -3.272 -2.676 1.00 84.94 397 THR A O 1
ATOM 3198 N N . ASP A 1 398 ? -22.474 -4.931 -1.963 1.00 84.25 398 ASP A N 1
ATOM 3199 C CA . ASP A 1 398 ? -21.332 -4.650 -2.835 1.00 84.25 398 ASP A CA 1
ATOM 3200 C C . ASP A 1 398 ? -21.629 -4.677 -4.344 1.00 84.25 398 ASP A C 1
ATOM 3202 O O . ASP A 1 398 ? -20.897 -4.046 -5.115 1.00 84.25 398 ASP A O 1
ATOM 3206 N N . THR A 1 399 ? -22.673 -5.396 -4.775 1.00 87.06 399 THR A N 1
ATOM 3207 C CA . THR A 1 399 ? -23.085 -5.454 -6.192 1.00 87.06 399 THR A CA 1
ATOM 3208 C C . THR A 1 399 ? -23.960 -4.279 -6.623 1.00 87.06 399 THR A C 1
ATOM 3210 O O . THR A 1 399 ? -23.945 -3.930 -7.800 1.00 87.06 399 THR A O 1
ATOM 3213 N N . ILE A 1 400 ? -24.690 -3.655 -5.691 1.00 87.88 400 ILE A N 1
ATOM 3214 C CA . ILE A 1 400 ? -25.554 -2.486 -5.959 1.00 87.88 400 ILE A CA 1
ATOM 3215 C C . ILE A 1 400 ? -24.926 -1.156 -5.517 1.00 87.88 400 ILE A C 1
ATOM 3217 O O . ILE A 1 400 ? -25.363 -0.095 -5.957 1.00 87.88 400 ILE A O 1
ATOM 3221 N N . LYS A 1 401 ? -23.895 -1.214 -4.666 1.00 91.44 401 LYS A N 1
ATOM 3222 C CA . LYS A 1 401 ? -23.116 -0.079 -4.163 1.00 91.44 401 LYS A CA 1
ATOM 3223 C C . LYS A 1 401 ? -22.597 0.790 -5.308 1.00 91.44 401 LYS A C 1
ATOM 3225 O O . LYS A 1 401 ? -21.865 0.315 -6.180 1.00 91.44 401 LYS A O 1
ATOM 3230 N N . TYR A 1 402 ? -22.927 2.078 -5.269 1.00 94.31 402 TYR A N 1
ATOM 3231 C CA . TYR A 1 402 ? -22.462 3.053 -6.249 1.00 94.31 402 TYR A CA 1
ATOM 3232 C C . TYR A 1 402 ? -20.942 3.216 -6.144 1.00 94.31 402 TYR A C 1
ATOM 3234 O O . TYR A 1 402 ? -20.413 3.529 -5.080 1.00 94.31 402 TYR A O 1
ATOM 3242 N N . LYS A 1 403 ? -20.226 2.988 -7.245 1.00 93.75 403 LYS A N 1
ATOM 3243 C CA . LYS A 1 403 ? -18.760 3.044 -7.302 1.00 93.75 403 LYS A CA 1
ATOM 3244 C C . LYS A 1 403 ? -18.350 4.017 -8.402 1.00 93.75 403 LYS A C 1
ATOM 3246 O O . LYS A 1 403 ? -18.662 3.793 -9.569 1.00 93.75 403 LYS A O 1
ATOM 3251 N N . MET A 1 404 ? -17.649 5.089 -8.038 1.00 94.88 404 MET A N 1
ATOM 3252 C CA . MET A 1 404 ? -17.101 6.066 -8.986 1.00 94.88 404 MET A CA 1
ATOM 3253 C C . MET A 1 404 ? -15.600 6.212 -8.762 1.00 94.88 404 MET A C 1
ATOM 3255 O O . MET A 1 404 ? -15.164 6.494 -7.652 1.00 94.88 404 MET A O 1
ATOM 3259 N N . VAL A 1 405 ? -14.821 6.086 -9.835 1.00 93.56 405 VAL A N 1
ATOM 3260 C CA . VAL A 1 405 ? -13.389 6.400 -9.838 1.00 93.56 405 VAL A CA 1
ATOM 3261 C C . VAL A 1 405 ? -13.154 7.536 -10.825 1.00 93.56 405 VAL A C 1
ATOM 3263 O O . VAL A 1 405 ? -13.452 7.407 -12.013 1.00 93.56 405 VAL A O 1
ATOM 3266 N N . ARG A 1 406 ? -12.619 8.653 -10.338 1.00 95.69 406 ARG A N 1
ATOM 3267 C CA . ARG A 1 406 ? -12.098 9.752 -11.152 1.00 95.69 406 ARG A CA 1
ATOM 3268 C C . ARG A 1 406 ? -10.579 9.698 -11.096 1.00 95.69 406 ARG A C 1
ATOM 3270 O O . ARG A 1 406 ? -10.016 9.701 -10.009 1.00 95.69 406 ARG A O 1
ATOM 3277 N N . ALA A 1 407 ? -9.928 9.691 -12.253 1.00 94.88 407 ALA A N 1
ATOM 3278 C CA . ALA A 1 407 ? -8.480 9.819 -12.352 1.00 94.88 407 ALA A CA 1
ATOM 3279 C C . ALA A 1 407 ? -8.117 11.094 -13.122 1.00 94.88 407 ALA A C 1
ATOM 3281 O O . ALA A 1 407 ? -8.698 11.370 -14.173 1.00 94.88 407 ALA A O 1
ATOM 3282 N N . SER A 1 408 ? -7.155 11.852 -12.608 1.00 94.62 408 SER A N 1
ATOM 3283 C CA . SER A 1 408 ? -6.490 12.957 -13.295 1.00 94.62 408 SER A CA 1
ATOM 3284 C C . SER A 1 408 ? -4.991 12.676 -13.387 1.00 94.62 408 SER A C 1
ATOM 3286 O O . SER A 1 408 ? -4.414 11.983 -12.547 1.00 94.62 408 SER A O 1
ATOM 3288 N N . LEU A 1 409 ? -4.370 13.178 -14.451 1.00 94.50 409 LEU A N 1
ATOM 3289 C CA . LEU A 1 409 ? -2.957 12.991 -14.751 1.00 94.50 409 LEU A CA 1
ATOM 3290 C C . LEU A 1 409 ? -2.406 14.307 -15.297 1.00 94.50 409 LEU A C 1
ATOM 3292 O O . LEU A 1 409 ? -2.801 14.723 -16.386 1.00 94.50 409 LEU A O 1
ATOM 3296 N N . ASP A 1 410 ? -1.502 14.946 -14.555 1.00 93.69 410 ASP A N 1
ATOM 3297 C CA . ASP A 1 410 ? -0.977 16.271 -14.918 1.00 93.69 410 ASP A CA 1
ATOM 3298 C C . ASP A 1 410 ? -0.116 16.232 -16.193 1.00 93.69 410 ASP A C 1
ATOM 3300 O O . ASP A 1 410 ? -0.110 17.179 -16.980 1.00 93.69 410 ASP A O 1
ATOM 3304 N N . GLY A 1 411 ? 0.616 15.134 -16.417 1.00 92.62 411 GLY A N 1
ATOM 3305 C CA . GLY A 1 411 ? 1.406 14.943 -17.632 1.00 92.62 411 GLY A CA 1
ATOM 3306 C C . GLY A 1 411 ? 2.386 13.771 -17.583 1.00 92.62 411 GLY A C 1
ATOM 3307 O O . GLY A 1 411 ? 2.730 13.257 -16.519 1.00 92.62 411 GLY A O 1
ATOM 3308 N N . ILE A 1 412 ? 2.870 13.368 -18.760 1.00 92.88 412 ILE A N 1
ATOM 3309 C CA . ILE A 1 412 ? 3.924 12.358 -18.934 1.00 92.88 412 ILE A CA 1
ATOM 3310 C C . ILE A 1 412 ? 5.027 12.948 -19.823 1.00 92.88 412 ILE A C 1
ATOM 3312 O O . ILE A 1 412 ? 4.753 13.412 -20.927 1.00 92.88 412 ILE A O 1
ATOM 3316 N N . SER A 1 413 ? 6.276 12.910 -19.353 1.00 91.00 413 SER A N 1
ATOM 3317 C CA . SER A 1 413 ? 7.465 13.426 -20.046 1.00 91.00 413 SER A CA 1
ATOM 3318 C C . SER A 1 413 ? 8.627 12.430 -19.942 1.00 91.00 413 SER A C 1
ATOM 3320 O O . SER A 1 413 ? 9.496 12.523 -19.070 1.00 91.00 413 SER A O 1
ATOM 3322 N N . LEU A 1 414 ? 8.611 11.419 -20.814 1.00 88.25 414 LEU A N 1
ATOM 3323 C CA . LEU A 1 414 ? 9.600 10.339 -20.838 1.00 88.25 414 LEU A CA 1
ATOM 3324 C C . LEU A 1 414 ? 10.652 10.584 -21.924 1.00 88.25 414 LEU A C 1
ATOM 3326 O O . LEU A 1 414 ? 10.330 10.628 -23.110 1.00 88.25 414 LEU A O 1
ATOM 3330 N N . ASN A 1 415 ? 11.919 10.678 -21.522 1.00 86.56 415 ASN A N 1
ATOM 3331 C CA . ASN A 1 415 ? 13.050 10.809 -22.436 1.00 86.56 415 ASN A CA 1
ATOM 3332 C C . ASN A 1 415 ? 13.751 9.457 -22.608 1.00 86.56 415 ASN A C 1
ATOM 3334 O O . ASN A 1 415 ? 14.561 9.056 -21.769 1.00 86.56 415 ASN A O 1
ATOM 3338 N N . LEU A 1 416 ? 13.456 8.764 -23.708 1.00 83.75 416 LEU A N 1
ATOM 3339 C CA . LEU A 1 416 ? 14.197 7.568 -24.108 1.00 83.75 416 LEU A CA 1
ATOM 3340 C C . LEU A 1 416 ? 15.512 7.978 -24.773 1.00 83.75 416 LEU A C 1
ATOM 3342 O O . LEU A 1 416 ? 15.510 8.655 -25.801 1.00 83.75 416 LEU A O 1
ATOM 3346 N N . VAL A 1 417 ? 16.638 7.590 -24.173 1.00 81.31 417 VAL A N 1
ATOM 3347 C CA . VAL A 1 417 ? 17.980 7.963 -24.636 1.00 81.31 417 VAL A CA 1
ATOM 3348 C C . VAL A 1 417 ? 18.795 6.708 -24.901 1.00 81.31 417 VAL A C 1
ATOM 3350 O O . VAL A 1 417 ? 19.051 5.922 -23.996 1.00 81.31 417 VAL A O 1
ATOM 3353 N N . GLU A 1 418 ? 19.232 6.555 -26.147 1.00 75.62 418 GLU A N 1
ATOM 3354 C CA . GLU A 1 418 ? 19.971 5.388 -26.623 1.00 75.62 418 GLU A CA 1
ATOM 3355 C C . GLU A 1 418 ? 21.326 5.758 -27.219 1.00 75.62 418 GLU A C 1
ATOM 3357 O O . GLU A 1 418 ? 21.511 6.836 -27.787 1.00 75.62 418 GLU A O 1
ATOM 3362 N N . SER A 1 419 ? 22.268 4.820 -27.134 1.00 65.50 419 SER A N 1
ATOM 3363 C CA . SER A 1 419 ? 23.585 4.916 -27.764 1.00 65.50 419 SER A CA 1
ATOM 3364 C C . SER A 1 419 ? 23.679 3.940 -28.942 1.00 65.50 419 SER A C 1
ATOM 3366 O O . SER A 1 419 ? 23.842 2.742 -28.725 1.00 65.50 419 SER A O 1
ATOM 3368 N N . GLY A 1 420 ? 23.618 4.447 -30.182 1.00 60.00 420 GLY A N 1
ATOM 3369 C CA . GLY A 1 420 ? 23.888 3.657 -31.399 1.00 60.00 420 GLY A CA 1
ATOM 3370 C C . GLY A 1 420 ? 22.671 3.054 -32.121 1.00 60.00 420 GLY A C 1
ATOM 3371 O O . GLY A 1 420 ? 22.773 1.972 -32.694 1.00 60.00 420 GLY A O 1
ATOM 3372 N N . THR A 1 421 ? 21.512 3.717 -32.116 1.00 53.78 421 THR A N 1
ATOM 3373 C CA . THR A 1 421 ? 20.258 3.162 -32.661 1.00 53.78 421 THR A CA 1
ATOM 3374 C C . THR A 1 421 ? 20.202 3.104 -34.199 1.00 53.78 421 THR A C 1
ATOM 3376 O O . THR A 1 421 ? 20.219 4.132 -34.872 1.00 53.78 421 THR A O 1
ATOM 3379 N N . ILE A 1 422 ? 19.999 1.907 -34.767 1.00 52.09 422 ILE A N 1
ATOM 3380 C CA . ILE A 1 422 ? 19.797 1.678 -36.221 1.00 52.09 422 ILE A CA 1
ATOM 3381 C C . ILE A 1 422 ? 18.394 2.108 -36.717 1.00 52.09 422 ILE A C 1
ATOM 3383 O O . ILE A 1 422 ? 18.204 2.430 -37.892 1.00 52.09 422 ILE A O 1
ATOM 3387 N N . LEU A 1 423 ? 17.401 2.156 -35.822 1.00 53.22 423 LEU A N 1
ATOM 3388 C CA . LEU A 1 423 ? 15.975 2.277 -36.168 1.00 53.22 423 LEU A CA 1
ATOM 3389 C C . LEU A 1 423 ? 15.563 3.587 -36.859 1.00 53.22 423 LEU A C 1
ATOM 3391 O O . LEU A 1 423 ? 14.591 3.581 -37.615 1.00 53.22 423 LEU A O 1
ATOM 3395 N N . CYS A 1 424 ? 16.276 4.695 -36.633 1.00 52.97 424 CYS A N 1
ATOM 3396 C CA . CYS A 1 424 ? 15.887 5.990 -37.202 1.00 52.97 424 CYS A CA 1
ATOM 3397 C C . CYS A 1 424 ? 16.059 6.017 -38.734 1.00 52.97 424 CYS A C 1
ATOM 3399 O O . CYS A 1 424 ? 15.189 6.512 -39.447 1.00 52.97 424 CYS A O 1
ATOM 3401 N N . PHE A 1 425 ? 17.126 5.396 -39.252 1.00 52.19 425 PHE A N 1
ATOM 3402 C CA . PHE A 1 425 ? 17.365 5.301 -40.695 1.00 52.19 425 PHE A CA 1
ATOM 3403 C C . PHE A 1 425 ? 16.469 4.260 -41.372 1.00 52.19 425 PHE A C 1
ATOM 3405 O O . PHE A 1 425 ? 15.862 4.571 -42.394 1.00 52.19 425 PHE A O 1
ATOM 3412 N N . GLN A 1 426 ? 16.329 3.053 -40.807 1.00 57.41 426 GLN A N 1
ATOM 3413 C CA . GLN A 1 426 ? 15.485 2.014 -41.413 1.00 57.41 426 GLN A CA 1
ATOM 3414 C C . GLN A 1 426 ? 14.026 2.472 -41.549 1.00 57.41 426 GLN A C 1
ATOM 3416 O O . GLN A 1 426 ? 13.468 2.403 -42.642 1.00 57.41 426 GLN A O 1
ATOM 3421 N N . ARG A 1 427 ? 13.428 3.002 -40.473 1.00 57.28 427 ARG A N 1
ATOM 3422 C CA . ARG A 1 427 ? 12.023 3.432 -40.489 1.00 57.28 427 ARG A CA 1
ATOM 3423 C C . ARG A 1 427 ? 11.798 4.642 -41.397 1.00 57.28 427 ARG A C 1
ATOM 3425 O O . ARG A 1 427 ? 10.776 4.692 -42.075 1.00 57.28 427 ARG A O 1
ATOM 3432 N N . PHE A 1 428 ? 12.753 5.576 -41.457 1.00 63.91 428 PHE A N 1
ATOM 3433 C CA . PHE A 1 428 ? 12.727 6.676 -42.425 1.00 63.91 428 PHE A CA 1
ATOM 3434 C C . PHE A 1 428 ? 12.705 6.135 -43.861 1.00 63.91 428 PHE A C 1
ATOM 3436 O O . PHE A 1 428 ? 11.772 6.434 -44.605 1.00 63.91 428 PHE A O 1
ATOM 3443 N N . PHE A 1 429 ? 13.656 5.271 -44.231 1.00 67.00 429 PHE A N 1
ATOM 3444 C CA . PHE A 1 429 ? 13.713 4.715 -45.581 1.00 67.00 429 PHE A CA 1
ATOM 3445 C C . PHE A 1 429 ? 12.489 3.857 -45.933 1.00 67.00 429 PHE A C 1
ATOM 3447 O O . PHE A 1 429 ? 11.942 4.037 -47.015 1.00 67.00 429 PHE A O 1
ATOM 3454 N N . GLU A 1 430 ? 11.989 2.994 -45.044 1.00 64.06 430 GLU A N 1
ATOM 3455 C CA . GLU A 1 430 ? 10.757 2.222 -45.288 1.00 64.06 430 GLU A CA 1
ATOM 3456 C C . GLU A 1 430 ? 9.537 3.141 -45.490 1.00 64.06 430 GLU A C 1
ATOM 3458 O O . GLU A 1 430 ? 8.763 2.946 -46.431 1.00 64.06 430 GLU A O 1
ATOM 3463 N N . SER A 1 431 ? 9.408 4.194 -44.670 1.00 68.00 431 SER A N 1
ATOM 3464 C CA . SER A 1 431 ? 8.313 5.173 -44.766 1.00 68.00 431 SER A CA 1
ATOM 3465 C C . SER A 1 431 ? 8.361 6.065 -46.011 1.00 68.00 431 SER A C 1
ATOM 3467 O O . SER A 1 431 ? 7.332 6.603 -46.404 1.00 68.00 431 SER A O 1
ATOM 3469 N N . VAL A 1 432 ? 9.531 6.220 -46.639 1.00 69.69 432 VAL A N 1
ATOM 3470 C CA . VAL A 1 432 ? 9.729 7.062 -47.830 1.00 69.69 432 VAL A CA 1
ATOM 3471 C C . VAL A 1 432 ? 9.711 6.227 -49.114 1.00 69.69 432 VAL A C 1
ATOM 3473 O O . VAL A 1 432 ? 9.072 6.605 -50.094 1.00 69.69 432 VAL A O 1
ATOM 3476 N N . VAL A 1 433 ? 10.363 5.062 -49.123 1.00 71.94 433 VAL A N 1
ATOM 3477 C CA . VAL A 1 433 ? 10.487 4.205 -50.314 1.00 71.94 433 VAL A CA 1
ATOM 3478 C C . VAL A 1 433 ? 9.149 3.569 -50.697 1.00 71.94 433 VAL A C 1
ATOM 3480 O O . VAL A 1 433 ? 8.836 3.513 -51.885 1.00 71.94 433 VAL A O 1
ATOM 3483 N N . GLY A 1 434 ? 8.339 3.132 -49.725 1.00 69.94 434 GLY A N 1
ATOM 3484 C CA . GLY A 1 434 ? 7.016 2.553 -49.988 1.00 69.94 434 GLY A CA 1
ATOM 3485 C C . GLY A 1 434 ? 6.092 3.508 -50.762 1.00 69.94 434 GLY A C 1
ATOM 3486 O O . GLY A 1 434 ? 5.707 3.181 -51.888 1.00 69.94 434 GLY A O 1
ATOM 3487 N N . PRO A 1 435 ? 5.801 4.710 -50.226 1.00 76.44 435 PRO A N 1
ATOM 3488 C CA . PRO A 1 435 ? 4.981 5.710 -50.907 1.00 76.44 435 PRO A CA 1
ATOM 3489 C C . PRO A 1 435 ? 5.574 6.221 -52.223 1.00 76.44 435 PRO A C 1
ATOM 3491 O O . PRO A 1 435 ? 4.812 6.521 -53.133 1.00 76.44 435 PRO A O 1
ATOM 3494 N N . LEU A 1 436 ? 6.903 6.289 -52.386 1.00 73.00 436 LEU A N 1
ATOM 3495 C CA . LEU A 1 436 ? 7.510 6.649 -53.678 1.00 73.00 436 LEU A CA 1
ATOM 3496 C C . LEU A 1 436 ? 7.282 5.573 -54.755 1.00 73.00 436 LEU A C 1
ATOM 3498 O O . LEU A 1 436 ? 7.017 5.908 -55.910 1.00 73.00 436 LEU A O 1
ATOM 3502 N N . VAL A 1 437 ? 7.351 4.289 -54.388 1.00 73.44 437 VAL A N 1
ATOM 3503 C CA . VAL A 1 437 ? 7.039 3.165 -55.291 1.00 73.44 437 VAL A CA 1
ATOM 3504 C C . VAL A 1 437 ? 5.546 3.133 -55.640 1.00 73.44 437 VAL A C 1
ATOM 3506 O O . VAL A 1 437 ? 5.194 2.881 -56.792 1.00 73.44 437 VAL A O 1
ATOM 3509 N N . GLU A 1 438 ? 4.669 3.431 -54.680 1.00 75.69 438 GLU A N 1
ATOM 3510 C CA . GLU A 1 438 ? 3.223 3.531 -54.908 1.00 75.69 438 GLU A CA 1
ATOM 3511 C C . GLU A 1 438 ? 2.849 4.755 -55.758 1.00 75.69 438 GLU A C 1
ATOM 3513 O O . GLU A 1 438 ? 2.076 4.638 -56.706 1.00 75.69 438 GLU A O 1
ATOM 3518 N N . LEU A 1 439 ? 3.457 5.917 -55.508 1.00 76.56 439 LEU A N 1
ATOM 3519 C CA . LEU A 1 439 ? 3.312 7.119 -56.334 1.00 76.56 439 LEU A CA 1
ATOM 3520 C C . LEU A 1 439 ? 3.724 6.843 -57.787 1.00 76.56 439 LEU A C 1
ATOM 3522 O O . LEU A 1 439 ? 3.031 7.255 -58.718 1.00 76.56 439 LEU A O 1
ATOM 3526 N N . PHE A 1 440 ? 4.820 6.107 -57.989 1.00 74.38 440 PHE A N 1
ATOM 3527 C CA . PHE A 1 440 ? 5.274 5.692 -59.313 1.00 74.38 440 PHE A CA 1
ATOM 3528 C C . PHE A 1 440 ? 4.290 4.732 -60.016 1.00 74.38 440 PHE A C 1
ATOM 3530 O O . PHE A 1 440 ? 4.089 4.853 -61.229 1.00 74.38 440 PHE A O 1
ATOM 3537 N N . SER A 1 441 ? 3.661 3.802 -59.286 1.00 72.81 441 SER A N 1
ATOM 3538 C CA . SER A 1 441 ? 2.733 2.818 -59.864 1.00 72.81 441 SER A CA 1
ATOM 3539 C C . SER A 1 441 ? 1.323 3.366 -60.124 1.00 72.81 441 SER A C 1
ATOM 3541 O O . SER A 1 441 ? 0.690 2.952 -61.094 1.00 72.81 441 SER A O 1
ATOM 3543 N N . THR A 1 442 ? 0.844 4.303 -59.300 1.00 76.69 442 THR A N 1
ATOM 3544 C CA . THR A 1 442 ? -0.532 4.844 -59.340 1.00 76.69 442 THR A CA 1
ATOM 3545 C C . THR A 1 442 ? -0.694 6.093 -60.204 1.00 76.69 442 THR A C 1
ATOM 3547 O O . THR A 1 442 ? -1.752 6.304 -60.798 1.00 76.69 442 THR A O 1
ATOM 3550 N N . THR A 1 443 ? 0.339 6.932 -60.299 1.00 74.25 443 THR A N 1
ATOM 3551 C CA . THR A 1 443 ? 0.292 8.161 -61.105 1.00 74.25 443 THR A CA 1
ATOM 3552 C C . THR A 1 443 ? 0.273 7.827 -62.601 1.00 74.25 443 THR A C 1
ATOM 3554 O O . THR A 1 443 ? 0.815 6.807 -63.017 1.00 74.25 443 THR A O 1
ATOM 3557 N N . ASN A 1 444 ? -0.296 8.696 -63.442 1.00 67.94 444 ASN A N 1
ATOM 3558 C CA . ASN A 1 444 ? -0.195 8.596 -64.911 1.00 67.94 444 ASN A CA 1
ATOM 3559 C C . ASN A 1 444 ? 0.597 9.745 -65.564 1.00 67.94 444 ASN A C 1
ATOM 3561 O O . ASN A 1 444 ? 0.953 9.643 -66.734 1.00 67.94 444 ASN A O 1
ATOM 3565 N N . ASP A 1 445 ? 0.933 10.801 -64.817 1.00 73.75 445 ASP A N 1
ATOM 3566 C CA . ASP A 1 445 ? 1.823 11.865 -65.287 1.00 73.75 445 ASP A CA 1
ATOM 3567 C C . ASP A 1 445 ? 3.282 11.385 -65.412 1.00 73.75 445 ASP A C 1
ATOM 3569 O O . ASP A 1 445 ? 3.888 10.863 -64.470 1.00 73.75 445 ASP A O 1
ATOM 3573 N N . ILE A 1 446 ? 3.854 11.616 -66.593 1.00 65.44 446 ILE A N 1
ATOM 3574 C CA . ILE A 1 446 ? 5.222 11.256 -66.971 1.00 65.44 446 ILE A CA 1
ATOM 3575 C C . ILE A 1 446 ? 6.244 12.051 -66.145 1.00 65.44 446 ILE A C 1
ATOM 3577 O O . ILE A 1 446 ? 7.265 11.488 -65.740 1.00 65.44 446 ILE A O 1
ATOM 3581 N N . LYS A 1 447 ? 5.971 13.330 -65.839 1.00 65.50 447 LYS A N 1
ATOM 3582 C CA . LYS A 1 447 ? 6.898 14.170 -65.061 1.00 65.50 447 LYS A CA 1
ATOM 3583 C C . LYS A 1 447 ? 7.017 13.653 -63.632 1.00 65.50 447 LYS A C 1
ATOM 3585 O O . LYS A 1 447 ? 8.123 13.336 -63.196 1.00 65.50 447 LYS A O 1
ATOM 3590 N N . THR A 1 448 ? 5.891 13.450 -62.953 1.00 69.06 448 THR A N 1
ATOM 3591 C CA . THR A 1 448 ? 5.865 12.912 -61.584 1.00 69.06 448 THR A CA 1
ATOM 3592 C C . THR A 1 448 ? 6.512 11.521 -61.491 1.00 69.06 448 THR A C 1
ATOM 3594 O O . THR A 1 448 ? 7.299 11.283 -60.573 1.00 69.06 448 THR A O 1
ATOM 3597 N N . LYS A 1 449 ? 6.291 10.624 -62.473 1.00 68.69 449 LYS A N 1
ATOM 3598 C CA . LYS A 1 449 ? 7.004 9.328 -62.534 1.00 68.69 449 LYS A CA 1
ATOM 3599 C C . LYS A 1 449 ? 8.517 9.488 -62.635 1.00 68.69 449 LYS A C 1
ATOM 3601 O O . LYS A 1 449 ? 9.239 8.790 -61.927 1.00 68.69 449 LYS A O 1
ATOM 3606 N N . SER A 1 450 ? 8.999 10.397 -63.484 1.00 63.88 450 SER A N 1
ATOM 3607 C CA . SER A 1 450 ? 10.438 10.638 -63.633 1.00 63.88 450 SER A CA 1
ATOM 3608 C C . SER A 1 450 ? 11.067 11.157 -62.332 1.00 63.88 450 SER A C 1
ATOM 3610 O O . SER A 1 450 ? 12.081 10.622 -61.891 1.00 63.88 450 SER A O 1
ATOM 3612 N N . CYS A 1 451 ? 10.420 12.100 -61.637 1.00 68.12 451 CYS A N 1
ATOM 3613 C CA . CYS A 1 451 ? 10.895 12.606 -60.348 1.00 68.12 451 CYS A CA 1
ATOM 3614 C C . CYS A 1 451 ? 10.892 11.525 -59.252 1.00 68.12 451 CYS A C 1
ATOM 3616 O O . CYS A 1 451 ? 11.856 11.433 -58.493 1.00 68.12 451 CYS A O 1
ATOM 3618 N N . ALA A 1 452 ? 9.860 10.674 -59.193 1.00 68.88 452 ALA A N 1
ATOM 3619 C CA . ALA A 1 452 ? 9.807 9.553 -58.251 1.00 68.88 452 ALA A CA 1
ATOM 3620 C C . ALA A 1 452 ? 10.940 8.539 -58.499 1.00 68.88 452 ALA A C 1
ATOM 3622 O O . ALA A 1 452 ? 11.585 8.094 -57.551 1.00 68.88 452 ALA A O 1
ATOM 3623 N N . LEU A 1 453 ? 11.247 8.231 -59.766 1.00 69.19 453 LEU A N 1
ATOM 3624 C CA . LEU A 1 453 ? 12.378 7.372 -60.134 1.00 69.19 453 LEU A CA 1
ATOM 3625 C C . LEU A 1 453 ? 13.729 7.971 -59.717 1.00 69.19 453 LEU A C 1
ATOM 3627 O O . LEU A 1 453 ? 14.555 7.254 -59.158 1.00 69.19 453 LEU A O 1
ATOM 3631 N N . VAL A 1 454 ? 13.946 9.275 -59.921 1.00 68.56 454 VAL A N 1
ATOM 3632 C CA . VAL A 1 454 ? 15.170 9.983 -59.490 1.00 68.56 454 VAL A CA 1
ATOM 3633 C C . VAL A 1 454 ? 15.309 9.970 -57.958 1.00 68.56 454 VAL A C 1
ATOM 3635 O O . VAL A 1 454 ? 16.402 9.737 -57.432 1.00 68.56 454 VAL A O 1
ATOM 3638 N N . ALA A 1 455 ? 14.206 10.162 -57.226 1.00 68.94 455 ALA A N 1
ATOM 3639 C CA . ALA A 1 455 ? 14.186 10.100 -55.765 1.00 68.94 455 ALA A CA 1
ATOM 3640 C C . ALA A 1 455 ? 14.517 8.687 -55.248 1.00 68.94 455 ALA A C 1
ATOM 3642 O O . ALA A 1 455 ? 15.363 8.531 -54.372 1.00 68.94 455 ALA A O 1
ATOM 3643 N N . ILE A 1 456 ? 13.932 7.639 -55.838 1.00 72.94 456 ILE A N 1
ATOM 3644 C CA . ILE A 1 456 ? 14.262 6.249 -55.484 1.00 72.94 456 ILE A CA 1
ATOM 3645 C C . ILE A 1 456 ? 15.735 5.958 -55.817 1.00 72.94 456 ILE A C 1
ATOM 3647 O O . ILE A 1 456 ? 16.476 5.482 -54.958 1.00 72.94 456 ILE A O 1
ATOM 3651 N N . ALA A 1 457 ? 16.195 6.312 -57.022 1.00 69.06 457 ALA A N 1
ATOM 3652 C CA . ALA A 1 457 ? 17.559 6.060 -57.493 1.00 69.06 457 ALA A CA 1
ATOM 3653 C C . ALA A 1 457 ? 18.657 6.742 -56.656 1.00 69.06 457 ALA A C 1
ATOM 3655 O O . ALA A 1 457 ? 19.777 6.234 -56.596 1.00 69.06 457 ALA A O 1
ATOM 3656 N N . SER A 1 458 ? 18.358 7.868 -56.003 1.00 67.25 458 SER A N 1
ATOM 3657 C CA . SER A 1 458 ? 19.298 8.579 -55.120 1.00 67.25 458 SER A CA 1
ATOM 3658 C C . SER A 1 458 ? 19.294 8.068 -53.671 1.00 67.25 458 SER A C 1
ATOM 3660 O O . SER A 1 458 ? 20.312 8.188 -52.990 1.00 67.25 458 SER A O 1
ATOM 3662 N N . LEU A 1 459 ? 18.207 7.439 -53.210 1.00 71.06 459 LEU A N 1
ATOM 3663 C CA . LEU A 1 459 ? 18.122 6.801 -51.886 1.00 71.06 459 LEU A CA 1
ATOM 3664 C C . LEU A 1 459 ? 18.724 5.379 -51.864 1.00 71.06 459 LEU A C 1
ATOM 3666 O O . LEU A 1 459 ? 19.229 4.940 -50.831 1.00 71.06 459 LEU A O 1
ATOM 3670 N N . LEU A 1 460 ? 18.722 4.678 -53.005 1.00 69.56 460 LEU A N 1
ATOM 3671 C CA . LEU A 1 460 ? 19.249 3.312 -53.179 1.00 69.56 460 LEU A CA 1
ATOM 3672 C C . LEU A 1 460 ? 20.644 3.029 -52.583 1.00 69.56 460 LEU A C 1
ATOM 3674 O O . LEU A 1 460 ? 20.792 1.956 -51.998 1.00 69.56 460 LEU A O 1
ATOM 3678 N N . PRO A 1 461 ? 21.669 3.898 -52.707 1.00 68.06 461 PRO A N 1
ATOM 3679 C CA . PRO A 1 461 ? 23.008 3.602 -52.183 1.00 68.06 461 PRO A CA 1
ATOM 3680 C C . PRO A 1 461 ? 23.109 3.640 -50.651 1.00 68.06 461 PRO A C 1
ATOM 3682 O O . PRO A 1 461 ? 24.069 3.117 -50.093 1.00 68.06 461 PRO A O 1
ATOM 3685 N N . TRP A 1 462 ? 22.139 4.266 -49.975 1.00 68.00 462 TRP A N 1
ATOM 3686 C CA . TRP A 1 462 ? 22.147 4.509 -48.525 1.00 68.00 462 TRP A CA 1
ATOM 3687 C C . TRP A 1 462 ? 21.251 3.537 -47.740 1.00 68.00 462 TRP A C 1
ATOM 3689 O O . TRP A 1 462 ? 21.217 3.567 -46.510 1.00 68.00 462 TRP A O 1
ATOM 3699 N N . LEU A 1 463 ? 20.525 2.669 -48.447 1.00 67.62 463 LEU A N 1
ATOM 3700 C CA . LEU A 1 463 ? 19.639 1.657 -47.880 1.00 67.62 463 LEU A CA 1
ATOM 3701 C C . LEU A 1 463 ? 20.436 0.467 -47.307 1.00 67.62 463 LEU A C 1
ATOM 3703 O O . LEU A 1 463 ? 21.247 -0.124 -48.025 1.00 67.62 463 LEU A O 1
ATOM 3707 N N . PRO A 1 464 ? 20.172 0.028 -46.059 1.00 65.31 464 PRO A N 1
ATOM 3708 C CA . PRO A 1 464 ? 20.756 -1.200 -45.528 1.00 65.31 464 PRO A CA 1
ATOM 3709 C C . PRO A 1 464 ? 20.382 -2.417 -46.387 1.00 65.31 464 PRO A C 1
ATOM 3711 O O . PRO A 1 464 ? 19.212 -2.599 -46.734 1.00 65.31 464 PRO A O 1
ATOM 3714 N N . HIS A 1 465 ? 21.346 -3.302 -46.667 1.00 65.31 465 HIS A N 1
ATOM 3715 C CA . HIS A 1 465 ? 21.141 -4.481 -47.526 1.00 65.31 465 HIS A CA 1
ATOM 3716 C C . HIS A 1 465 ? 19.972 -5.385 -47.087 1.00 65.31 465 HIS A C 1
ATOM 3718 O O . HIS A 1 465 ? 19.336 -6.011 -47.931 1.00 65.31 465 HIS A O 1
ATOM 3724 N N . ILE A 1 466 ? 19.649 -5.429 -45.789 1.00 65.88 466 ILE A N 1
ATOM 3725 C CA . ILE A 1 466 ? 18.505 -6.182 -45.242 1.00 65.88 466 ILE A CA 1
ATOM 3726 C C . ILE A 1 466 ? 17.172 -5.624 -45.774 1.00 65.88 466 ILE A C 1
ATOM 3728 O O . ILE A 1 466 ? 16.351 -6.381 -46.291 1.00 65.88 466 ILE A O 1
ATOM 3732 N N . VAL A 1 467 ? 16.986 -4.300 -45.721 1.00 66.50 467 VAL A N 1
ATOM 3733 C CA . VAL A 1 467 ? 15.787 -3.602 -46.228 1.00 66.50 467 VAL A CA 1
ATOM 3734 C C . VAL A 1 467 ? 15.703 -3.735 -47.749 1.00 66.50 467 VAL A C 1
ATOM 3736 O O . VAL A 1 467 ? 14.649 -4.025 -48.314 1.00 66.50 467 VAL A O 1
ATOM 3739 N N . LEU A 1 468 ? 16.845 -3.577 -48.420 1.00 67.81 468 LEU A N 1
ATOM 3740 C CA . LEU A 1 468 ? 16.941 -3.646 -49.872 1.00 67.81 468 LEU A CA 1
ATOM 3741 C C . LEU A 1 468 ? 16.579 -5.047 -50.408 1.00 67.81 468 LEU A C 1
ATOM 3743 O O . LEU A 1 468 ? 15.827 -5.152 -51.375 1.00 67.81 468 LEU A O 1
ATOM 3747 N N . ASN A 1 469 ? 17.026 -6.114 -49.733 1.00 67.44 469 ASN A N 1
ATOM 3748 C CA . ASN A 1 469 ? 16.638 -7.495 -50.038 1.00 67.44 469 ASN A CA 1
ATOM 3749 C C . ASN A 1 469 ? 15.161 -7.785 -49.715 1.00 67.44 469 ASN A C 1
ATOM 3751 O O . ASN A 1 469 ? 14.511 -8.495 -50.478 1.00 67.44 469 ASN A O 1
ATOM 3755 N N . ALA A 1 470 ? 14.601 -7.217 -48.641 1.00 67.06 470 ALA A N 1
ATOM 3756 C CA . ALA A 1 470 ? 13.184 -7.393 -48.301 1.00 67.06 470 ALA A CA 1
ATOM 3757 C C . ALA A 1 470 ? 12.238 -6.789 -49.361 1.00 67.06 470 ALA A C 1
ATOM 3759 O O . ALA A 1 470 ? 11.193 -7.363 -49.670 1.00 67.06 470 ALA A O 1
ATOM 3760 N N . HIS A 1 471 ? 12.618 -5.659 -49.966 1.00 68.94 471 HIS A N 1
ATOM 3761 C CA . HIS A 1 471 ? 11.803 -4.959 -50.967 1.00 68.94 471 HIS A CA 1
ATOM 3762 C C . HIS A 1 471 ? 12.188 -5.245 -52.428 1.00 68.94 471 HIS A C 1
ATOM 3764 O O . HIS A 1 471 ? 11.546 -4.716 -53.340 1.00 68.94 471 HIS A O 1
ATOM 3770 N N . ILE A 1 472 ? 13.177 -6.109 -52.681 1.00 72.19 472 ILE A N 1
ATOM 3771 C CA . ILE A 1 472 ? 13.770 -6.314 -54.013 1.00 72.19 472 ILE A CA 1
ATOM 3772 C C . ILE A 1 472 ? 12.749 -6.692 -55.098 1.00 72.19 472 ILE A C 1
ATOM 3774 O O . ILE A 1 472 ? 12.826 -6.171 -56.204 1.00 72.19 472 ILE A O 1
ATOM 3778 N N . GLN A 1 473 ? 11.734 -7.506 -54.783 1.00 70.19 473 GLN A N 1
ATOM 3779 C CA . GLN A 1 473 ? 10.697 -7.906 -55.750 1.00 70.19 473 GLN A CA 1
ATOM 3780 C C . GLN A 1 473 ? 9.776 -6.748 -56.177 1.00 70.19 473 GLN A C 1
ATOM 3782 O O . GLN A 1 473 ? 9.222 -6.782 -57.272 1.00 70.19 473 GLN A O 1
ATOM 3787 N N . LYS A 1 474 ? 9.609 -5.722 -55.329 1.00 70.81 474 LYS A N 1
ATOM 3788 C CA . LYS A 1 474 ? 8.813 -4.519 -55.637 1.00 70.81 474 LYS A CA 1
ATOM 3789 C C . LYS A 1 474 ? 9.666 -3.418 -56.264 1.00 70.81 474 LYS A C 1
ATOM 3791 O O . LYS A 1 474 ? 9.178 -2.681 -57.113 1.00 70.81 474 LYS A O 1
ATOM 3796 N N . LEU A 1 475 ? 10.933 -3.318 -55.860 1.00 71.31 475 LEU A N 1
ATOM 3797 C CA . LEU A 1 475 ? 11.873 -2.332 -56.384 1.00 71.31 475 LEU A CA 1
ATOM 3798 C C . LEU A 1 475 ? 12.382 -2.703 -57.779 1.00 71.31 475 LEU A C 1
ATOM 3800 O O . LEU A 1 475 ? 12.430 -1.833 -58.639 1.00 71.31 475 LEU A O 1
ATOM 3804 N N . LEU A 1 476 ? 12.719 -3.969 -58.044 1.00 72.38 476 LEU A N 1
ATOM 3805 C CA . LEU A 1 476 ? 13.376 -4.382 -59.291 1.00 72.38 476 LEU A CA 1
ATOM 3806 C C . LEU A 1 476 ? 12.628 -3.944 -60.575 1.00 72.38 476 LEU A C 1
ATOM 3808 O O . LEU A 1 476 ? 13.294 -3.393 -61.451 1.00 72.38 476 LEU A O 1
ATOM 3812 N N . PRO A 1 477 ? 11.286 -4.048 -60.699 1.00 71.56 477 PRO A N 1
ATOM 3813 C CA . PRO A 1 477 ? 10.558 -3.504 -61.854 1.00 71.56 477 PRO A CA 1
ATOM 3814 C C . PRO A 1 477 ? 10.655 -1.973 -61.989 1.00 71.56 477 PRO A C 1
ATOM 3816 O O . PRO A 1 477 ? 10.726 -1.448 -63.098 1.00 71.56 477 PRO A O 1
ATOM 3819 N N . VAL A 1 478 ? 10.696 -1.251 -60.866 1.00 71.62 478 VAL A N 1
ATOM 3820 C CA . VAL A 1 478 ? 10.825 0.216 -60.822 1.00 71.62 478 VAL A CA 1
ATOM 3821 C C . VAL A 1 478 ? 12.240 0.645 -61.221 1.00 71.62 478 VAL A C 1
ATOM 3823 O O . VAL A 1 478 ? 12.405 1.564 -62.020 1.00 71.62 478 VAL A O 1
ATOM 3826 N N . LEU A 1 479 ? 13.264 -0.069 -60.742 1.00 70.38 479 LEU A N 1
ATOM 3827 C CA . LEU A 1 479 ? 14.661 0.153 -61.128 1.00 70.38 479 LEU A CA 1
ATOM 3828 C C . LEU A 1 479 ? 14.886 -0.129 -62.618 1.00 70.38 479 LEU A C 1
ATOM 3830 O O . LEU A 1 479 ? 15.568 0.639 -63.291 1.00 70.38 479 LEU A O 1
ATOM 3834 N N . LEU A 1 480 ? 14.257 -1.182 -63.148 1.00 69.69 480 LEU A N 1
ATOM 3835 C CA . LEU A 1 480 ? 14.261 -1.500 -64.576 1.00 69.69 480 LEU A CA 1
ATOM 3836 C C . LEU A 1 480 ? 13.631 -0.383 -65.422 1.00 69.69 480 LEU A C 1
ATOM 3838 O O . LEU A 1 480 ? 14.209 -0.003 -66.440 1.00 69.69 480 LEU A O 1
ATOM 3842 N N . GLN A 1 481 ? 12.514 0.212 -64.985 1.00 69.56 481 GLN A N 1
ATOM 3843 C CA . GLN A 1 481 ? 11.955 1.385 -65.668 1.00 69.56 481 GLN A CA 1
ATOM 3844 C C . GLN A 1 481 ? 12.887 2.609 -65.574 1.00 69.56 481 GLN A C 1
ATOM 3846 O O . GLN A 1 481 ? 13.022 3.351 -66.546 1.00 69.56 481 GLN A O 1
ATOM 3851 N N . GLY A 1 482 ? 13.567 2.799 -64.437 1.00 65.12 482 GLY A N 1
ATOM 3852 C CA . GLY A 1 482 ? 14.542 3.876 -64.232 1.00 65.12 482 GLY A CA 1
ATOM 3853 C C . GLY A 1 482 ? 15.715 3.854 -65.218 1.00 65.12 482 GLY A C 1
ATOM 3854 O O . GLY A 1 482 ? 16.200 4.912 -65.615 1.00 65.12 482 GLY A O 1
ATOM 3855 N N . LEU A 1 483 ? 16.128 2.668 -65.680 1.00 65.62 483 LEU A N 1
ATOM 3856 C CA . LEU A 1 483 ? 17.141 2.519 -66.734 1.00 65.62 483 LEU A CA 1
ATOM 3857 C C . LEU A 1 483 ? 16.624 2.970 -68.117 1.00 65.62 483 LEU A C 1
ATOM 3859 O O . LEU A 1 483 ? 17.395 3.503 -68.922 1.00 65.62 483 LEU A O 1
ATOM 3863 N N . TYR A 1 484 ? 15.323 2.807 -68.380 1.00 60.88 484 TYR A N 1
ATOM 3864 C CA . TYR A 1 484 ? 14.668 3.198 -69.634 1.00 60.88 484 TYR A CA 1
ATOM 3865 C C . TYR A 1 484 ? 14.432 4.716 -69.730 1.00 60.88 484 TYR A C 1
ATOM 3867 O O . TYR A 1 484 ? 14.724 5.334 -70.757 1.00 60.88 484 TYR A O 1
ATOM 3875 N N . THR A 1 485 ? 13.936 5.352 -68.664 1.00 58.03 485 THR A N 1
ATOM 3876 C CA . THR A 1 485 ? 13.556 6.778 -68.663 1.00 58.03 485 THR A CA 1
ATOM 3877 C C . THR A 1 485 ? 14.754 7.719 -68.537 1.00 58.03 485 THR A C 1
ATOM 3879 O O . THR A 1 485 ? 14.995 8.305 -67.481 1.00 58.03 485 THR A O 1
ATOM 3882 N N . SER A 1 486 ? 15.523 7.887 -69.614 1.00 52.50 486 SER A N 1
ATOM 3883 C CA . SER A 1 486 ? 16.547 8.949 -69.681 1.00 52.50 486 SER A CA 1
ATOM 3884 C C . SER A 1 486 ? 16.737 9.585 -71.064 1.00 52.50 486 SER A C 1
ATOM 3886 O O . SER A 1 486 ? 17.596 10.451 -71.215 1.00 52.50 486 SER A O 1
ATOM 3888 N N . ASP A 1 487 ? 15.882 9.259 -72.040 1.00 47.19 487 ASP A N 1
ATOM 3889 C CA . ASP A 1 487 ? 15.675 10.080 -73.243 1.00 47.19 487 ASP A CA 1
ATOM 3890 C C . ASP A 1 487 ? 14.847 11.335 -72.889 1.00 47.19 487 ASP A C 1
ATOM 3892 O O . ASP A 1 487 ? 13.746 11.550 -73.397 1.00 47.19 487 ASP A O 1
ATOM 3896 N N . PHE A 1 488 ? 15.372 12.194 -72.008 1.00 48.12 488 PHE A N 1
ATOM 3897 C CA . PHE A 1 488 ? 14.753 13.495 -71.712 1.00 48.12 488 PHE A CA 1
ATOM 3898 C C . PHE A 1 488 ? 14.683 14.398 -72.962 1.00 48.12 488 PHE A C 1
ATOM 3900 O O . PHE A 1 488 ? 13.810 15.255 -73.059 1.00 48.12 488 PHE A O 1
ATOM 3907 N N . SER A 1 489 ? 15.516 14.130 -73.975 1.00 40.69 489 SER A N 1
ATOM 3908 C CA . SER A 1 489 ? 15.449 14.744 -75.308 1.00 40.69 489 SER A CA 1
ATOM 3909 C C . SER A 1 489 ? 14.136 14.480 -76.061 1.00 40.69 489 SER A C 1
ATOM 3911 O O . SER A 1 489 ? 13.751 15.292 -76.894 1.00 40.69 489 SER A O 1
ATOM 3913 N N . LYS A 1 490 ? 13.395 13.400 -75.764 1.00 39.56 490 LYS A N 1
ATOM 3914 C CA . LYS A 1 490 ? 12.102 13.100 -76.419 1.00 39.56 490 LYS A CA 1
ATOM 3915 C C . LYS A 1 490 ? 10.895 13.799 -75.788 1.00 39.56 490 LYS A C 1
ATOM 3917 O O . LYS A 1 490 ? 9.779 13.634 -76.269 1.00 39.56 490 LYS A O 1
ATOM 3922 N N . ILE A 1 491 ? 11.102 14.608 -74.749 1.00 44.47 491 ILE A N 1
ATOM 3923 C CA . ILE A 1 491 ? 10.067 15.496 -74.192 1.00 44.47 491 ILE A CA 1
ATOM 3924 C C . ILE A 1 491 ? 10.097 16.872 -74.912 1.00 44.47 491 ILE A C 1
ATOM 3926 O O . ILE A 1 491 ? 9.203 17.696 -74.739 1.00 44.47 491 ILE A O 1
ATOM 3930 N N . GLY A 1 492 ? 11.085 17.092 -75.794 1.00 36.47 492 GLY A N 1
ATOM 3931 C CA . GLY A 1 492 ? 11.343 18.338 -76.526 1.00 36.47 492 GLY A CA 1
ATOM 3932 C C . GLY A 1 492 ? 10.485 18.633 -77.765 1.00 36.47 492 GLY A C 1
ATOM 3933 O O . GLY A 1 492 ? 10.686 19.685 -78.362 1.00 36.47 492 GLY A O 1
ATOM 3934 N N . GLU A 1 493 ? 9.511 17.792 -78.139 1.00 35.94 493 GLU A N 1
ATOM 3935 C CA . GLU A 1 493 ? 8.552 18.101 -79.226 1.00 35.94 493 GLU A CA 1
ATOM 3936 C C . GLU A 1 493 ? 7.070 18.100 -78.800 1.00 35.94 493 GLU A C 1
ATOM 3938 O O . GLU A 1 493 ? 6.170 17.919 -79.614 1.00 35.94 493 GLU A O 1
ATOM 3943 N N . VAL A 1 494 ? 6.793 18.468 -77.541 1.00 40.53 494 VAL A N 1
ATOM 3944 C CA . VAL A 1 494 ? 5.717 19.445 -77.273 1.00 40.53 494 VAL A CA 1
ATOM 3945 C C . VAL A 1 494 ? 6.248 20.547 -76.349 1.00 40.53 494 VAL A C 1
ATOM 3947 O O . VAL A 1 494 ? 6.122 20.502 -75.128 1.00 40.53 494 VAL A O 1
ATOM 3950 N N . SER A 1 495 ? 6.795 21.572 -77.003 1.00 35.16 495 SER A N 1
ATOM 3951 C CA . SER A 1 495 ? 6.950 22.952 -76.524 1.00 35.16 495 SER A CA 1
ATOM 3952 C C . SER A 1 495 ? 8.075 23.316 -75.524 1.00 35.16 495 SER A C 1
ATOM 3954 O O . SER A 1 495 ? 7.842 23.492 -74.333 1.00 35.16 495 SER A O 1
ATOM 3956 N N . ILE A 1 496 ? 9.214 23.718 -76.117 1.00 39.91 496 ILE A N 1
ATOM 3957 C CA . ILE A 1 496 ? 9.988 24.952 -75.807 1.00 39.91 496 ILE A CA 1
ATOM 3958 C C . ILE A 1 496 ? 11.080 24.887 -74.690 1.00 39.91 496 ILE A C 1
ATOM 3960 O O . ILE A 1 496 ? 10.815 25.037 -73.502 1.00 39.91 496 ILE A O 1
ATOM 3964 N N . ASN A 1 497 ? 12.350 24.876 -75.143 1.00 38.34 497 ASN A N 1
ATOM 3965 C CA . ASN A 1 497 ? 13.552 25.528 -74.559 1.00 38.34 497 ASN A CA 1
ATOM 3966 C C . ASN A 1 497 ? 14.275 24.996 -73.282 1.00 38.34 497 ASN A C 1
ATOM 3968 O O . ASN A 1 497 ? 14.724 25.825 -72.489 1.00 38.34 497 ASN A O 1
ATOM 3972 N N . LEU A 1 498 ? 14.528 23.686 -73.082 1.00 37.44 498 LEU A N 1
ATOM 3973 C CA . LEU A 1 498 ? 15.361 23.229 -71.928 1.00 37.44 498 LEU A CA 1
ATOM 3974 C C . LEU A 1 498 ? 16.391 22.085 -72.136 1.00 37.44 498 LEU A C 1
ATOM 3976 O O . LEU A 1 498 ? 16.988 21.602 -71.175 1.00 37.44 498 LEU A O 1
ATOM 3980 N N . GLU A 1 499 ? 16.718 21.712 -73.373 1.00 34.12 499 GLU A N 1
ATOM 3981 C CA . GLU A 1 499 ? 17.439 20.461 -73.713 1.00 34.12 499 GLU A CA 1
ATOM 3982 C C . GLU A 1 499 ? 18.845 20.229 -73.105 1.00 34.12 499 GLU A C 1
ATOM 3984 O O . GLU A 1 499 ? 19.355 19.110 -73.157 1.00 34.12 499 GLU A O 1
ATOM 3989 N N . ARG A 1 500 ? 19.522 21.244 -72.546 1.00 39.25 500 ARG A N 1
ATOM 3990 C CA . ARG A 1 500 ? 20.930 21.113 -72.101 1.00 39.25 500 ARG A CA 1
ATOM 3991 C C . ARG A 1 500 ? 21.135 20.655 -70.656 1.00 39.25 500 ARG A C 1
ATOM 3993 O O . ARG A 1 500 ? 22.245 20.225 -70.342 1.00 39.25 500 ARG A O 1
ATOM 4000 N N . HIS A 1 501 ? 20.133 20.761 -69.782 1.00 41.50 501 HIS A N 1
ATOM 4001 C CA . HIS A 1 501 ? 20.321 20.477 -68.350 1.00 41.50 501 HIS A CA 1
ATOM 4002 C C . HIS A 1 501 ? 19.883 19.056 -67.952 1.00 41.50 501 HIS A C 1
ATOM 4004 O O . HIS A 1 501 ? 20.564 18.402 -67.157 1.00 41.50 501 HIS A O 1
ATOM 4010 N N . ASP A 1 502 ? 18.812 18.543 -68.561 1.00 41.72 502 ASP A N 1
ATOM 4011 C CA . ASP A 1 502 ? 18.209 17.250 -68.196 1.00 41.72 502 ASP A CA 1
ATOM 4012 C C . ASP A 1 502 ? 19.086 16.045 -68.580 1.00 41.72 502 ASP A C 1
ATOM 4014 O O . ASP A 1 502 ? 19.153 15.047 -67.857 1.00 41.72 502 ASP A O 1
ATOM 4018 N N . ALA A 1 503 ? 19.847 16.162 -69.675 1.00 47.66 503 ALA A N 1
ATOM 4019 C CA . ALA A 1 503 ? 20.727 15.103 -70.175 1.00 47.66 503 ALA A CA 1
ATOM 4020 C C . ALA A 1 503 ? 21.810 14.665 -69.165 1.00 47.66 503 ALA A C 1
ATOM 4022 O O . ALA A 1 503 ? 22.265 13.522 -69.205 1.00 47.66 503 ALA A O 1
ATOM 4023 N N . ARG A 1 504 ? 22.228 15.552 -68.247 1.00 50.12 504 ARG A N 1
ATOM 4024 C CA . ARG A 1 504 ? 23.266 15.234 -67.251 1.00 50.12 504 ARG A CA 1
ATOM 4025 C C . ARG A 1 504 ? 22.685 14.436 -66.075 1.00 50.12 504 ARG A C 1
ATOM 4027 O O . ARG A 1 504 ? 23.233 13.390 -65.725 1.00 50.12 504 ARG A O 1
ATOM 4034 N N . CYS A 1 505 ? 21.521 14.848 -65.566 1.00 50.59 505 CYS A N 1
ATOM 4035 C CA . CYS A 1 505 ? 20.794 14.174 -64.480 1.00 50.59 505 CYS A CA 1
ATOM 4036 C C . CYS A 1 505 ? 20.388 12.728 -64.843 1.00 50.59 505 CYS A C 1
ATOM 4038 O O . CYS A 1 505 ? 20.512 11.809 -64.027 1.00 50.59 505 CYS A O 1
ATOM 4040 N N . GLY A 1 506 ? 20.000 12.490 -66.103 1.00 57.16 506 GLY A N 1
ATOM 4041 C CA . GLY A 1 506 ? 19.700 11.145 -66.611 1.00 57.16 506 GLY A CA 1
ATOM 4042 C C . GLY A 1 506 ? 20.891 10.170 -66.614 1.00 57.16 506 GLY A C 1
ATOM 4043 O O . GLY A 1 506 ? 20.691 8.958 -66.631 1.00 57.16 506 GLY A O 1
ATOM 4044 N N . SER A 1 507 ? 22.135 10.661 -66.574 1.00 60.12 507 SER A N 1
ATOM 4045 C CA . SER A 1 507 ? 23.333 9.803 -66.587 1.00 60.12 507 SER A CA 1
ATOM 4046 C C . SER A 1 507 ? 23.783 9.351 -65.190 1.00 60.12 507 SER A C 1
ATOM 4048 O O . SER A 1 507 ? 24.179 8.199 -65.007 1.00 60.12 507 SER A O 1
ATOM 4050 N N . GLU A 1 508 ? 23.655 10.219 -64.185 1.00 63.38 508 GLU A N 1
ATOM 4051 C CA . GLU A 1 508 ? 24.022 9.926 -62.790 1.00 63.38 508 GLU A CA 1
ATOM 4052 C C . GLU A 1 508 ? 23.031 8.949 -62.140 1.00 63.38 508 GLU A C 1
ATOM 4054 O O . GLU A 1 508 ? 23.419 8.032 -61.415 1.00 63.38 508 GLU A O 1
ATOM 4059 N N . THR A 1 509 ? 21.747 9.080 -62.476 1.00 64.06 509 THR A N 1
ATOM 4060 C CA . THR A 1 509 ? 20.671 8.186 -62.020 1.00 64.06 509 THR A CA 1
ATOM 4061 C C . THR A 1 509 ? 20.804 6.770 -62.583 1.00 64.06 509 THR A C 1
ATOM 4063 O O . THR A 1 509 ? 20.650 5.803 -61.831 1.00 64.06 509 THR A O 1
ATOM 4066 N N . ARG A 1 510 ? 21.197 6.627 -63.860 1.00 69.31 510 ARG A N 1
ATOM 4067 C CA . ARG A 1 510 ? 21.610 5.339 -64.454 1.00 69.31 510 ARG A CA 1
ATOM 4068 C C . ARG A 1 510 ? 22.779 4.719 -63.688 1.00 69.31 510 ARG A C 1
ATOM 4070 O O . ARG A 1 510 ? 22.710 3.546 -63.331 1.00 69.31 510 ARG A O 1
ATOM 4077 N N . LEU A 1 511 ? 23.824 5.495 -63.393 1.00 70.94 511 LEU A N 1
ATOM 4078 C CA . LEU A 1 511 ? 25.010 4.995 -62.690 1.00 70.94 511 LEU A CA 1
ATOM 4079 C C . LEU A 1 511 ? 24.703 4.551 -61.249 1.00 70.94 511 LEU A C 1
ATOM 4081 O O . LEU A 1 511 ? 25.161 3.483 -60.841 1.00 70.94 511 LEU A O 1
ATOM 4085 N N . SER A 1 512 ? 23.900 5.319 -60.502 1.00 69.00 512 SER A N 1
ATOM 4086 C CA . SER A 1 512 ? 23.445 4.944 -59.153 1.00 69.00 512 SER A CA 1
ATOM 4087 C C . SER A 1 512 ? 22.639 3.641 -59.183 1.00 69.00 512 SER A C 1
ATOM 4089 O O . SER A 1 512 ? 22.964 2.679 -58.485 1.00 69.00 512 SER A O 1
ATOM 4091 N N . THR A 1 513 ? 21.654 3.561 -60.086 1.00 72.88 513 THR A 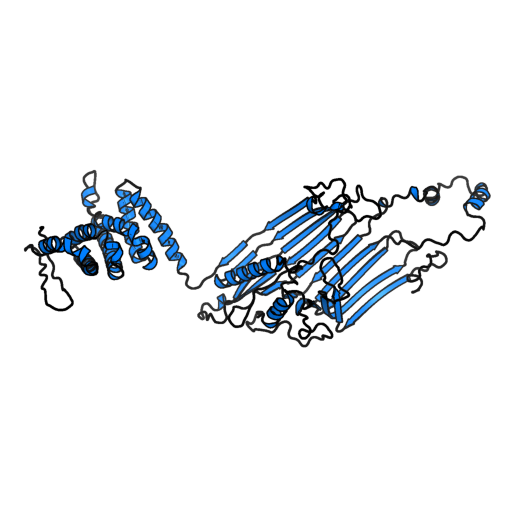N 1
ATOM 4092 C CA . THR A 1 513 ? 20.783 2.387 -60.241 1.00 72.88 513 THR A CA 1
ATOM 4093 C C . THR A 1 513 ? 21.576 1.134 -60.620 1.00 72.88 513 THR A C 1
ATOM 4095 O O . THR A 1 513 ? 21.398 0.094 -59.991 1.00 72.88 513 THR A O 1
ATOM 4098 N N . LEU A 1 514 ? 22.499 1.225 -61.587 1.00 73.31 514 LEU A N 1
ATOM 4099 C CA . LEU A 1 514 ? 23.360 0.101 -61.980 1.00 73.31 514 LEU A CA 1
ATOM 4100 C C . LEU A 1 514 ? 24.346 -0.304 -60.877 1.00 73.31 514 LEU A C 1
ATOM 4102 O O . LEU A 1 514 ? 24.631 -1.488 -60.727 1.00 73.31 514 LEU A O 1
ATOM 4106 N N . THR A 1 515 ? 24.851 0.640 -60.080 1.00 74.00 515 THR A N 1
ATOM 4107 C CA . THR A 1 515 ? 25.780 0.328 -58.980 1.00 74.00 515 THR A CA 1
ATOM 4108 C C . THR A 1 515 ? 25.076 -0.436 -57.857 1.00 74.00 515 THR A C 1
ATOM 4110 O O . THR A 1 515 ? 25.613 -1.431 -57.365 1.00 74.00 515 THR A O 1
ATOM 4113 N N . THR A 1 516 ? 23.853 -0.038 -57.491 1.00 71.25 516 THR A N 1
ATOM 4114 C CA . THR A 1 516 ? 23.048 -0.778 -56.506 1.00 71.25 516 THR A CA 1
ATOM 4115 C C . THR A 1 516 ? 22.506 -2.096 -57.069 1.00 71.25 516 THR A C 1
ATOM 4117 O O . THR A 1 516 ? 22.444 -3.089 -56.348 1.00 71.25 516 THR A O 1
ATOM 4120 N N . LEU A 1 517 ? 22.179 -2.162 -58.364 1.00 74.81 517 LEU A N 1
ATOM 4121 C CA . LEU A 1 517 ? 21.795 -3.416 -59.019 1.00 74.81 517 LEU A CA 1
ATOM 4122 C C . LEU A 1 517 ? 22.963 -4.419 -59.044 1.00 74.81 517 LEU A C 1
ATOM 4124 O O . LEU A 1 517 ? 22.773 -5.580 -58.692 1.00 74.81 517 LEU A O 1
ATOM 4128 N N . ALA A 1 518 ? 24.180 -3.975 -59.374 1.00 71.94 518 ALA A N 1
ATOM 4129 C CA . ALA A 1 518 ? 25.376 -4.817 -59.360 1.00 71.94 518 ALA A CA 1
ATOM 4130 C C . ALA A 1 518 ? 25.700 -5.350 -57.952 1.00 71.94 518 ALA A C 1
ATOM 4132 O O . ALA A 1 518 ? 26.037 -6.526 -57.803 1.00 71.94 518 ALA A O 1
ATOM 4133 N N . SER A 1 519 ? 25.578 -4.517 -56.909 1.00 69.62 519 SER A N 1
ATOM 4134 C CA . SER A 1 519 ? 25.841 -4.948 -55.528 1.00 69.62 519 SER A CA 1
ATOM 4135 C C . SER A 1 519 ? 24.790 -5.936 -55.010 1.00 69.62 519 SER A C 1
ATOM 4137 O O . SER A 1 519 ? 25.156 -6.898 -54.334 1.00 69.62 519 SER A O 1
ATOM 4139 N N . LEU A 1 520 ? 23.519 -5.764 -55.391 1.00 70.94 520 LEU A N 1
ATOM 4140 C CA . LEU A 1 520 ? 22.439 -6.713 -55.112 1.00 70.94 520 LEU A CA 1
ATOM 4141 C C . LEU A 1 520 ? 22.642 -8.061 -55.807 1.00 70.94 520 LEU A C 1
ATOM 4143 O O . LEU A 1 520 ? 22.675 -9.095 -55.140 1.00 70.94 520 LEU A O 1
ATOM 4147 N N . LEU A 1 521 ? 22.820 -8.057 -57.132 1.00 70.81 521 LEU A N 1
ATOM 4148 C CA . LEU A 1 521 ? 22.968 -9.282 -57.927 1.00 70.81 521 LEU A CA 1
ATOM 4149 C C . LEU A 1 521 ? 24.191 -10.103 -57.495 1.00 70.81 521 LEU A C 1
ATOM 4151 O O . LEU A 1 521 ? 24.138 -11.328 -57.500 1.00 70.81 521 LEU A O 1
ATOM 4155 N N . LYS A 1 522 ? 25.271 -9.437 -57.066 1.00 72.94 522 LYS A N 1
ATOM 4156 C CA . LYS A 1 522 ? 26.484 -10.086 -56.552 1.00 72.94 522 LYS A CA 1
ATOM 4157 C C . LYS A 1 522 ? 26.300 -10.747 -55.176 1.00 72.94 522 LYS A C 1
ATOM 4159 O O . LYS A 1 522 ? 27.080 -11.634 -54.839 1.00 72.94 522 LYS A O 1
ATOM 4164 N N . GLN A 1 523 ? 25.314 -10.323 -54.379 1.00 69.50 523 GLN A N 1
ATOM 4165 C CA . GLN A 1 523 ? 25.003 -10.922 -53.072 1.00 69.50 523 GLN A CA 1
ATOM 4166 C C . GLN A 1 523 ? 23.911 -11.996 -53.164 1.00 69.50 523 GLN A C 1
ATOM 4168 O O . GLN A 1 523 ? 24.042 -13.050 -52.547 1.00 69.50 523 GLN A O 1
ATOM 4173 N N . ASN A 1 524 ? 22.835 -11.744 -53.917 1.00 68.88 524 ASN A N 1
ATOM 4174 C CA . ASN A 1 524 ? 21.752 -12.703 -54.123 1.00 68.88 524 ASN A CA 1
ATOM 4175 C C . ASN A 1 524 ? 21.041 -12.461 -55.465 1.00 68.88 524 ASN A C 1
ATOM 4177 O O . ASN A 1 524 ? 20.165 -11.604 -55.575 1.00 68.88 524 ASN A O 1
ATOM 4181 N N . ALA A 1 525 ? 21.379 -13.260 -56.478 1.00 66.81 525 ALA A N 1
ATOM 4182 C CA . ALA A 1 525 ? 20.779 -13.157 -57.806 1.00 66.81 525 ALA A CA 1
ATOM 4183 C C . ALA A 1 525 ? 19.353 -13.742 -57.905 1.00 66.81 525 ALA A C 1
ATOM 4185 O O . ALA A 1 525 ? 18.629 -13.389 -58.833 1.00 66.81 525 ALA A O 1
ATOM 4186 N N . SER A 1 526 ? 18.906 -14.592 -56.967 1.00 68.31 526 SER A N 1
ATOM 4187 C CA . SER A 1 526 ? 17.627 -15.330 -57.086 1.00 68.31 526 SER A CA 1
ATOM 4188 C C . SER A 1 526 ? 16.371 -14.482 -57.392 1.00 68.31 526 SER A C 1
ATOM 4190 O O . SER A 1 526 ? 15.518 -14.954 -58.143 1.00 68.31 526 SER A O 1
ATOM 4192 N N . PRO A 1 527 ? 16.217 -13.217 -56.940 1.00 67.81 527 PRO A N 1
ATOM 4193 C CA . PRO A 1 527 ? 15.039 -12.415 -57.288 1.00 67.81 527 PRO A CA 1
ATOM 4194 C C . PRO A 1 527 ? 15.032 -11.921 -58.744 1.00 67.81 527 PRO A C 1
ATOM 4196 O O . PRO A 1 527 ? 13.975 -11.572 -59.269 1.00 67.81 527 PRO A O 1
ATOM 4199 N N . ALA A 1 528 ? 16.193 -11.901 -59.406 1.00 65.69 528 ALA A N 1
ATOM 4200 C CA . ALA A 1 528 ? 16.344 -11.492 -60.801 1.00 65.69 528 ALA A CA 1
ATOM 4201 C C . ALA A 1 528 ? 15.944 -12.586 -61.803 1.00 65.69 528 ALA A C 1
ATOM 4203 O O . ALA A 1 528 ? 15.696 -12.286 -62.971 1.00 65.69 528 ALA A O 1
ATOM 4204 N N . GLU A 1 529 ? 15.808 -13.835 -61.349 1.00 70.50 529 GLU A N 1
ATOM 4205 C CA . GLU A 1 529 ? 15.422 -14.993 -62.162 1.00 70.50 529 GLU A CA 1
ATOM 4206 C C . GLU A 1 529 ? 14.130 -14.728 -62.959 1.00 70.50 529 GLU A C 1
ATOM 4208 O O . GLU A 1 529 ? 14.077 -14.907 -64.175 1.00 70.50 529 GLU A O 1
ATOM 4213 N N . ARG A 1 530 ? 13.112 -14.158 -62.297 1.00 73.12 530 ARG A N 1
ATOM 4214 C CA . ARG A 1 530 ? 11.815 -13.804 -62.906 1.00 73.12 530 ARG A CA 1
ATOM 4215 C C . ARG A 1 530 ? 11.850 -12.608 -63.866 1.00 73.12 530 ARG A C 1
ATOM 4217 O O . ARG A 1 530 ? 10.886 -12.402 -64.596 1.00 73.12 530 ARG A O 1
ATOM 4224 N N . HIS A 1 531 ? 12.932 -11.832 -63.872 1.00 72.81 531 HIS A N 1
ATOM 4225 C CA . HIS A 1 531 ? 13.095 -10.620 -64.686 1.00 72.81 531 HIS A CA 1
ATOM 4226 C C . HIS A 1 531 ? 14.299 -10.705 -65.638 1.00 72.81 531 HIS A C 1
ATOM 4228 O O . HIS A 1 531 ? 14.721 -9.690 -66.189 1.00 72.81 531 HIS A O 1
ATOM 4234 N N . THR A 1 532 ? 14.863 -11.903 -65.835 1.00 70.62 532 THR A N 1
ATOM 4235 C CA . THR A 1 532 ? 16.121 -12.098 -66.575 1.00 70.62 532 THR A CA 1
ATOM 4236 C C . THR A 1 532 ? 16.013 -11.673 -68.044 1.00 70.62 532 THR A C 1
ATOM 4238 O O . THR A 1 532 ? 16.925 -11.013 -68.532 1.00 70.62 532 THR A O 1
ATOM 4241 N N . SER A 1 533 ? 14.881 -11.930 -68.716 1.00 69.00 533 SER A N 1
ATOM 4242 C CA . SER A 1 533 ? 14.607 -11.416 -70.072 1.00 69.00 533 SER A CA 1
ATOM 4243 C C . SER A 1 533 ? 14.738 -9.894 -70.132 1.00 69.00 533 SER A C 1
ATOM 4245 O O . SER A 1 533 ? 15.544 -9.357 -70.881 1.00 69.00 533 SER A O 1
ATOM 4247 N N . THR A 1 534 ? 13.988 -9.199 -69.279 1.00 73.12 534 THR A N 1
ATOM 4248 C CA . THR A 1 534 ? 13.936 -7.737 -69.198 1.00 73.12 534 THR A CA 1
ATOM 4249 C C . THR A 1 534 ? 15.289 -7.129 -68.823 1.00 73.12 534 THR A C 1
ATOM 4251 O O . THR A 1 534 ? 15.707 -6.138 -69.418 1.00 73.12 534 THR A O 1
ATOM 4254 N N . LEU A 1 535 ? 16.001 -7.736 -67.868 1.00 71.81 535 LEU A N 1
ATOM 4255 C CA . LEU A 1 535 ? 17.345 -7.323 -67.461 1.00 71.81 535 LEU A CA 1
ATOM 4256 C C . LEU A 1 535 ? 18.341 -7.427 -68.619 1.00 71.81 535 LEU A C 1
ATOM 4258 O O . LEU A 1 535 ? 19.047 -6.459 -68.885 1.00 71.81 535 LEU A O 1
ATOM 4262 N N . ILE A 1 536 ? 18.377 -8.553 -69.334 1.00 71.50 536 ILE A N 1
ATOM 4263 C CA . ILE A 1 536 ? 19.280 -8.737 -70.478 1.00 71.50 536 ILE A CA 1
ATOM 4264 C C . ILE A 1 536 ? 18.907 -7.763 -71.605 1.00 71.50 536 ILE A C 1
ATOM 4266 O O . ILE A 1 536 ? 19.775 -7.028 -72.075 1.00 71.50 536 ILE A O 1
ATOM 4270 N N . SER A 1 537 ? 17.623 -7.648 -71.965 1.00 68.19 537 SER A N 1
ATOM 4271 C CA . SER A 1 537 ? 17.156 -6.720 -73.007 1.00 68.19 537 SER A CA 1
ATOM 4272 C C . SER A 1 537 ? 17.491 -5.245 -72.737 1.00 68.19 537 SER A C 1
ATOM 4274 O O . SER A 1 537 ? 17.634 -4.488 -73.693 1.00 68.19 537 SER A O 1
ATOM 4276 N N . PHE A 1 538 ? 17.633 -4.820 -71.474 1.00 71.62 538 PHE A N 1
ATOM 4277 C CA . PHE A 1 538 ? 18.009 -3.440 -71.128 1.00 71.62 538 PHE A CA 1
ATOM 4278 C C . PHE A 1 538 ? 19.504 -3.243 -70.850 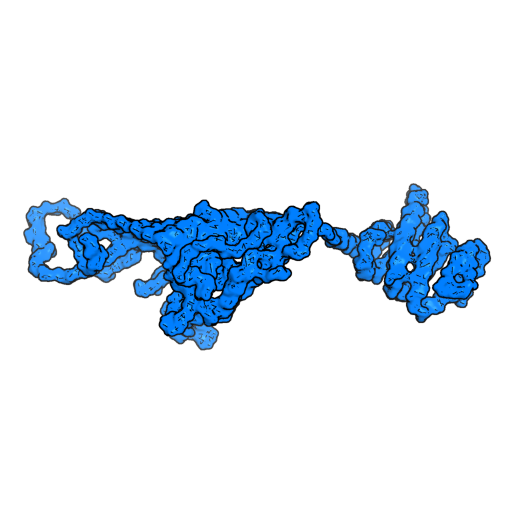1.00 71.62 538 PHE A C 1
ATOM 4280 O O . PHE A 1 538 ? 20.054 -2.199 -71.205 1.00 71.62 538 PHE A O 1
ATOM 4287 N N . LEU A 1 539 ? 20.188 -4.220 -70.251 1.00 70.56 539 LEU A N 1
ATOM 4288 C CA . LEU A 1 539 ? 21.626 -4.129 -69.986 1.00 70.56 539 LEU A CA 1
ATOM 4289 C C . LEU A 1 539 ? 22.448 -4.248 -71.274 1.00 70.56 539 LEU A C 1
ATOM 4291 O O . LEU A 1 539 ? 23.449 -3.547 -71.411 1.00 70.56 539 LEU A O 1
ATOM 4295 N N . MET A 1 540 ? 22.016 -5.070 -72.237 1.00 68.88 540 MET A N 1
ATOM 4296 C CA . MET A 1 540 ? 22.744 -5.269 -73.493 1.00 68.88 540 MET A CA 1
ATOM 4297 C C . MET A 1 540 ? 22.889 -3.957 -74.297 1.00 68.88 540 MET A C 1
ATOM 4299 O O . MET A 1 540 ? 24.035 -3.574 -74.543 1.00 68.88 540 MET A O 1
ATOM 4303 N N . PRO A 1 541 ? 21.830 -3.172 -74.602 1.00 67.19 541 PRO A N 1
ATOM 4304 C CA . PRO A 1 541 ? 21.981 -1.863 -75.248 1.00 67.19 541 PRO A CA 1
ATOM 4305 C C . PRO A 1 541 ? 22.862 -0.877 -74.468 1.00 67.19 541 PRO A C 1
ATOM 4307 O O . PRO A 1 541 ? 23.633 -0.140 -75.081 1.00 67.19 541 PRO A O 1
ATOM 4310 N N . LEU A 1 542 ? 22.797 -0.891 -73.128 1.00 65.81 542 LEU A N 1
ATOM 4311 C CA . LEU A 1 542 ? 23.598 -0.021 -72.255 1.00 65.81 542 LEU A CA 1
ATOM 4312 C C . LEU A 1 542 ? 25.092 -0.373 -72.234 1.00 65.81 542 LEU A C 1
ATOM 4314 O O . LEU A 1 542 ? 25.901 0.505 -71.934 1.00 65.81 542 LEU A O 1
ATOM 4318 N N . THR A 1 543 ? 25.481 -1.603 -72.590 1.00 64.81 543 THR A N 1
ATOM 4319 C CA . THR A 1 543 ? 26.884 -1.862 -72.949 1.00 64.81 543 THR A CA 1
ATOM 4320 C C . THR A 1 543 ? 27.219 -1.124 -74.245 1.00 64.81 543 THR A C 1
ATOM 4322 O O . THR A 1 543 ? 28.170 -0.350 -74.311 1.00 64.81 543 THR A O 1
ATOM 4325 N N . THR A 1 544 ? 26.382 -1.271 -75.265 1.00 58.41 544 THR A N 1
ATOM 4326 C CA . THR A 1 544 ? 26.722 -0.830 -76.617 1.00 58.41 544 THR A CA 1
ATOM 4327 C C . THR A 1 544 ? 26.612 0.680 -76.854 1.00 58.41 544 THR A C 1
ATOM 4329 O O . THR A 1 544 ? 27.161 1.182 -77.831 1.00 58.41 544 THR A O 1
ATOM 4332 N N . TYR A 1 545 ? 25.915 1.428 -75.990 1.00 52.41 545 TYR A N 1
ATOM 4333 C CA . TYR A 1 545 ? 25.620 2.836 -76.254 1.00 52.41 545 TYR A CA 1
ATOM 4334 C C . TYR A 1 545 ? 25.529 3.712 -74.992 1.00 52.41 545 TYR A C 1
ATOM 4336 O O . TYR A 1 545 ? 24.461 3.868 -74.397 1.00 52.41 545 TYR A O 1
ATOM 4344 N N . HIS A 1 546 ? 26.633 4.377 -74.624 1.00 52.53 546 HIS A N 1
ATOM 4345 C CA . HIS A 1 546 ? 26.566 5.624 -73.849 1.00 52.53 546 HIS A CA 1
ATOM 4346 C C . HIS A 1 546 ? 27.845 6.483 -73.963 1.00 52.53 546 HIS A C 1
ATOM 4348 O O . HIS A 1 546 ? 28.941 5.928 -73.937 1.00 52.53 546 HIS A O 1
ATOM 4354 N N . PRO A 1 547 ? 27.758 7.832 -73.963 1.00 49.69 547 PRO A N 1
ATOM 4355 C CA . PRO A 1 547 ? 28.924 8.736 -73.913 1.00 49.69 547 PRO A CA 1
ATOM 4356 C C . PRO A 1 547 ? 29.757 8.693 -72.610 1.00 49.69 547 PRO A C 1
ATOM 4358 O O . PRO A 1 547 ? 30.674 9.493 -72.446 1.00 49.69 547 PRO A O 1
ATOM 4361 N N . LEU A 1 548 ? 29.448 7.797 -71.664 1.00 54.41 548 LEU A N 1
ATOM 4362 C CA . LEU A 1 548 ? 30.142 7.651 -70.379 1.00 54.41 548 LEU A CA 1
ATOM 4363 C C . LEU A 1 548 ? 30.561 6.192 -70.177 1.00 54.41 548 LEU A C 1
ATOM 4365 O O . LEU A 1 548 ? 29.732 5.333 -69.874 1.00 54.41 548 LEU A O 1
ATOM 4369 N N . GLN A 1 549 ? 31.864 5.934 -70.298 1.00 60.34 549 GLN A N 1
ATOM 4370 C CA . GLN A 1 549 ? 32.471 4.596 -70.247 1.00 60.34 549 GLN A CA 1
ATOM 4371 C C . GLN A 1 549 ? 32.165 3.830 -68.940 1.00 60.34 549 GLN A C 1
ATOM 4373 O O . GLN A 1 549 ? 32.091 2.604 -68.931 1.00 60.34 549 GLN A O 1
ATOM 4378 N N . THR A 1 550 ? 31.922 4.546 -67.836 1.00 63.72 550 THR A N 1
ATOM 4379 C CA . THR A 1 550 ? 31.575 3.978 -66.521 1.00 63.72 550 THR A CA 1
ATOM 4380 C C . THR A 1 550 ? 30.218 3.270 -66.489 1.00 63.72 550 THR A C 1
ATOM 4382 O O . THR A 1 550 ? 30.079 2.265 -65.793 1.00 63.72 550 THR A O 1
ATOM 4385 N N . VAL A 1 551 ? 29.229 3.753 -67.250 1.00 66.31 551 VAL A N 1
ATOM 4386 C CA . VAL A 1 551 ? 27.884 3.149 -67.321 1.00 66.31 551 VAL A CA 1
ATOM 4387 C C . VAL A 1 551 ? 27.959 1.778 -67.991 1.00 66.31 551 VAL A C 1
ATOM 4389 O O . VAL A 1 551 ? 27.425 0.803 -67.465 1.00 66.31 551 VAL A O 1
ATOM 4392 N N . GLY A 1 552 ? 28.711 1.689 -69.089 1.00 65.81 552 GLY A N 1
ATOM 4393 C CA . GLY A 1 552 ? 28.971 0.446 -69.807 1.00 65.81 552 GLY A CA 1
ATOM 4394 C C . GLY A 1 552 ? 29.678 -0.619 -68.963 1.00 65.81 552 GLY A C 1
ATOM 4395 O O . GLY A 1 552 ? 29.272 -1.780 -68.947 1.00 65.81 552 GLY A O 1
ATOM 4396 N N . VAL A 1 553 ? 30.679 -0.215 -68.169 1.00 70.81 553 VAL A N 1
ATOM 4397 C CA . VAL A 1 553 ? 31.361 -1.114 -67.219 1.00 70.81 553 VAL A CA 1
ATOM 4398 C C . VAL A 1 553 ? 30.406 -1.616 -66.130 1.00 70.81 553 VAL A C 1
ATOM 4400 O O . VAL A 1 553 ? 30.406 -2.809 -65.836 1.00 70.81 553 VAL A O 1
ATOM 4403 N N . LYS A 1 554 ? 29.540 -0.764 -65.562 1.00 70.81 554 LYS A N 1
ATOM 4404 C CA . LYS A 1 554 ? 28.549 -1.218 -64.567 1.00 70.81 554 LYS A CA 1
ATOM 4405 C C . LYS A 1 554 ? 27.438 -2.087 -65.163 1.00 70.81 554 LYS A C 1
ATOM 4407 O O . LYS A 1 554 ? 26.971 -2.999 -64.483 1.00 70.81 554 LYS A O 1
ATOM 4412 N N . ALA A 1 555 ? 27.069 -1.884 -66.428 1.00 69.50 555 ALA A N 1
ATOM 4413 C CA . ALA A 1 555 ? 26.185 -2.801 -67.147 1.00 69.50 555 ALA A CA 1
ATOM 4414 C C . ALA A 1 555 ? 26.840 -4.185 -67.345 1.00 69.50 555 ALA A C 1
ATOM 4416 O O . ALA A 1 555 ? 26.198 -5.202 -67.080 1.00 69.50 555 ALA A O 1
ATOM 4417 N N . LEU A 1 556 ? 28.131 -4.236 -67.705 1.00 71.56 556 LEU A N 1
ATOM 4418 C CA . LEU A 1 556 ? 28.903 -5.487 -67.766 1.00 71.56 556 LEU A CA 1
ATOM 4419 C C . LEU A 1 556 ? 29.047 -6.167 -66.395 1.00 71.56 556 LEU A C 1
ATOM 4421 O O . LEU A 1 556 ? 28.915 -7.384 -66.321 1.00 71.56 556 LEU A O 1
ATOM 4425 N N . GLU A 1 557 ? 29.265 -5.421 -65.306 1.00 74.12 557 GLU A N 1
ATOM 4426 C CA . GLU A 1 557 ? 29.276 -5.988 -63.946 1.00 74.12 557 GLU A CA 1
ATOM 4427 C C . GLU A 1 557 ? 27.925 -6.626 -63.577 1.00 74.12 557 GLU A C 1
ATOM 4429 O O . GLU A 1 557 ? 27.903 -7.708 -62.988 1.00 74.12 557 GLU A O 1
ATOM 4434 N N . CYS A 1 558 ? 26.800 -6.008 -63.962 1.00 74.50 558 CYS A N 1
ATOM 4435 C CA . CYS A 1 558 ? 25.469 -6.593 -63.774 1.00 74.50 558 CYS A CA 1
ATOM 4436 C C . CYS A 1 558 ? 25.291 -7.878 -64.599 1.00 74.50 558 CYS A C 1
ATOM 4438 O O . CYS A 1 558 ? 24.827 -8.884 -64.065 1.00 74.50 558 CYS A O 1
ATOM 4440 N N . LEU A 1 559 ? 25.692 -7.876 -65.876 1.00 72.31 559 LEU A N 1
ATOM 4441 C CA . LEU A 1 559 ? 25.636 -9.062 -66.741 1.00 72.31 559 LEU A CA 1
ATOM 4442 C C . LEU A 1 559 ? 26.525 -10.199 -66.210 1.00 72.31 559 LEU A C 1
ATOM 4444 O O . LEU A 1 559 ? 26.087 -11.345 -66.170 1.00 72.31 559 LEU A O 1
ATOM 4448 N N . ALA A 1 560 ? 27.730 -9.890 -65.725 1.00 71.25 560 ALA A N 1
ATOM 4449 C CA . ALA A 1 560 ? 28.621 -10.862 -65.093 1.00 71.25 560 ALA A CA 1
ATOM 4450 C C . ALA A 1 560 ? 28.031 -11.433 -63.790 1.00 71.25 560 ALA A C 1
ATOM 4452 O O . ALA A 1 560 ? 28.173 -12.625 -63.526 1.00 71.25 560 ALA A O 1
ATOM 4453 N N . ALA A 1 561 ? 27.323 -10.620 -62.997 1.00 72.81 561 ALA A N 1
ATOM 4454 C CA . ALA A 1 561 ? 26.611 -11.100 -61.815 1.00 72.81 561 ALA A CA 1
ATOM 4455 C C . ALA A 1 561 ? 25.428 -12.023 -62.176 1.00 72.81 561 ALA A C 1
ATOM 4457 O O . ALA A 1 561 ? 25.200 -13.011 -61.479 1.00 72.81 561 ALA A O 1
ATOM 4458 N N . LEU A 1 562 ? 24.725 -11.781 -63.291 1.00 71.62 562 LEU A N 1
ATOM 4459 C CA . LEU A 1 562 ? 23.651 -12.666 -63.773 1.00 71.62 562 LEU A CA 1
ATOM 4460 C C . LEU A 1 562 ? 24.147 -14.059 -64.198 1.00 71.62 562 LEU A C 1
ATOM 4462 O O . LEU A 1 562 ? 23.362 -15.002 -64.161 1.00 71.62 562 LEU A O 1
ATOM 4466 N N . VAL A 1 563 ? 25.439 -14.238 -64.507 1.00 70.44 563 VAL A N 1
ATOM 4467 C CA . VAL A 1 563 ? 26.035 -15.567 -64.776 1.00 70.44 563 VAL A CA 1
ATOM 4468 C C . VAL A 1 563 ? 25.992 -16.488 -63.541 1.00 70.44 563 VAL A C 1
ATOM 4470 O O . VAL A 1 563 ? 26.125 -17.701 -63.673 1.00 70.44 563 VAL A O 1
ATOM 4473 N N . THR A 1 564 ? 25.754 -15.944 -62.340 1.00 70.31 564 THR A N 1
ATOM 4474 C CA . THR A 1 564 ? 25.573 -16.736 -61.107 1.00 70.31 564 THR A CA 1
ATOM 4475 C C . THR A 1 564 ? 24.186 -17.385 -60.971 1.00 70.31 564 THR A C 1
ATOM 4477 O O . THR A 1 564 ? 23.978 -18.177 -60.051 1.00 70.31 564 THR A O 1
ATOM 4480 N N . LEU A 1 565 ? 23.238 -17.083 -61.868 1.00 71.50 565 LEU A N 1
ATOM 4481 C CA . LEU A 1 565 ? 21.913 -17.712 -61.897 1.00 71.50 565 LEU A CA 1
ATOM 4482 C C . LEU A 1 565 ? 21.966 -19.186 -62.354 1.00 71.50 565 LEU A C 1
ATOM 4484 O O . LEU A 1 565 ? 22.921 -19.606 -63.013 1.00 71.50 565 LEU A O 1
ATOM 4488 N N . PRO A 1 566 ? 20.923 -19.989 -62.062 1.00 73.56 566 PRO A N 1
ATOM 4489 C CA . PRO A 1 566 ? 20.819 -21.356 -62.563 1.00 73.56 566 PRO A CA 1
ATOM 4490 C C . PRO A 1 566 ? 20.929 -21.431 -64.093 1.00 73.56 566 PRO A C 1
ATOM 4492 O O . PRO A 1 566 ? 20.288 -20.675 -64.825 1.00 73.56 566 PRO A O 1
ATOM 4495 N N . VAL A 1 567 ? 21.705 -22.402 -64.587 1.00 65.69 567 VAL A N 1
ATOM 4496 C CA . VAL A 1 567 ? 22.012 -22.576 -66.022 1.00 65.69 567 VAL A CA 1
ATOM 4497 C C . VAL A 1 567 ? 20.748 -22.705 -66.888 1.00 65.69 567 VAL A C 1
ATOM 4499 O O . VAL A 1 567 ? 20.735 -22.242 -68.027 1.00 65.69 567 VAL A O 1
ATOM 4502 N N . SER A 1 568 ? 19.666 -23.262 -66.335 1.00 66.56 568 SER A N 1
ATOM 4503 C CA . SER A 1 568 ? 18.337 -23.366 -66.957 1.00 66.56 568 SER A CA 1
ATOM 4504 C C . SER A 1 568 ? 17.712 -22.022 -67.353 1.00 66.56 568 SER A C 1
ATOM 4506 O O . SER A 1 568 ? 16.912 -21.982 -68.283 1.00 66.56 568 SER A O 1
ATOM 4508 N N . VAL A 1 569 ? 18.070 -20.935 -66.666 1.00 68.62 569 VAL A N 1
ATOM 4509 C CA . VAL A 1 569 ? 17.484 -19.594 -66.835 1.00 68.62 569 VAL A CA 1
ATOM 4510 C C . VAL A 1 569 ? 18.309 -18.743 -67.801 1.00 68.62 569 VAL A C 1
ATOM 4512 O O . VAL A 1 569 ? 17.762 -17.911 -68.518 1.00 68.62 569 VAL A O 1
ATOM 4515 N N . ILE A 1 570 ? 19.624 -18.978 -67.855 1.00 66.75 570 ILE A N 1
ATOM 4516 C CA . ILE A 1 570 ? 20.564 -18.256 -68.727 1.00 66.75 570 ILE A CA 1
ATOM 4517 C C . ILE A 1 570 ? 20.589 -18.859 -70.141 1.00 66.75 570 ILE A C 1
ATOM 4519 O O . ILE A 1 570 ? 20.710 -18.125 -71.122 1.00 66.75 570 ILE A O 1
ATOM 4523 N N . LEU A 1 571 ? 20.454 -20.189 -70.256 1.00 67.31 571 LEU A N 1
ATOM 4524 C CA . LEU A 1 571 ? 20.503 -20.941 -71.521 1.00 67.31 571 LEU A CA 1
ATOM 4525 C C . LEU A 1 571 ? 19.715 -20.315 -72.694 1.00 67.31 571 LEU A C 1
ATOM 4527 O O . LEU A 1 571 ? 20.293 -20.256 -73.781 1.00 67.31 571 LEU A O 1
ATOM 4531 N N . PRO A 1 572 ? 18.468 -19.826 -72.516 1.00 69.19 572 PRO A N 1
ATOM 4532 C CA . PRO A 1 572 ? 17.679 -19.235 -73.602 1.00 69.19 572 PRO A CA 1
ATOM 4533 C C . PRO A 1 572 ? 18.310 -17.994 -74.250 1.00 69.19 572 PRO A C 1
ATOM 4535 O O . PRO A 1 572 ? 18.178 -17.803 -75.452 1.00 69.19 572 PRO A O 1
ATOM 4538 N N . TYR A 1 573 ? 19.034 -17.174 -73.481 1.00 65.94 573 TYR A N 1
ATOM 4539 C CA . TYR A 1 573 ? 19.579 -15.883 -73.937 1.00 65.94 573 TYR A CA 1
ATOM 4540 C C . TYR A 1 573 ? 21.012 -15.989 -74.473 1.00 65.94 573 TYR A C 1
ATOM 4542 O O . TYR A 1 573 ? 21.627 -14.986 -74.853 1.00 65.94 573 TYR A O 1
ATOM 4550 N N . ARG A 1 574 ? 21.573 -17.207 -74.498 1.00 61.31 574 ARG A N 1
ATOM 4551 C CA . ARG A 1 574 ? 22.951 -17.464 -74.927 1.00 61.31 574 ARG A CA 1
ATOM 4552 C C . ARG A 1 574 ? 23.203 -16.974 -76.353 1.00 61.31 574 ARG A C 1
ATOM 4554 O O . ARG A 1 574 ? 24.257 -16.402 -76.600 1.00 61.31 574 ARG A O 1
ATOM 4561 N N . ASN A 1 575 ? 22.259 -17.156 -77.269 1.00 55.00 575 ASN A N 1
ATOM 4562 C CA . ASN A 1 575 ? 22.468 -16.807 -78.671 1.00 55.00 575 ASN A CA 1
ATOM 4563 C C . ASN A 1 575 ? 22.293 -15.301 -78.936 1.00 55.00 575 ASN A C 1
ATOM 4565 O O . ASN A 1 575 ? 23.175 -14.699 -79.544 1.00 55.00 575 ASN A O 1
ATOM 4569 N N . GLU A 1 576 ? 21.236 -14.674 -78.400 1.00 52.09 576 GLU A N 1
ATOM 4570 C CA . GLU A 1 576 ? 21.001 -13.216 -78.485 1.00 52.09 576 GLU A CA 1
ATOM 4571 C C . GLU A 1 576 ? 22.152 -12.391 -77.881 1.00 52.09 576 GLU A C 1
ATOM 4573 O O . GLU A 1 576 ? 22.468 -11.293 -78.342 1.00 52.09 576 GLU A O 1
ATOM 4578 N N . SER A 1 577 ? 22.815 -12.930 -76.853 1.00 52.03 577 SER A N 1
ATOM 4579 C CA . SER A 1 577 ? 23.995 -12.297 -76.257 1.00 52.03 577 SER A CA 1
ATOM 4580 C C . SER A 1 577 ? 25.203 -12.352 -77.199 1.00 52.03 577 SER A C 1
ATOM 4582 O O . SER A 1 577 ? 25.912 -11.363 -77.378 1.00 52.03 577 SER A O 1
ATOM 4584 N N . TRP A 1 578 ? 25.444 -13.513 -77.816 1.00 48.88 578 TRP A N 1
ATOM 4585 C CA . TRP A 1 578 ? 26.608 -13.755 -78.674 1.00 48.88 578 TRP A CA 1
ATOM 4586 C C . TRP A 1 578 ? 26.494 -13.085 -80.036 1.00 48.88 578 TRP A C 1
ATOM 4588 O O . TRP A 1 578 ? 27.510 -12.660 -80.585 1.00 48.88 578 TRP A O 1
ATOM 4598 N N . SER A 1 579 ? 25.278 -12.930 -80.559 1.00 44.62 579 SER A N 1
ATOM 4599 C CA . SER A 1 579 ? 25.063 -12.098 -81.731 1.00 44.62 579 SER A CA 1
ATOM 4600 C C . SER A 1 579 ? 25.503 -10.658 -81.444 1.00 44.62 579 SER A C 1
ATOM 4602 O O . SER A 1 579 ? 26.247 -10.103 -82.250 1.00 44.62 579 SER A O 1
ATOM 4604 N N . ILE A 1 580 ? 25.167 -10.065 -80.286 1.00 45.31 580 ILE A N 1
ATOM 4605 C CA . ILE A 1 580 ? 25.519 -8.657 -80.015 1.00 45.31 580 ILE A CA 1
ATOM 4606 C C . ILE A 1 580 ? 27.037 -8.463 -79.976 1.00 45.31 580 ILE A C 1
ATOM 4608 O O . ILE A 1 580 ? 27.560 -7.516 -80.561 1.00 45.31 580 ILE A O 1
ATOM 4612 N N . PHE A 1 581 ? 27.755 -9.418 -79.395 1.00 45.38 581 PHE A N 1
ATOM 4613 C CA . PHE A 1 581 ? 29.213 -9.379 -79.307 1.00 45.38 581 PHE A CA 1
ATOM 4614 C C . PHE A 1 581 ? 29.948 -9.775 -80.601 1.00 45.38 581 PHE A C 1
ATOM 4616 O O . PHE A 1 581 ? 31.167 -9.652 -80.671 1.00 45.38 581 PHE A O 1
ATOM 4623 N N . GLY A 1 582 ? 29.220 -10.206 -81.637 1.00 40.84 582 GLY A N 1
ATOM 4624 C CA . GLY A 1 582 ? 29.769 -10.625 -82.930 1.00 40.84 582 GLY A CA 1
ATOM 4625 C C . GLY A 1 582 ? 29.757 -9.578 -84.053 1.00 40.84 582 GLY A C 1
ATOM 4626 O O . GLY A 1 582 ? 30.209 -9.903 -85.151 1.00 40.84 582 GLY A O 1
ATOM 4627 N N . GLN A 1 583 ? 29.246 -8.357 -83.837 1.00 37.12 583 GLN A N 1
ATOM 4628 C CA . GLN A 1 583 ? 29.251 -7.316 -84.880 1.00 37.12 583 GLN A CA 1
ATOM 4629 C C . GLN A 1 583 ? 30.598 -6.558 -84.920 1.00 37.12 583 GLN A C 1
ATOM 4631 O O . GLN A 1 583 ? 31.212 -6.367 -83.870 1.00 37.12 583 GLN A O 1
ATOM 4636 N N . PRO A 1 584 ? 31.103 -6.123 -86.097 1.00 40.53 584 PRO A N 1
ATOM 4637 C CA . PRO A 1 584 ? 32.520 -5.748 -86.224 1.00 40.53 584 PRO A CA 1
ATOM 4638 C C . PRO A 1 584 ? 32.908 -4.380 -85.643 1.00 40.53 584 PRO A C 1
ATOM 4640 O O . PRO A 1 584 ? 34.060 -4.186 -85.258 1.00 40.53 584 PRO A O 1
ATOM 4643 N N . ASP A 1 585 ? 31.982 -3.420 -85.618 1.00 38.75 585 ASP A N 1
ATOM 4644 C CA . ASP A 1 585 ? 32.303 -1.980 -85.653 1.00 38.75 585 ASP A CA 1
ATOM 4645 C C . ASP A 1 585 ? 32.665 -1.345 -84.299 1.00 38.75 585 ASP A C 1
ATOM 4647 O O . ASP A 1 585 ? 32.390 -0.166 -84.062 1.00 38.75 585 ASP A O 1
ATOM 4651 N N . SER A 1 586 ? 33.195 -2.128 -83.351 1.00 41.59 586 SER A N 1
ATOM 4652 C CA . SER A 1 586 ? 32.958 -1.745 -81.957 1.00 41.59 586 SER A CA 1
ATOM 4653 C C . SER A 1 586 ? 33.811 -2.315 -80.818 1.00 41.59 586 SER A C 1
ATOM 4655 O O . SER A 1 586 ? 33.930 -1.575 -79.851 1.00 41.59 586 SER A O 1
ATOM 4657 N N . GLY A 1 587 ? 34.403 -3.529 -80.888 1.00 40.38 587 GLY A N 1
ATOM 4658 C CA . GLY A 1 587 ? 35.525 -3.975 -80.006 1.00 40.38 587 GLY A CA 1
ATOM 4659 C C . GLY A 1 587 ? 35.401 -5.145 -78.965 1.00 40.38 587 GLY A C 1
ATOM 4660 O O . GLY A 1 587 ? 36.391 -5.386 -78.271 1.00 40.38 587 GLY A O 1
ATOM 4661 N N . LEU A 1 588 ? 34.270 -5.875 -78.797 1.00 38.44 588 LEU A N 1
ATOM 4662 C CA . LEU A 1 588 ? 34.000 -6.997 -77.817 1.00 38.44 588 LEU A CA 1
ATOM 4663 C C . LEU A 1 588 ? 34.604 -8.303 -78.321 1.00 38.44 588 LEU A C 1
ATOM 4665 O O . LEU A 1 588 ? 33.930 -9.277 -78.647 1.00 38.44 588 LEU A O 1
ATOM 4669 N N . PHE A 1 589 ? 35.924 -8.362 -78.299 1.00 37.78 589 PHE A N 1
ATOM 4670 C CA . PHE A 1 589 ? 36.613 -9.638 -78.381 1.00 37.78 589 PHE A CA 1
ATOM 4671 C C . PHE A 1 589 ? 36.504 -10.361 -77.035 1.00 37.78 589 PHE A C 1
ATOM 4673 O O . PHE A 1 589 ? 37.371 -10.221 -76.178 1.00 37.78 589 PHE A O 1
ATOM 4680 N N . VAL A 1 590 ? 35.455 -11.162 -76.824 1.00 38.06 590 VAL A N 1
ATOM 4681 C CA . VAL A 1 590 ? 35.437 -12.117 -75.699 1.00 38.06 590 VAL A CA 1
ATOM 4682 C C . VAL A 1 590 ? 36.463 -13.216 -75.978 1.00 38.06 590 VAL A C 1
ATOM 4684 O O . VAL A 1 590 ? 36.147 -14.291 -76.488 1.00 38.06 590 VAL A O 1
ATOM 4687 N N . GLN A 1 591 ? 37.727 -12.931 -75.664 1.00 33.19 591 GLN A N 1
ATOM 4688 C CA . GLN A 1 591 ? 38.816 -13.885 -75.792 1.00 33.19 591 GLN A CA 1
ATOM 4689 C C . GLN A 1 591 ? 38.683 -14.938 -74.691 1.00 33.19 591 GLN A C 1
ATOM 4691 O O . GLN A 1 591 ? 39.049 -14.724 -73.536 1.00 33.19 591 GLN A O 1
ATOM 4696 N N . THR A 1 592 ? 38.154 -16.102 -75.055 1.00 32.03 592 THR A N 1
ATOM 4697 C CA . THR A 1 592 ? 38.054 -17.236 -74.140 1.00 32.03 592 THR A CA 1
ATOM 4698 C C . THR A 1 592 ? 39.437 -17.850 -73.935 1.00 32.03 592 THR A C 1
ATOM 4700 O O . THR A 1 592 ? 40.009 -18.432 -74.855 1.00 32.03 592 THR A O 1
ATOM 4703 N N . VAL A 1 593 ? 39.963 -17.768 -72.713 1.00 28.98 593 VAL A N 1
ATOM 4704 C CA . VAL A 1 593 ? 41.066 -18.618 -72.244 1.00 28.98 593 VAL A CA 1
ATOM 4705 C C . VAL A 1 593 ? 40.501 -19.551 -71.177 1.00 28.98 593 VAL A C 1
ATOM 4707 O O . VAL A 1 593 ? 39.684 -19.147 -70.352 1.00 28.98 593 VAL A O 1
ATOM 4710 N N . TRP A 1 594 ? 40.869 -20.828 -71.239 1.00 42.12 594 TRP A N 1
ATOM 4711 C CA . TRP A 1 594 ? 40.330 -21.857 -70.352 1.00 42.12 594 TRP A CA 1
ATOM 4712 C C . TRP A 1 594 ? 40.784 -21.653 -68.899 1.00 42.12 594 TRP A C 1
ATOM 4714 O O . TRP A 1 594 ? 41.974 -21.490 -68.644 1.00 42.12 594 TRP A O 1
ATOM 4724 N N . GLY A 1 595 ? 39.844 -21.756 -67.952 1.00 41.34 595 GLY A N 1
ATOM 4725 C CA . GLY A 1 595 ? 40.126 -21.782 -66.510 1.00 41.34 595 GLY A CA 1
ATOM 4726 C C . GLY A 1 595 ? 39.349 -20.740 -65.701 1.00 41.34 595 GLY A C 1
ATOM 4727 O O . GLY A 1 595 ? 39.803 -19.612 -65.543 1.00 41.34 595 GLY A O 1
ATOM 4728 N N . THR A 1 596 ? 38.196 -21.151 -65.155 1.00 41.72 596 THR A N 1
ATOM 4729 C CA . THR A 1 596 ? 37.431 -20.526 -64.040 1.00 41.72 596 THR A CA 1
ATOM 4730 C C . THR A 1 596 ? 37.035 -19.038 -64.105 1.00 41.72 596 THR A C 1
ATOM 4732 O O . THR A 1 596 ? 36.267 -18.600 -63.254 1.00 41.72 596 THR A O 1
ATOM 4735 N N . THR A 1 597 ? 37.468 -18.264 -65.098 1.00 31.36 597 THR A N 1
ATOM 4736 C CA . THR A 1 597 ? 37.218 -16.816 -65.190 1.00 31.36 597 THR A CA 1
ATOM 4737 C C . THR A 1 597 ? 37.145 -16.385 -66.652 1.00 31.36 597 THR A C 1
ATOM 4739 O O . THR A 1 597 ? 38.062 -16.657 -67.419 1.00 31.36 597 THR A O 1
ATOM 4742 N N . THR A 1 598 ? 36.060 -15.709 -67.042 1.00 36.66 598 THR A N 1
ATOM 4743 C CA . THR A 1 598 ? 35.908 -15.122 -68.386 1.00 36.66 598 THR A CA 1
ATOM 4744 C C . THR A 1 598 ? 36.188 -13.625 -68.315 1.00 36.66 598 THR A C 1
ATOM 4746 O O . THR A 1 598 ? 35.564 -12.929 -67.515 1.00 36.66 598 THR A O 1
ATOM 4749 N N . THR A 1 599 ? 37.093 -13.128 -69.159 1.00 35.34 599 THR A N 1
ATOM 4750 C CA . THR A 1 599 ? 37.453 -11.704 -69.232 1.00 35.34 599 THR A CA 1
ATOM 4751 C C . THR A 1 599 ? 36.879 -11.094 -70.512 1.00 35.34 599 THR A C 1
ATOM 4753 O O . THR A 1 599 ? 37.082 -11.629 -71.600 1.00 35.34 599 THR A O 1
ATOM 4756 N N . LEU A 1 600 ? 36.143 -9.987 -70.381 1.00 47.78 600 LEU A N 1
ATOM 4757 C CA . LEU A 1 600 ? 35.469 -9.293 -71.485 1.00 47.78 600 LEU A CA 1
ATOM 4758 C C . LEU A 1 600 ? 36.343 -8.147 -72.039 1.00 47.78 600 LEU A C 1
ATOM 4760 O O . LEU A 1 600 ? 36.875 -7.347 -71.274 1.00 47.78 600 LEU A O 1
ATOM 4764 N N . ILE A 1 601 ? 36.433 -8.039 -73.364 1.00 33.84 601 ILE A N 1
ATOM 4765 C CA . ILE A 1 601 ? 36.854 -6.848 -74.158 1.00 33.84 601 ILE A CA 1
ATOM 4766 C C . ILE A 1 601 ? 35.553 -6.298 -74.828 1.00 33.84 601 ILE A C 1
ATOM 4768 O O . ILE A 1 601 ? 34.624 -7.081 -74.749 1.00 33.84 601 ILE A O 1
ATOM 4772 N N . TYR A 1 602 ? 35.405 -5.081 -75.441 1.00 44.00 602 TYR A N 1
ATOM 4773 C CA . TYR A 1 602 ? 34.153 -4.211 -75.549 1.00 44.00 602 TYR A CA 1
ATOM 4774 C C . TYR A 1 602 ? 33.460 -3.853 -76.965 1.00 44.00 602 TYR A C 1
ATOM 4776 O O . TYR A 1 602 ? 34.071 -3.040 -77.629 1.00 44.00 602 TYR A O 1
ATOM 4784 N N . THR A 1 603 ? 32.256 -4.330 -77.460 1.00 33.31 603 THR A N 1
ATOM 4785 C CA . THR A 1 603 ? 31.532 -4.141 -78.817 1.00 33.31 603 THR A CA 1
ATOM 4786 C C . THR A 1 603 ? 30.119 -3.458 -78.726 1.00 33.31 603 THR A C 1
ATOM 4788 O O . THR A 1 603 ? 29.646 -3.082 -77.656 1.00 33.31 603 THR A O 1
ATOM 4791 N N . THR A 1 604 ? 29.450 -3.364 -79.898 1.00 31.72 604 THR A N 1
ATOM 4792 C CA . THR A 1 604 ? 28.069 -3.091 -80.341 1.00 31.72 604 THR A CA 1
ATOM 4793 C C . THR A 1 604 ? 27.657 -4.052 -81.525 1.00 31.72 604 THR A C 1
ATOM 4795 O O . THR A 1 604 ? 28.514 -4.825 -81.956 1.00 31.72 604 THR A O 1
ATOM 4798 N N . PRO A 1 605 ? 26.400 -4.099 -82.055 1.00 38.69 605 PRO A N 1
ATOM 4799 C CA . PRO A 1 605 ? 25.415 -5.140 -81.690 1.00 38.69 605 PRO A CA 1
ATOM 4800 C C . PRO A 1 605 ? 24.648 -5.862 -82.840 1.00 38.69 605 PRO A C 1
ATOM 4802 O O . PRO A 1 605 ? 23.723 -5.297 -83.427 1.00 38.69 605 PRO A O 1
ATOM 4805 N N . SER A 1 606 ? 24.869 -7.167 -83.064 1.00 40.69 606 SER A N 1
ATOM 4806 C CA . SER A 1 606 ? 23.976 -8.026 -83.888 1.00 40.69 606 SER A CA 1
ATOM 4807 C C . SER A 1 606 ? 22.865 -8.752 -83.105 1.00 40.69 606 SER A C 1
ATOM 4809 O O . SER A 1 606 ? 23.069 -9.180 -81.980 1.00 40.69 606 SER A O 1
ATOM 4811 N N . VAL A 1 607 ? 21.720 -9.026 -83.738 1.00 32.81 607 VAL A N 1
ATOM 4812 C CA . VAL A 1 607 ? 20.724 -10.053 -83.336 1.00 32.81 607 VAL A CA 1
ATOM 4813 C C . VAL A 1 607 ? 20.175 -10.681 -84.628 1.00 32.81 607 VAL A C 1
ATOM 4815 O O . VAL A 1 607 ? 20.065 -9.966 -85.621 1.00 32.81 607 VAL A O 1
ATOM 4818 N N . GLY A 1 608 ? 19.852 -11.972 -84.747 1.00 32.28 608 GLY A N 1
ATOM 4819 C CA . GLY A 1 608 ? 19.922 -13.110 -83.812 1.00 32.28 608 GLY A CA 1
ATOM 4820 C C . GLY A 1 608 ? 20.307 -14.395 -84.576 1.00 32.28 608 GLY A C 1
ATOM 4821 O O . GLY A 1 608 ? 20.930 -14.302 -85.632 1.00 32.28 608 GLY A O 1
ATOM 4822 N N . TYR A 1 609 ? 19.975 -15.609 -84.131 1.00 29.86 609 TYR A N 1
ATOM 4823 C CA . TYR A 1 609 ? 19.040 -16.036 -83.076 1.00 29.86 609 TYR A CA 1
ATOM 4824 C C . TYR A 1 609 ? 19.555 -17.296 -82.359 1.00 29.86 609 TYR A C 1
ATOM 4826 O O . TYR A 1 609 ? 20.411 -18.006 -82.929 1.00 29.86 609 TYR A O 1
#

pLDDT: mean 71.98, std 16.8, range [28.98, 97.69]

Organism: NCBI:txid1843537

Radius of gyration: 44.19 Å; chains: 1; bounding box: 88×57×138 Å